Protein AF-A0A6L7WRU7-F1 (afdb_monomer)

Secondary structure (DSSP, 8-state):
-------------TT--PPPPP-------PPPPPPPPHHHHHHHHHHHHHHTTSHHHHHHHIIIIISGGGGGGEEEEEEEEPPGGGS-HHHHSSTT-EEEEEEETTSPEEEEEEEEE--SS--TTHHHHHHHHHHHHHHHHHHTTSS-TTSPPPPEEEEEEE--SSPP-S-SBGGGGSPP--TTTGGGS---B-EEEEGGG--GGGS-TT-HHHHHHHHHH--SHHHHHHHHHHHHHH--SGGGHHHHHHHHHHHHHHHHHHSPTTSPPP--SSHHHHHHHHHHHTTTHHHHHHHHHHHHHHHHHHHHHHHHHHHHHHHHHHHHH-HHHHHHHHHHHTT--SHHHHHHHHHHHHH-SSHHHHHHHHHHHHTT-PPP----

Mean predicted aligned error: 15.32 Å

Structure (mmCIF, N/CA/C/O backbone):
data_AF-A0A6L7WRU7-F1
#
_entry.id   AF-A0A6L7WRU7-F1
#
loop_
_atom_site.group_PDB
_atom_site.id
_atom_site.type_symbol
_atom_site.label_atom_id
_atom_site.label_alt_id
_atom_site.label_comp_id
_atom_site.label_asym_id
_atom_site.label_entity_id
_atom_site.label_seq_id
_atom_site.pdbx_PDB_ins_code
_atom_site.Cartn_x
_atom_site.Cartn_y
_atom_site.Cartn_z
_atom_site.occupancy
_atom_site.B_iso_or_equiv
_atom_site.auth_seq_id
_atom_site.auth_comp_id
_atom_site.auth_asym_id
_atom_site.auth_atom_id
_atom_site.pdbx_PDB_model_num
ATOM 1 N N . MET A 1 1 ? -35.654 12.050 53.518 1.00 32.41 1 MET A N 1
ATOM 2 C CA . MET A 1 1 ? -35.837 10.745 52.856 1.00 32.41 1 MET A CA 1
ATOM 3 C C . MET A 1 1 ? -36.610 10.995 51.575 1.00 32.41 1 MET A C 1
ATOM 5 O O . MET A 1 1 ? -37.819 11.165 51.622 1.00 32.41 1 MET A O 1
ATOM 9 N N . GLN A 1 2 ? -35.881 11.150 50.477 1.00 24.97 2 GLN A N 1
ATOM 10 C CA . GLN A 1 2 ? -36.385 11.175 49.107 1.00 24.97 2 GLN A CA 1
ATOM 11 C C . GLN A 1 2 ? -35.449 10.223 48.370 1.00 24.97 2 GLN A C 1
ATOM 13 O O . GLN A 1 2 ? -34.262 10.523 48.261 1.00 24.97 2 GLN A O 1
ATOM 18 N N . ASP A 1 3 ? -35.963 9.052 48.007 1.00 30.55 3 ASP A N 1
ATOM 19 C CA . ASP A 1 3 ? -35.229 8.052 47.237 1.00 30.55 3 ASP A CA 1
ATOM 20 C C . ASP A 1 3 ? -35.386 8.361 45.752 1.00 30.55 3 ASP A C 1
ATOM 22 O O . ASP A 1 3 ? -36.501 8.492 45.240 1.00 30.55 3 ASP A O 1
ATOM 26 N N . GLY A 1 4 ? -34.239 8.510 45.094 1.00 26.45 4 GLY A N 1
ATOM 27 C CA . GLY A 1 4 ? -34.111 8.579 43.651 1.00 26.45 4 GLY A CA 1
ATOM 28 C C . GLY A 1 4 ? -34.143 7.180 43.048 1.00 26.45 4 GLY A C 1
ATOM 29 O O . GLY A 1 4 ? -33.533 6.247 43.565 1.00 26.45 4 GLY A O 1
ATOM 30 N N . THR A 1 5 ? -34.844 7.056 41.930 1.00 30.88 5 THR A N 1
ATOM 31 C CA . THR A 1 5 ? -34.631 5.976 40.968 1.00 30.88 5 THR A CA 1
ATOM 32 C C . THR A 1 5 ? -34.080 6.628 39.710 1.00 30.88 5 THR A C 1
ATOM 34 O O . THR A 1 5 ? -34.714 7.487 39.104 1.00 30.88 5 THR A O 1
ATOM 37 N N . ASP A 1 6 ? -32.826 6.287 39.444 1.00 26.78 6 ASP A N 1
ATOM 38 C CA . ASP A 1 6 ? -31.983 6.747 38.350 1.00 26.78 6 ASP A CA 1
ATOM 39 C C . ASP A 1 6 ? -32.279 5.834 37.149 1.00 26.78 6 ASP A C 1
ATOM 41 O O . ASP A 1 6 ? -31.837 4.683 37.103 1.00 26.78 6 ASP A O 1
ATOM 45 N N . GLU A 1 7 ? -33.128 6.293 36.226 1.00 29.28 7 GLU A N 1
ATOM 46 C CA . GLU A 1 7 ? -33.285 5.662 34.913 1.00 29.28 7 GLU A CA 1
ATOM 47 C C . GLU A 1 7 ? -32.069 6.050 34.067 1.00 29.28 7 GLU A C 1
ATOM 49 O O . GLU A 1 7 ? -31.963 7.165 33.561 1.00 29.28 7 GLU A O 1
ATOM 54 N N . GLY A 1 8 ? -31.121 5.119 33.957 1.00 25.78 8 GLY A N 1
ATOM 55 C CA . GLY A 1 8 ? -29.953 5.254 33.098 1.00 25.78 8 GLY A CA 1
ATOM 56 C C . GLY A 1 8 ? -30.360 5.353 31.629 1.00 25.78 8 GLY A C 1
ATOM 57 O O . GLY A 1 8 ? -30.801 4.372 31.028 1.00 25.78 8 GLY A O 1
ATOM 58 N N . ASP A 1 9 ? -30.167 6.540 31.058 1.00 24.45 9 ASP A N 1
ATOM 59 C CA . ASP A 1 9 ? -30.259 6.821 29.629 1.00 24.45 9 ASP A CA 1
ATOM 60 C C . ASP A 1 9 ? -29.276 5.935 28.844 1.00 24.45 9 ASP A C 1
ATOM 62 O O . ASP A 1 9 ? -28.071 6.190 28.765 1.00 24.45 9 ASP A O 1
ATOM 66 N N . VAL A 1 10 ? -29.804 4.885 28.215 1.00 24.52 10 VAL A N 1
ATOM 67 C CA . VAL A 1 10 ? -29.116 4.148 27.153 1.00 24.52 10 VAL A CA 1
ATOM 68 C C . VAL A 1 10 ? -29.149 5.029 25.904 1.00 24.52 10 VAL A C 1
ATOM 70 O O . VAL A 1 10 ? -30.131 5.047 25.160 1.00 24.52 10 VAL A O 1
ATOM 73 N N . VAL A 1 11 ? -28.081 5.794 25.673 1.00 26.12 11 VAL A N 1
ATOM 74 C CA . VAL A 1 11 ? -27.913 6.589 24.449 1.00 26.12 11 VAL A CA 1
ATOM 75 C C . VAL A 1 11 ? -27.766 5.634 23.262 1.00 26.12 11 VAL A C 1
ATOM 77 O O . VAL A 1 11 ? -26.705 5.080 22.994 1.00 26.12 11 VAL A O 1
ATOM 80 N N . ALA A 1 12 ? -28.865 5.418 22.543 1.00 24.94 12 ALA A N 1
ATOM 81 C CA . ALA A 1 12 ? -28.895 4.619 21.328 1.00 24.94 12 ALA A CA 1
ATOM 82 C C . ALA A 1 12 ? -27.967 5.215 20.249 1.00 24.94 12 ALA A C 1
ATOM 84 O O . ALA A 1 12 ? -28.114 6.373 19.855 1.00 24.94 12 ALA A O 1
ATOM 85 N N . LEU A 1 13 ? -27.061 4.390 19.707 1.00 33.66 13 LEU A N 1
ATOM 86 C CA . LEU A 1 13 ? -26.136 4.671 18.591 1.00 33.66 13 LEU A CA 1
ATOM 87 C C . LEU A 1 13 ? -26.843 4.845 17.222 1.00 33.66 13 LEU A C 1
ATOM 89 O O . LEU A 1 13 ? -26.367 4.396 16.176 1.00 33.66 13 LEU A O 1
ATOM 93 N N . ALA A 1 14 ? -27.995 5.513 17.188 1.00 26.69 14 ALA A N 1
ATOM 94 C CA . ALA A 1 14 ? -28.732 5.808 15.967 1.00 26.69 14 ALA A CA 1
ATOM 95 C C . ALA A 1 14 ? -28.173 7.077 15.296 1.00 26.69 14 ALA A C 1
ATOM 97 O O . ALA A 1 14 ? -28.654 8.183 15.525 1.00 26.69 14 ALA A O 1
ATOM 98 N N . GLY A 1 15 ? -27.144 6.939 14.450 1.00 25.55 15 GLY A N 1
ATOM 99 C CA . GLY A 1 15 ? -26.626 8.109 13.722 1.00 25.55 15 GLY A CA 1
ATOM 100 C C . GLY A 1 15 ? -25.481 7.919 12.727 1.00 25.55 15 GLY A C 1
ATOM 101 O O . GLY A 1 15 ? -25.010 8.909 12.167 1.00 25.55 15 GLY A O 1
ATOM 102 N N . TRP A 1 16 ? -25.015 6.696 12.455 1.00 30.67 16 TRP A N 1
ATOM 103 C CA . TRP A 1 16 ? -23.957 6.476 11.464 1.00 30.67 16 TRP A CA 1
ATOM 104 C C . TRP A 1 16 ? -24.543 6.348 10.047 1.00 30.67 16 TRP A C 1
ATOM 106 O O . TRP A 1 16 ? -24.994 5.284 9.633 1.00 30.67 16 TRP A O 1
ATOM 116 N N . ARG A 1 17 ? -24.552 7.451 9.286 1.00 24.38 17 ARG A N 1
ATOM 117 C CA . ARG A 1 17 ? -24.752 7.443 7.824 1.00 24.38 17 ARG A CA 1
ATOM 118 C C . ARG A 1 17 ? -23.547 8.099 7.128 1.00 24.38 17 ARG A C 1
ATOM 120 O O . ARG A 1 17 ? -23.239 9.257 7.431 1.00 24.38 17 ARG A O 1
ATOM 127 N N . PRO A 1 18 ? -22.839 7.407 6.215 1.00 31.06 18 PRO A N 1
ATOM 128 C CA . PRO A 1 18 ? -21.810 8.024 5.377 1.00 31.06 18 PRO A CA 1
ATOM 129 C C . PRO A 1 18 ? -22.455 8.931 4.316 1.00 31.06 18 PRO A C 1
ATOM 131 O O . PRO A 1 18 ? -23.415 8.530 3.660 1.00 31.06 18 PRO A O 1
ATOM 134 N N . GLY A 1 19 ? -21.948 10.158 4.169 1.00 24.22 19 GLY A N 1
ATOM 135 C CA . GLY A 1 19 ? -22.419 11.129 3.178 1.00 24.22 19 GLY A CA 1
ATOM 136 C C . GLY A 1 19 ? -22.033 10.732 1.751 1.00 24.22 19 GLY A C 1
ATOM 137 O O . GLY A 1 19 ? -20.942 10.223 1.514 1.00 24.22 19 GLY A O 1
ATOM 138 N N . HIS A 1 20 ? -22.943 10.970 0.807 1.00 25.55 20 HIS A N 1
ATOM 139 C CA . HIS A 1 20 ? -22.731 10.776 -0.625 1.00 25.55 20 HIS A CA 1
ATOM 140 C C . HIS A 1 20 ? -21.740 11.817 -1.169 1.00 25.55 20 HIS A C 1
ATOM 142 O O . HIS A 1 20 ? -22.045 13.008 -1.164 1.00 25.55 20 HIS A O 1
ATOM 148 N N . ALA A 1 21 ? -20.599 11.375 -1.701 1.00 25.61 21 ALA A N 1
ATOM 149 C CA . ALA A 1 21 ? -19.785 12.173 -2.615 1.00 25.61 21 ALA A CA 1
ATOM 150 C C . ALA A 1 21 ? -20.126 11.761 -4.058 1.00 25.61 21 ALA A C 1
ATOM 152 O O . ALA A 1 21 ? -20.103 10.584 -4.412 1.00 25.61 21 ALA A O 1
ATOM 153 N N . SER A 1 22 ? -20.539 12.734 -4.870 1.00 23.44 22 SER A N 1
ATOM 154 C CA . SER A 1 22 ? -21.033 12.543 -6.236 1.00 23.44 22 SER A CA 1
ATOM 155 C C . SER A 1 22 ? -19.865 12.323 -7.211 1.00 23.44 22 SER A C 1
ATOM 157 O O . SER A 1 22 ? -19.047 13.223 -7.393 1.00 23.44 22 SER A O 1
ATOM 159 N N . CYS A 1 23 ? -19.811 11.166 -7.877 1.00 23.44 23 CYS A N 1
ATOM 160 C CA . CYS A 1 23 ? -18.832 10.880 -8.931 1.00 23.44 23 CYS A CA 1
ATOM 161 C C . CYS A 1 23 ? -19.333 11.354 -10.304 1.00 23.44 23 CYS A C 1
ATOM 163 O O . CYS A 1 23 ? -20.275 10.789 -10.866 1.00 23.44 23 CYS A O 1
ATOM 165 N N . PHE A 1 24 ? -18.661 12.353 -10.880 1.00 20.83 24 PHE A N 1
ATOM 166 C CA . PHE A 1 24 ? -18.817 12.728 -12.287 1.00 20.83 24 PHE A CA 1
ATOM 167 C C . PHE A 1 24 ? -18.017 11.782 -13.201 1.00 20.83 24 PHE A C 1
ATOM 169 O O . PHE A 1 24 ? -16.862 11.456 -12.937 1.00 20.83 24 PHE A O 1
ATOM 176 N N . ARG A 1 25 ? -18.647 11.344 -14.301 1.00 26.88 25 ARG A N 1
ATOM 177 C CA . ARG A 1 25 ? -18.051 10.545 -15.388 1.00 26.88 25 ARG A CA 1
ATOM 178 C C . ARG A 1 25 ? -17.380 11.449 -16.419 1.00 26.88 25 ARG A C 1
ATOM 180 O O . ARG A 1 25 ? -18.075 12.299 -16.962 1.00 26.88 25 ARG A O 1
ATOM 187 N N . ILE A 1 26 ? -16.150 11.137 -16.835 1.00 25.59 26 ILE A N 1
ATOM 188 C CA . ILE A 1 26 ? -15.639 11.411 -18.196 1.00 25.59 26 ILE A CA 1
ATOM 189 C C . ILE A 1 26 ? -14.745 10.228 -18.622 1.00 25.59 26 ILE A C 1
ATOM 191 O O . ILE A 1 26 ? -14.057 9.642 -17.791 1.00 25.59 26 ILE A O 1
ATOM 195 N N . GLY A 1 27 ? -14.843 9.797 -19.886 1.00 22.39 27 GLY A N 1
ATOM 196 C CA . GLY A 1 27 ? -14.328 8.510 -20.370 1.00 22.39 27 GLY A CA 1
ATOM 197 C C . GLY A 1 27 ? -13.097 8.522 -21.293 1.00 22.39 27 GLY A C 1
ATOM 198 O O . GLY A 1 27 ? -12.767 9.545 -21.876 1.00 22.39 27 GLY A O 1
ATOM 199 N N . ARG A 1 28 ? -12.576 7.287 -21.482 1.00 29.23 28 ARG A N 1
ATOM 200 C CA . ARG A 1 28 ? -11.689 6.699 -22.532 1.00 29.23 28 ARG A CA 1
ATOM 201 C C . ARG A 1 28 ? -10.245 7.239 -22.603 1.00 29.23 28 ARG A C 1
ATOM 203 O O . ARG A 1 28 ? -10.042 8.431 -22.480 1.00 29.23 28 ARG A O 1
ATOM 210 N N . THR A 1 29 ? -9.187 6.431 -22.775 1.00 26.55 29 THR A N 1
ATOM 211 C CA . THR A 1 29 ? -8.946 5.199 -23.583 1.00 26.55 29 THR A CA 1
ATOM 212 C C . THR A 1 29 ? -7.959 4.210 -22.908 1.00 26.55 29 THR A C 1
ATOM 214 O O . THR A 1 29 ? -7.133 4.660 -22.120 1.00 26.55 29 THR A O 1
ATOM 217 N N . PRO A 1 30 ? -7.957 2.894 -23.231 1.00 31.64 30 PRO A N 1
ATOM 218 C CA . PRO A 1 30 ? -7.013 1.929 -22.661 1.00 31.64 30 PRO A CA 1
ATOM 219 C C . PRO A 1 30 ? -5.719 1.830 -23.486 1.00 31.64 30 PRO A C 1
ATOM 221 O O . PRO A 1 30 ? -5.749 1.432 -24.650 1.00 31.64 30 PRO A O 1
ATOM 224 N N . GLY A 1 31 ? -4.584 2.161 -22.870 1.00 28.02 31 GLY A N 1
ATOM 225 C CA . GLY A 1 31 ? -3.266 1.708 -23.320 1.00 28.02 31 GLY A CA 1
ATOM 226 C C . GLY A 1 31 ? -3.024 0.259 -22.885 1.00 28.02 31 GLY A C 1
ATOM 227 O O . GLY A 1 31 ? -3.548 -0.185 -21.865 1.00 28.02 31 GLY A O 1
ATOM 228 N N . THR A 1 32 ? -2.263 -0.496 -23.675 1.00 24.30 32 THR A N 1
ATOM 229 C CA . THR A 1 32 ? -1.860 -1.878 -23.367 1.00 24.30 32 THR A CA 1
ATOM 230 C C . THR A 1 32 ? -1.164 -1.965 -22.002 1.00 24.30 32 THR A C 1
ATOM 232 O O . THR A 1 32 ? -0.190 -1.240 -21.797 1.00 24.30 32 THR A O 1
ATOM 235 N N . PRO A 1 33 ? -1.612 -2.845 -21.083 1.00 29.77 33 PRO A N 1
ATOM 236 C CA . PRO A 1 33 ? -0.984 -2.992 -19.777 1.00 29.77 33 PRO A CA 1
ATOM 237 C C . PRO A 1 33 ? 0.400 -3.631 -19.931 1.00 29.77 33 PRO A C 1
ATOM 239 O O . PRO A 1 33 ? 0.545 -4.694 -20.539 1.00 29.77 33 PRO A O 1
ATOM 242 N N . VAL A 1 34 ? 1.421 -2.976 -19.382 1.00 28.66 34 VAL A N 1
ATOM 243 C CA . VAL A 1 34 ? 2.761 -3.554 -19.239 1.00 28.66 34 VAL A CA 1
ATOM 244 C C . VAL A 1 34 ? 2.696 -4.578 -18.097 1.00 28.66 34 VAL A C 1
ATOM 246 O O . VAL A 1 34 ? 2.164 -4.254 -17.037 1.00 28.66 34 VAL A O 1
ATOM 249 N N . PRO A 1 35 ? 3.189 -5.817 -18.268 1.00 25.81 35 PRO A N 1
ATOM 250 C CA . PRO A 1 35 ? 3.129 -6.815 -17.207 1.00 25.81 35 PRO A CA 1
ATOM 251 C C . PRO A 1 35 ? 4.005 -6.390 -16.019 1.00 25.81 35 PRO A C 1
ATOM 253 O O . PRO A 1 35 ? 5.225 -6.262 -16.141 1.00 25.81 35 PRO A O 1
ATOM 256 N N . VAL A 1 36 ? 3.374 -6.191 -14.860 1.00 34.59 36 VAL A N 1
ATOM 257 C CA . VAL A 1 36 ? 4.060 -5.980 -13.580 1.00 34.59 36 VAL A CA 1
ATOM 258 C C . VAL A 1 36 ? 4.766 -7.285 -13.201 1.00 34.59 36 VAL A C 1
ATOM 260 O O . VAL A 1 36 ? 4.148 -8.351 -13.185 1.00 34.59 36 VAL A O 1
ATOM 263 N N . ARG A 1 37 ? 6.077 -7.233 -12.937 1.00 31.58 37 ARG A N 1
ATOM 264 C CA . ARG A 1 37 ? 6.850 -8.425 -12.555 1.00 31.58 37 ARG A CA 1
ATOM 265 C C . ARG A 1 37 ? 6.388 -8.938 -11.178 1.00 31.58 37 ARG A C 1
ATOM 267 O O . ARG A 1 37 ? 6.352 -8.140 -10.244 1.00 31.58 37 ARG A O 1
ATOM 274 N N . PRO A 1 38 ? 6.124 -10.246 -11.003 1.00 31.94 38 PRO A N 1
ATOM 275 C CA . PRO A 1 38 ? 5.586 -10.808 -9.755 1.00 31.94 38 PRO A CA 1
ATOM 276 C C . PRO A 1 38 ? 6.514 -10.636 -8.539 1.00 31.94 38 PRO A C 1
ATOM 278 O O . PRO A 1 38 ? 6.043 -10.484 -7.416 1.00 31.94 38 PRO A O 1
ATOM 281 N N . GLU A 1 39 ? 7.831 -10.576 -8.754 1.00 35.75 39 GLU A N 1
ATOM 282 C CA . GLU A 1 39 ? 8.826 -10.298 -7.706 1.00 35.75 39 GLU A CA 1
ATOM 283 C C . GLU A 1 39 ? 8.670 -8.890 -7.104 1.00 35.75 39 GLU A C 1
ATOM 285 O O . GLU A 1 39 ? 8.956 -8.684 -5.930 1.00 35.75 39 GLU A O 1
ATOM 290 N N . CYS A 1 40 ? 8.169 -7.915 -7.874 1.00 44.44 40 CYS A N 1
ATOM 291 C CA . CYS A 1 40 ? 7.965 -6.548 -7.392 1.00 44.44 40 CYS A CA 1
ATOM 292 C C . CYS A 1 40 ? 6.760 -6.403 -6.456 1.00 44.44 40 CYS A C 1
ATOM 294 O O . CYS A 1 40 ? 6.773 -5.481 -5.640 1.00 44.44 40 CYS A O 1
ATOM 296 N N . CYS A 1 41 ? 5.759 -7.279 -6.571 1.00 50.69 41 CYS A N 1
ATOM 297 C CA . CYS A 1 41 ? 4.584 -7.280 -5.699 1.00 50.69 41 CYS A CA 1
ATOM 298 C C . CYS A 1 41 ? 4.947 -7.847 -4.320 1.00 50.69 41 CYS A C 1
ATOM 300 O O . CYS A 1 41 ? 4.689 -7.217 -3.309 1.00 50.69 41 CYS A O 1
ATOM 302 N N . LEU A 1 42 ? 5.685 -8.961 -4.275 1.00 54.25 42 LEU A N 1
ATOM 303 C CA . LEU A 1 42 ? 6.034 -9.628 -3.015 1.00 54.25 42 LEU A CA 1
ATOM 304 C C . LEU A 1 42 ? 6.897 -8.779 -2.070 1.00 54.25 42 LEU A C 1
ATOM 306 O O . LEU A 1 42 ? 6.709 -8.827 -0.860 1.00 54.25 42 LEU A O 1
ATOM 310 N N . VAL A 1 43 ? 7.849 -8.004 -2.599 1.00 57.75 43 VAL A N 1
ATOM 311 C CA . VAL A 1 43 ? 8.678 -7.123 -1.754 1.00 57.75 43 VAL A CA 1
ATOM 312 C C . VAL A 1 43 ? 7.891 -5.889 -1.293 1.00 57.75 43 VAL A C 1
ATOM 314 O O . VAL A 1 43 ? 8.148 -5.345 -0.221 1.00 57.75 43 VAL A O 1
ATOM 317 N N . HIS A 1 44 ? 6.911 -5.460 -2.088 1.00 67.38 44 HIS A N 1
ATOM 318 C CA . HIS A 1 44 ? 6.009 -4.366 -1.739 1.00 67.38 44 HIS A CA 1
ATOM 319 C C . HIS A 1 44 ? 5.065 -4.770 -0.594 1.00 67.38 44 HIS A C 1
ATOM 321 O O . HIS A 1 44 ? 4.980 -4.046 0.400 1.00 67.38 44 HIS A O 1
ATOM 327 N N . ASP A 1 45 ? 4.518 -5.990 -0.651 1.00 70.12 45 ASP A N 1
ATOM 328 C CA . ASP A 1 45 ? 3.687 -6.581 0.405 1.00 70.12 45 ASP A CA 1
ATOM 329 C C . ASP A 1 45 ? 4.407 -6.608 1.767 1.00 70.12 45 ASP A C 1
ATOM 331 O O . ASP A 1 45 ? 3.852 -6.200 2.787 1.00 70.12 45 ASP A O 1
ATOM 335 N N . GLU A 1 46 ? 5.661 -7.076 1.812 1.00 76.56 46 GLU A N 1
ATOM 336 C CA . GLU A 1 46 ? 6.424 -7.195 3.067 1.00 76.56 46 GLU A CA 1
ATOM 337 C C . GLU A 1 46 ? 6.738 -5.836 3.703 1.00 76.56 46 GLU A C 1
ATOM 339 O O . GLU A 1 46 ? 6.703 -5.686 4.929 1.00 76.56 46 GLU A O 1
ATOM 344 N N . ILE A 1 47 ? 6.995 -4.818 2.882 1.00 80.62 47 ILE A N 1
ATOM 345 C CA . ILE A 1 47 ? 7.207 -3.456 3.373 1.00 80.62 47 ILE A CA 1
ATOM 346 C C . ILE A 1 47 ? 5.925 -2.899 3.972 1.00 80.62 47 ILE A C 1
ATOM 348 O O . ILE A 1 47 ? 5.964 -2.353 5.075 1.00 80.62 47 ILE A O 1
ATOM 352 N N . TYR A 1 48 ? 4.791 -3.050 3.290 1.00 81.38 48 TYR A N 1
ATOM 353 C CA . TYR A 1 48 ? 3.526 -2.570 3.826 1.00 81.38 48 TYR A CA 1
ATOM 354 C C . TYR A 1 48 ? 3.148 -3.300 5.112 1.00 81.38 48 TYR A C 1
ATOM 356 O O . TYR A 1 48 ? 2.772 -2.648 6.081 1.00 81.38 48 TYR A O 1
ATOM 364 N N . LYS A 1 49 ? 3.333 -4.620 5.195 1.00 80.12 49 LYS A N 1
ATOM 365 C CA . LYS A 1 49 ? 3.136 -5.363 6.451 1.00 80.12 49 LYS A CA 1
ATOM 366 C C . LYS A 1 49 ? 3.980 -4.810 7.593 1.00 80.12 49 LYS A C 1
ATOM 368 O O . LYS A 1 49 ? 3.487 -4.686 8.715 1.00 80.12 49 LYS A O 1
ATOM 373 N N . LYS A 1 50 ? 5.246 -4.485 7.313 1.00 85.81 50 LYS A N 1
ATOM 374 C CA . LYS A 1 50 ? 6.155 -3.872 8.286 1.00 85.81 50 LYS A CA 1
ATOM 375 C C . LYS A 1 50 ? 5.668 -2.480 8.682 1.00 85.81 50 LYS A C 1
ATOM 377 O O . LYS A 1 50 ? 5.650 -2.163 9.858 1.00 85.81 50 LYS A O 1
ATOM 382 N N . LEU A 1 51 ? 5.235 -1.652 7.739 1.00 89.00 51 LEU A N 1
ATOM 383 C CA . LEU A 1 51 ? 4.711 -0.314 8.024 1.00 89.00 51 LEU A CA 1
ATOM 384 C C . LEU A 1 51 ? 3.421 -0.371 8.862 1.00 89.00 51 LEU A C 1
ATOM 386 O O . LEU A 1 51 ? 3.318 0.296 9.891 1.00 89.00 51 LEU A O 1
ATOM 390 N N . PHE A 1 52 ? 2.479 -1.232 8.480 1.00 87.94 52 PHE A N 1
ATOM 391 C CA . PHE A 1 52 ? 1.207 -1.466 9.168 1.00 87.94 52 PHE A CA 1
ATOM 392 C C . PHE A 1 52 ? 1.321 -2.377 10.396 1.00 87.94 52 PHE A C 1
ATOM 394 O O . PHE A 1 52 ? 0.301 -2.769 10.961 1.00 87.94 52 PHE A O 1
ATOM 401 N N . SER A 1 53 ? 2.534 -2.708 10.854 1.00 87.50 53 SER A N 1
ATOM 402 C CA . SER A 1 53 ? 2.750 -3.237 12.204 1.00 87.50 53 SER A CA 1
ATOM 403 C C . SER A 1 53 ? 2.974 -2.134 13.238 1.00 87.50 53 SER A C 1
ATOM 405 O O . SER A 1 53 ? 2.827 -2.402 14.429 1.00 87.50 53 SER A O 1
ATOM 407 N N . PHE A 1 54 ? 3.282 -0.903 12.812 1.00 90.62 54 PHE A N 1
ATOM 408 C CA . PHE A 1 54 ? 3.526 0.212 13.721 1.00 90.62 54 PHE A CA 1
ATOM 409 C C . PHE A 1 54 ? 2.216 0.924 14.091 1.00 90.62 54 PHE A C 1
ATOM 411 O O . PHE A 1 54 ? 1.547 1.466 13.203 1.00 90.62 54 PHE A O 1
ATOM 418 N N . PRO A 1 55 ? 1.874 1.036 15.394 1.00 91.75 55 PRO A N 1
ATOM 419 C CA . PRO A 1 55 ? 0.654 1.713 15.835 1.00 91.75 55 PRO A CA 1
ATOM 420 C C . PRO A 1 55 ? 0.565 3.146 15.315 1.00 91.75 55 PRO A C 1
ATOM 422 O O . PRO A 1 55 ? -0.503 3.601 14.916 1.00 91.75 55 PRO A O 1
ATOM 425 N N . ARG A 1 56 ? 1.703 3.852 15.257 1.00 92.44 56 ARG A N 1
ATOM 426 C CA . ARG A 1 56 ? 1.760 5.243 14.801 1.00 92.44 56 ARG A CA 1
ATOM 427 C C . ARG A 1 56 ? 1.186 5.433 13.395 1.00 92.44 56 ARG A C 1
ATOM 429 O O . ARG A 1 56 ? 0.466 6.405 13.171 1.00 92.44 56 ARG A O 1
ATOM 436 N N . LEU A 1 57 ? 1.469 4.516 12.469 1.00 92.50 57 LEU A N 1
ATOM 437 C CA . LEU A 1 57 ? 0.949 4.610 11.107 1.00 92.50 57 LEU A CA 1
ATOM 438 C C . LEU A 1 57 ? -0.561 4.366 11.069 1.00 92.50 57 LEU A C 1
ATOM 440 O O . LEU A 1 57 ? -1.286 5.117 10.426 1.00 92.50 57 LEU A O 1
ATOM 444 N N . VAL A 1 58 ? -1.048 3.364 11.802 1.00 92.00 58 VAL A N 1
ATOM 445 C CA . VAL A 1 58 ? -2.478 3.021 11.859 1.00 92.00 58 VAL A CA 1
ATOM 446 C C . VAL A 1 58 ? -3.294 4.121 12.546 1.00 92.00 58 VAL A C 1
ATOM 448 O O . VAL A 1 58 ? -4.397 4.443 12.109 1.00 92.00 58 VAL A O 1
ATOM 451 N N . GLN A 1 59 ? -2.742 4.776 13.570 1.00 91.94 59 GLN A N 1
ATOM 452 C CA . GLN A 1 59 ? -3.356 5.967 14.164 1.00 91.94 59 GLN A CA 1
ATOM 453 C C . GLN A 1 59 ? -3.522 7.088 13.136 1.00 91.94 59 GLN A C 1
ATOM 455 O O . GLN A 1 59 ? -4.573 7.726 13.080 1.00 91.94 59 GLN A O 1
ATOM 460 N N . ASP A 1 60 ? -2.494 7.336 12.328 1.00 92.25 60 ASP A N 1
ATOM 461 C CA . ASP A 1 60 ? -2.517 8.387 11.316 1.00 92.25 60 ASP A CA 1
ATOM 462 C C . ASP A 1 60 ? -3.414 8.008 10.119 1.00 92.25 60 ASP A C 1
ATOM 464 O O . ASP A 1 60 ? -4.132 8.875 9.613 1.00 92.25 60 ASP A O 1
ATOM 468 N N . LEU A 1 61 ? -3.508 6.722 9.758 1.00 92.12 61 LEU A N 1
ATOM 469 C CA . LEU A 1 61 ? -4.530 6.200 8.843 1.00 92.12 61 LEU A CA 1
ATOM 470 C C . LEU A 1 61 ? -5.939 6.554 9.344 1.00 92.12 61 LEU A C 1
ATOM 472 O O . LEU A 1 61 ? -6.725 7.167 8.620 1.00 92.12 61 LEU A O 1
ATOM 476 N N . LEU A 1 62 ? -6.248 6.222 10.601 1.00 89.81 62 LEU A N 1
ATOM 477 C CA . LEU A 1 62 ? -7.560 6.497 11.181 1.00 89.81 62 LEU A CA 1
ATOM 478 C C . LEU A 1 62 ? -7.871 7.993 11.242 1.00 89.81 62 LEU A C 1
ATOM 480 O O . LEU A 1 62 ? -8.965 8.402 10.855 1.00 89.81 62 LEU A O 1
ATOM 484 N N . ARG A 1 63 ? -6.920 8.814 11.706 1.00 88.56 63 ARG A N 1
ATOM 485 C CA . ARG A 1 63 ? -7.096 10.272 11.823 1.00 88.56 63 ARG A CA 1
ATOM 486 C C . ARG A 1 63 ? -7.314 10.941 10.473 1.00 88.56 63 ARG A C 1
ATOM 488 O O . ARG A 1 63 ? -8.105 11.875 10.397 1.00 88.56 63 ARG A O 1
ATOM 495 N N . GLY A 1 64 ? -6.567 10.512 9.458 1.00 87.88 64 GLY A N 1
ATOM 496 C CA . GLY A 1 64 ? -6.503 11.202 8.175 1.00 87.88 64 GLY A CA 1
ATOM 497 C C . GLY A 1 64 ? -7.528 10.727 7.157 1.00 87.88 64 GLY A C 1
ATOM 498 O O . GLY A 1 64 ? -8.115 11.551 6.468 1.00 87.88 64 GLY A O 1
ATOM 499 N N . PHE A 1 65 ? -7.760 9.416 7.083 1.00 87.75 65 PHE A N 1
ATOM 500 C CA . PHE A 1 65 ? -8.371 8.800 5.900 1.00 87.75 65 PHE A CA 1
ATOM 501 C C . PHE A 1 65 ? -9.663 8.034 6.199 1.00 87.75 65 PHE A C 1
ATOM 503 O O . PHE A 1 65 ? -10.446 7.787 5.289 1.00 87.75 65 PHE A O 1
ATOM 510 N N . VAL A 1 66 ? -9.919 7.675 7.463 1.00 81.94 66 VAL A N 1
ATOM 511 C CA . VAL A 1 66 ? -11.080 6.841 7.832 1.00 81.94 66 VAL A CA 1
ATOM 512 C C . VAL A 1 66 ? -12.091 7.595 8.698 1.00 81.94 66 VAL A C 1
ATOM 514 O O . VAL A 1 66 ? -13.290 7.573 8.422 1.00 81.94 66 VAL A O 1
ATOM 517 N N . ALA A 1 67 ? -11.642 8.277 9.756 1.00 66.62 67 ALA A N 1
ATOM 518 C CA . ALA A 1 67 ? -12.542 8.873 10.745 1.00 66.62 67 ALA A CA 1
ATOM 519 C C . ALA A 1 67 ? -13.035 10.287 10.376 1.00 66.62 67 ALA A C 1
ATOM 521 O O . ALA A 1 67 ? -14.023 10.761 10.949 1.00 66.62 67 ALA A O 1
ATOM 522 N N . GLY A 1 68 ? -12.371 10.984 9.447 1.00 62.06 68 GLY A N 1
ATOM 523 C CA . GLY A 1 68 ? -12.650 12.395 9.156 1.00 62.06 68 GLY A CA 1
ATOM 524 C C . GLY A 1 68 ? -12.714 13.256 10.440 1.00 62.06 68 GLY A C 1
ATOM 525 O O . GLY A 1 68 ? -12.004 12.980 11.411 1.00 62.06 68 GLY A O 1
ATOM 526 N N . PRO A 1 69 ? -13.615 14.256 10.532 1.00 42.41 69 PRO A N 1
ATOM 527 C CA . PRO A 1 69 ? -13.804 15.081 11.738 1.00 42.41 69 PRO A CA 1
ATOM 528 C C . PRO A 1 69 ? -14.268 14.330 13.007 1.00 42.41 69 PRO A C 1
ATOM 530 O O . PRO A 1 69 ? -14.392 14.943 14.068 1.00 42.41 69 PRO A O 1
ATOM 533 N N . ARG A 1 70 ? -14.566 13.023 12.923 1.00 50.72 70 ARG A N 1
ATOM 534 C CA . ARG A 1 70 ? -15.194 12.206 13.984 1.00 50.72 70 ARG A CA 1
ATOM 535 C C . ARG A 1 70 ? -14.181 11.432 14.841 1.00 50.72 70 ARG A C 1
ATOM 537 O O . ARG A 1 70 ? -14.571 10.656 15.708 1.00 50.72 70 ARG A O 1
ATOM 544 N N . SER A 1 71 ? -12.885 11.689 14.656 1.00 59.66 71 SER A N 1
ATOM 545 C CA . SER A 1 71 ? -11.763 11.082 15.395 1.00 59.66 71 SER A CA 1
ATOM 546 C C . SER A 1 71 ? -11.793 11.281 16.919 1.00 59.66 71 SER A C 1
ATOM 548 O O . SER A 1 71 ? -11.092 10.573 17.634 1.00 59.66 71 SER A O 1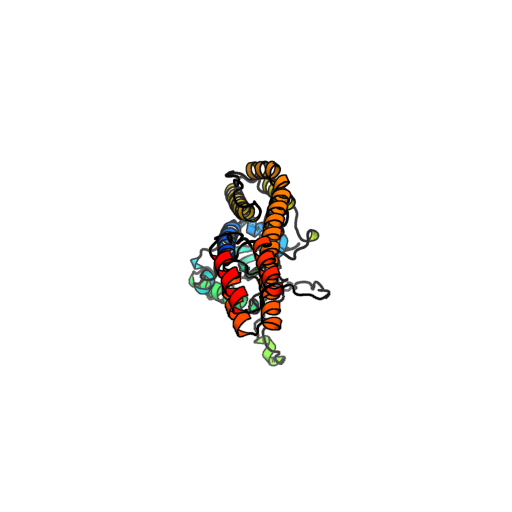
ATOM 550 N N . LYS A 1 72 ? -12.622 12.197 17.440 1.00 61.97 72 LYS A N 1
ATOM 551 C CA . LYS A 1 72 ? -12.739 12.478 18.884 1.00 61.97 72 LYS A CA 1
ATOM 552 C C . LYS A 1 72 ? -13.369 11.341 19.699 1.00 61.97 72 LYS A C 1
ATOM 554 O O . LYS A 1 72 ? -13.208 11.319 20.915 1.00 61.97 72 LYS A O 1
ATOM 559 N N . ALA A 1 73 ? -14.083 10.424 19.046 1.00 74.56 73 ALA A N 1
ATOM 560 C CA . ALA A 1 73 ? -14.714 9.280 19.703 1.00 74.56 73 ALA A CA 1
ATOM 561 C C . ALA A 1 73 ? -13.780 8.064 19.848 1.00 74.56 73 ALA A C 1
ATOM 563 O O . ALA A 1 73 ? -14.175 7.091 20.476 1.00 74.56 73 ALA A O 1
ATOM 564 N N . ILE A 1 74 ? -12.576 8.094 19.262 1.00 85.56 74 ILE A N 1
ATOM 565 C CA . ILE A 1 74 ? -11.626 6.975 19.277 1.00 85.56 74 ILE A CA 1
ATOM 566 C C . ILE A 1 74 ? -10.432 7.345 20.163 1.00 85.56 74 ILE A C 1
ATOM 568 O O . ILE A 1 74 ? -9.683 8.272 19.842 1.00 85.56 74 ILE A O 1
ATOM 572 N N . ASP A 1 75 ? -10.201 6.593 21.240 1.00 88.38 75 ASP A N 1
ATOM 573 C CA . ASP A 1 75 ? -9.002 6.748 22.063 1.00 88.38 75 ASP A CA 1
ATOM 574 C C . ASP A 1 75 ? -7.819 6.006 21.436 1.00 88.38 75 ASP A C 1
ATOM 576 O O . ASP A 1 75 ? -7.463 4.884 21.799 1.00 88.38 75 ASP A O 1
ATOM 580 N N . LEU A 1 76 ? -7.169 6.670 20.483 1.00 88.75 76 LEU A N 1
ATOM 581 C CA . LEU A 1 76 ? -6.035 6.136 19.727 1.00 88.75 76 LEU A CA 1
ATOM 582 C C . LEU A 1 76 ? -4.834 5.721 20.590 1.00 88.75 76 LEU A C 1
ATOM 584 O O . LEU A 1 76 ? -3.970 4.998 20.093 1.00 88.75 76 LEU A O 1
ATOM 588 N N . LYS A 1 77 ? -4.754 6.149 21.858 1.00 88.44 77 LYS A N 1
ATOM 589 C CA . LYS A 1 77 ? -3.697 5.704 22.780 1.00 88.44 77 LYS A CA 1
ATOM 590 C C . LYS A 1 77 ? -3.861 4.243 23.195 1.00 88.44 77 LYS A C 1
ATOM 592 O O . LYS A 1 77 ? -2.887 3.624 23.596 1.00 88.44 77 LYS A O 1
ATOM 597 N N . THR A 1 78 ? -5.072 3.708 23.077 1.00 91.50 78 THR A N 1
ATOM 598 C CA . THR A 1 78 ? -5.401 2.308 23.382 1.00 91.50 78 THR A CA 1
ATOM 599 C C . THR A 1 78 ? -5.258 1.384 22.174 1.00 91.50 78 THR A C 1
ATOM 601 O O . THR A 1 78 ? -5.606 0.212 22.265 1.00 91.50 78 THR A O 1
ATOM 604 N N . LEU A 1 79 ? -4.795 1.909 21.031 1.00 92.62 79 LEU A N 1
ATOM 605 C CA . LEU A 1 79 ? -4.668 1.138 19.802 1.00 92.62 79 LEU A CA 1
ATOM 606 C C . LEU A 1 79 ? -3.649 0.009 19.984 1.00 92.62 79 LEU A C 1
ATOM 608 O O . LEU A 1 79 ? -2.464 0.265 20.197 1.00 92.62 79 LEU A O 1
ATOM 612 N N . GLU A 1 80 ? -4.107 -1.223 19.807 1.00 91.81 80 GLU A N 1
ATOM 613 C CA . GLU A 1 80 ? -3.275 -2.413 19.927 1.00 91.81 80 GLU A CA 1
ATOM 614 C C . GLU A 1 80 ? -3.505 -3.392 18.782 1.00 91.81 80 GLU A C 1
ATOM 616 O O . GLU A 1 80 ? -4.609 -3.518 18.245 1.00 91.81 80 GLU A O 1
ATOM 621 N N . LYS A 1 81 ? -2.423 -4.055 18.370 1.00 89.81 81 LYS A N 1
ATOM 622 C CA . LYS A 1 81 ? -2.447 -5.051 17.303 1.00 89.81 81 LYS A CA 1
ATOM 623 C C . LYS A 1 81 ? -2.828 -6.395 17.902 1.00 89.81 81 LYS A C 1
ATOM 625 O O . LYS A 1 81 ? -2.214 -6.813 18.882 1.00 89.81 81 LYS A O 1
ATOM 630 N N . LEU A 1 82 ? -3.791 -7.082 17.299 1.00 84.50 82 LEU A N 1
ATOM 631 C CA . LEU A 1 82 ? -4.111 -8.438 17.717 1.00 84.50 82 LEU A CA 1
ATOM 632 C C . LEU A 1 82 ? -3.045 -9.425 17.204 1.00 84.50 82 LEU A C 1
ATOM 634 O O . LEU A 1 82 ? -2.524 -9.245 16.095 1.00 84.50 82 LEU A O 1
ATOM 638 N N . PRO A 1 83 ? -2.703 -10.463 17.991 1.00 73.31 83 PRO A N 1
ATOM 639 C CA . PRO A 1 83 ? -1.827 -11.546 17.552 1.00 73.31 83 PRO A CA 1
ATOM 640 C C . PRO A 1 83 ? -2.321 -12.232 16.273 1.00 73.31 83 PRO A C 1
ATOM 642 O O . PRO A 1 83 ? -3.514 -12.237 15.979 1.00 73.31 83 PRO A O 1
ATOM 645 N N . ALA A 1 84 ? -1.406 -12.878 15.545 1.00 64.69 84 ALA A N 1
ATOM 646 C CA . ALA A 1 84 ? -1.736 -13.625 14.327 1.00 64.69 84 ALA A CA 1
ATOM 647 C C . ALA A 1 84 ? -2.732 -14.774 14.571 1.00 64.69 84 ALA A C 1
ATOM 649 O O . ALA A 1 84 ? -3.440 -15.161 13.657 1.00 64.69 84 ALA A O 1
ATOM 650 N N . GLU A 1 85 ? -2.831 -15.274 15.803 1.00 58.25 85 GLU A N 1
ATOM 651 C CA . GLU A 1 85 ? -3.816 -16.283 16.223 1.00 58.25 85 GLU A CA 1
ATOM 652 C C . GLU A 1 85 ? -5.263 -15.787 16.071 1.00 58.25 85 GLU A C 1
ATOM 654 O O . GLU A 1 85 ? -6.168 -16.579 15.846 1.00 58.25 85 GLU A O 1
ATOM 659 N N . TYR A 1 86 ? -5.472 -14.465 16.098 1.00 54.19 86 TYR A N 1
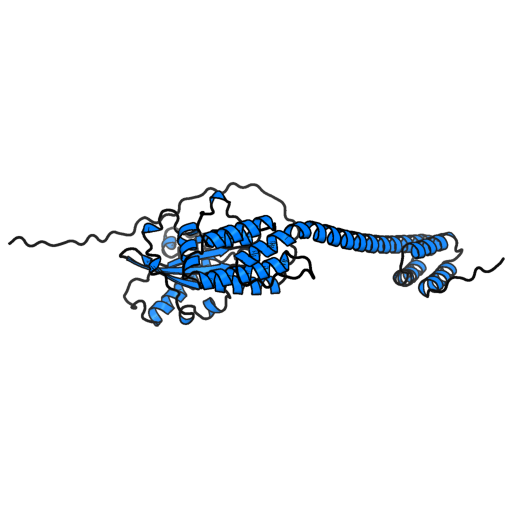ATOM 660 C CA . TYR A 1 86 ? -6.774 -13.846 15.843 1.00 54.19 86 TYR A CA 1
ATOM 661 C C . TYR A 1 86 ? -7.099 -13.686 14.350 1.00 54.19 86 TYR A C 1
ATOM 663 O O . TYR A 1 86 ? -8.129 -13.131 13.962 1.00 54.19 86 TYR A O 1
ATOM 671 N N . VAL A 1 87 ? -6.181 -14.138 13.502 1.00 58.19 87 VAL A N 1
ATOM 672 C CA . VAL A 1 87 ? -6.226 -14.053 12.053 1.00 58.19 87 VAL A CA 1
ATOM 673 C C . VAL A 1 87 ? -6.269 -15.498 11.567 1.00 58.19 87 VAL A C 1
ATOM 675 O O . VAL A 1 87 ? -5.229 -16.126 11.408 1.00 58.19 87 VAL A O 1
ATOM 678 N N . SER A 1 88 ? -7.480 -16.046 11.385 1.00 56.03 88 SER A N 1
ATOM 679 C CA . SER A 1 88 ? -7.689 -17.434 10.922 1.00 56.03 88 SER A CA 1
ATOM 680 C C . SER A 1 88 ? -6.769 -17.806 9.751 1.00 56.03 88 SER A C 1
ATOM 682 O O . SER A 1 88 ? -6.396 -16.925 8.979 1.00 56.03 88 SER A O 1
ATOM 684 N N . ASP A 1 89 ? -6.457 -19.085 9.542 1.00 51.31 89 ASP A N 1
ATOM 685 C CA . ASP A 1 89 ? -5.567 -19.510 8.448 1.00 51.31 89 ASP A CA 1
ATOM 686 C C . ASP A 1 89 ? -5.987 -18.970 7.065 1.00 51.31 89 ASP A C 1
ATOM 688 O O . ASP A 1 89 ? -5.131 -18.615 6.258 1.00 51.31 89 ASP A O 1
ATOM 692 N N . ASP A 1 90 ? -7.288 -18.794 6.805 1.00 52.06 90 ASP A N 1
ATOM 693 C CA . ASP A 1 90 ? -7.815 -18.180 5.573 1.00 52.06 90 ASP A CA 1
ATOM 694 C C . ASP A 1 90 ? -7.619 -16.649 5.508 1.00 52.06 90 ASP A C 1
ATOM 696 O O . ASP A 1 90 ? -7.478 -16.076 4.424 1.00 52.06 90 ASP A O 1
ATOM 700 N N . LEU A 1 91 ? -7.592 -15.981 6.667 1.00 52.16 91 LEU A N 1
ATOM 701 C CA . LEU A 1 91 ? -7.241 -14.565 6.822 1.00 52.16 91 LEU A CA 1
ATOM 702 C C . LEU A 1 91 ? -5.717 -14.350 6.740 1.00 52.16 91 LEU A C 1
ATOM 704 O O . LEU A 1 91 ? -5.269 -13.351 6.186 1.00 52.16 91 LEU A O 1
ATOM 708 N N . SER A 1 92 ? -4.918 -15.278 7.277 1.00 48.09 92 SER A N 1
ATOM 709 C CA . SER A 1 92 ? -3.458 -15.161 7.400 1.00 48.09 92 SER A CA 1
ATOM 710 C C . SER A 1 92 ? -2.712 -15.623 6.143 1.00 48.09 92 SER A C 1
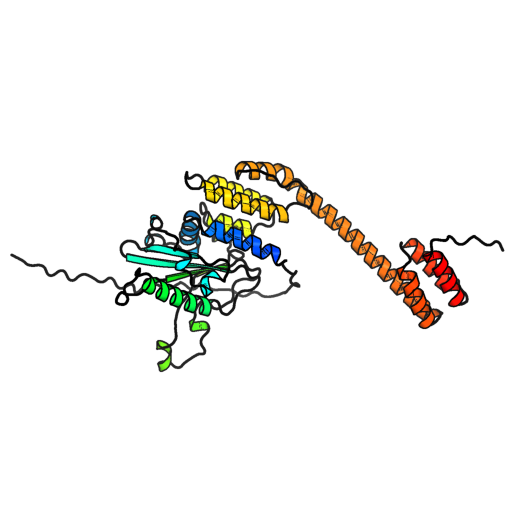ATOM 712 O O . SER A 1 92 ? -1.635 -15.109 5.828 1.00 48.09 92 SER A O 1
ATOM 714 N N . THR A 1 93 ? -3.296 -16.549 5.368 1.00 43.94 93 THR A N 1
ATOM 715 C CA . THR A 1 93 ? -2.747 -16.998 4.074 1.00 43.94 93 THR A CA 1
ATOM 716 C C . THR A 1 93 ? -2.774 -15.906 3.010 1.00 43.94 93 THR A C 1
ATOM 718 O O . THR A 1 93 ? -1.959 -15.942 2.078 1.00 43.94 93 THR A O 1
ATOM 721 N N . ARG A 1 94 ? -3.644 -14.896 3.145 1.00 52.97 94 ARG A N 1
ATOM 722 C CA . ARG A 1 94 ? -3.582 -13.688 2.317 1.00 52.97 94 ARG A CA 1
ATOM 723 C C . ARG A 1 94 ? -2.607 -12.696 2.946 1.00 52.97 94 ARG A C 1
ATOM 725 O O . ARG A 1 94 ? -2.819 -12.112 4.000 1.00 52.97 94 ARG A O 1
ATOM 732 N N . ARG A 1 95 ? -1.467 -12.580 2.270 1.00 48.41 95 ARG A N 1
ATOM 733 C CA . ARG A 1 95 ? -0.236 -11.910 2.691 1.00 48.41 95 ARG A CA 1
ATOM 734 C C . ARG A 1 95 ? -0.431 -10.397 2.886 1.00 48.41 95 ARG A C 1
ATOM 736 O O . ARG A 1 95 ? 0.072 -9.629 2.084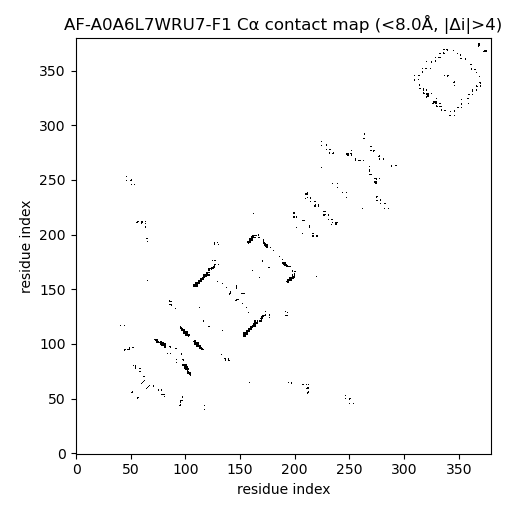 1.00 48.41 95 ARG A O 1
ATOM 743 N N . GLY A 1 96 ? -1.051 -9.945 3.974 1.00 54.91 96 GLY A N 1
ATOM 744 C CA . GLY A 1 96 ? -1.077 -8.507 4.282 1.00 54.91 96 GLY A CA 1
ATOM 745 C C . GLY A 1 96 ? -2.048 -8.048 5.362 1.00 54.91 96 GLY A C 1
ATOM 746 O O . GLY A 1 96 ? -1.827 -6.995 5.952 1.00 54.91 96 GLY A O 1
ATOM 747 N N . ASP A 1 97 ? -3.087 -8.823 5.649 1.00 72.19 97 ASP A N 1
ATOM 748 C CA . ASP A 1 97 ? -4.193 -8.347 6.477 1.00 72.19 97 ASP A CA 1
ATOM 749 C C . ASP A 1 97 ? -3.772 -8.214 7.961 1.00 72.19 97 ASP A C 1
ATOM 751 O O . ASP A 1 97 ? -3.074 -9.067 8.517 1.00 72.19 97 ASP A O 1
ATOM 755 N N . ALA A 1 98 ? -4.162 -7.111 8.608 1.00 80.75 98 ALA A N 1
ATOM 756 C CA . ALA A 1 98 ? -3.831 -6.806 9.998 1.00 80.75 98 ALA A CA 1
ATOM 757 C C . ALA A 1 98 ? -5.088 -6.460 10.800 1.00 80.75 98 ALA A C 1
ATOM 759 O O . ALA A 1 98 ? -5.894 -5.620 10.397 1.00 80.75 98 ALA A O 1
ATOM 760 N N . VAL A 1 99 ? -5.215 -7.070 11.978 1.00 87.88 99 VAL A N 1
ATOM 761 C CA . VAL A 1 99 ? -6.316 -6.802 12.904 1.00 87.88 99 VAL A CA 1
ATOM 762 C C . VAL A 1 99 ? -5.802 -5.969 14.066 1.00 87.88 99 VAL A C 1
ATOM 764 O O . VAL A 1 99 ? -4.792 -6.290 14.693 1.00 87.88 99 VAL A O 1
ATOM 767 N N . TRP A 1 100 ? -6.505 -4.882 14.340 1.00 92.25 100 TRP A N 1
ATOM 768 C CA . TRP A 1 100 ? -6.226 -3.983 15.451 1.00 92.25 100 TRP A CA 1
ATOM 769 C C . TRP A 1 100 ? -7.487 -3.806 16.285 1.00 92.25 100 TRP A C 1
ATOM 771 O O . TRP A 1 100 ? -8.592 -4.011 15.787 1.00 92.25 100 TRP A O 1
ATOM 781 N N . ARG A 1 101 ? -7.350 -3.376 17.534 1.00 92.50 101 ARG A N 1
ATOM 782 C CA . ARG A 1 101 ? -8.480 -2.872 18.313 1.00 92.50 101 ARG A CA 1
ATOM 783 C C . ARG A 1 101 ? -8.130 -1.576 19.009 1.00 92.50 101 ARG A C 1
ATOM 785 O O . ARG A 1 101 ? -6.968 -1.288 19.282 1.00 92.50 101 ARG A O 1
ATOM 792 N N . VAL A 1 102 ? -9.152 -0.774 19.253 1.00 91.88 102 VAL A N 1
ATOM 793 C CA . VAL A 1 102 ? -9.041 0.535 19.885 1.00 91.88 102 VAL A CA 1
ATOM 794 C C . VAL A 1 102 ? -10.298 0.800 20.695 1.00 91.88 102 VAL A C 1
ATOM 796 O O . VAL A 1 102 ? -11.393 0.402 20.301 1.00 91.88 102 VAL A O 1
ATOM 799 N N . ARG A 1 103 ? -10.166 1.459 21.841 1.00 89.50 103 ARG A N 1
ATOM 800 C CA . ARG A 1 103 ? -11.326 1.848 22.636 1.00 89.50 103 ARG A CA 1
ATOM 801 C C . ARG A 1 103 ? -12.023 3.044 22.016 1.00 89.50 103 ARG A C 1
ATOM 803 O O . ARG A 1 103 ? -11.392 4.023 21.612 1.00 89.50 103 ARG A O 1
ATOM 810 N N . LEU A 1 104 ? -13.343 2.968 21.991 1.00 84.75 104 LEU A N 1
ATOM 811 C CA . LEU A 1 104 ? -14.183 4.139 21.826 1.00 84.75 104 LEU A CA 1
ATOM 812 C C . LEU A 1 104 ? -14.269 4.873 23.178 1.00 84.75 104 LEU A C 1
ATOM 814 O O . LEU A 1 104 ? -14.171 4.250 24.236 1.00 84.75 104 LEU A O 1
ATOM 818 N N . SER A 1 105 ? -14.383 6.200 23.164 1.00 76.19 105 SER A N 1
ATOM 819 C CA . SER A 1 105 ? -14.369 7.043 24.368 1.00 76.19 105 SER A CA 1
ATOM 820 C C . SER A 1 105 ? -15.519 6.685 25.326 1.00 76.19 105 SER A C 1
ATOM 822 O O . SER A 1 105 ? -16.617 7.208 25.182 1.00 76.19 105 SER A O 1
ATOM 824 N N . GLY A 1 106 ? -15.254 5.818 26.312 1.00 69.25 106 GLY A N 1
ATOM 825 C CA . GLY A 1 106 ? -16.247 5.341 27.289 1.00 69.25 106 GLY A CA 1
ATOM 826 C C . GLY A 1 106 ? -17.159 4.203 26.802 1.00 69.25 106 GLY A C 1
ATOM 827 O O . GLY A 1 106 ? -18.155 3.917 27.451 1.00 69.25 106 GLY A O 1
ATOM 828 N N . GLU A 1 107 ? -16.818 3.562 25.686 1.00 71.44 107 GLU A N 1
ATOM 829 C CA . GLU A 1 107 ? -17.660 2.648 24.890 1.00 71.44 107 GLU A CA 1
ATOM 830 C C . GLU A 1 107 ? -16.914 1.307 24.645 1.00 71.44 107 GLU A C 1
ATOM 832 O O . GLU A 1 107 ? -15.734 1.202 25.017 1.00 71.44 107 GLU A O 1
ATOM 837 N N . PRO A 1 108 ? -17.530 0.254 24.052 1.00 83.75 108 PRO A N 1
ATOM 838 C CA . PRO A 1 108 ? -16.847 -1.025 23.842 1.00 83.75 108 PRO A CA 1
ATOM 839 C C . PRO A 1 108 ? -15.654 -0.907 22.879 1.00 83.75 108 PRO A C 1
ATOM 841 O O . PRO A 1 108 ? -15.467 0.086 22.168 1.00 83.75 108 PRO A O 1
ATOM 844 N N . TRP A 1 109 ? -14.826 -1.953 22.843 1.00 89.50 109 TRP A N 1
ATOM 845 C CA . TRP A 1 109 ? -13.730 -2.067 21.882 1.00 89.50 109 TRP A CA 1
ATOM 846 C C . TRP A 1 109 ? -14.246 -2.018 20.440 1.00 89.50 109 TRP A C 1
ATOM 848 O O . TRP A 1 109 ? -15.142 -2.770 20.067 1.00 89.50 109 TRP A O 1
ATOM 858 N N . LEU A 1 110 ? -13.628 -1.175 19.616 1.00 90.12 110 LEU A N 1
ATOM 859 C CA . LEU A 1 110 ? -13.759 -1.191 18.166 1.00 90.12 110 LEU A CA 1
ATOM 860 C C . LEU A 1 110 ? -12.626 -2.020 17.574 1.00 90.12 110 LEU A C 1
ATOM 862 O O . LEU A 1 110 ? -11.453 -1.715 17.793 1.00 90.12 110 LEU A O 1
ATOM 866 N N . TYR A 1 111 ? -12.977 -3.015 16.770 1.00 91.75 111 TYR A N 1
ATOM 867 C CA . TYR A 1 111 ? -12.014 -3.800 16.010 1.00 91.75 111 TYR A CA 1
ATOM 868 C C . TYR A 1 111 ? -11.850 -3.216 14.610 1.00 91.75 111 TYR A C 1
ATOM 870 O O . TYR A 1 111 ? -12.817 -2.834 13.956 1.00 91.75 111 TYR A O 1
ATOM 878 N N . LEU A 1 112 ? -10.614 -3.141 14.141 1.00 90.75 112 LEU A N 1
ATOM 879 C CA . LEU A 1 112 ? -10.241 -2.637 12.829 1.00 90.75 112 LEU A CA 1
ATOM 880 C C . LEU A 1 112 ? -9.704 -3.805 12.013 1.00 90.75 112 LEU A C 1
ATOM 882 O O . LEU A 1 112 ? -8.716 -4.431 12.400 1.00 90.75 112 LEU A O 1
ATOM 886 N N . LEU A 1 113 ? -10.336 -4.067 10.875 1.00 88.44 113 LEU A N 1
ATOM 887 C CA . LEU A 1 113 ? -9.828 -5.008 9.883 1.00 88.44 113 LEU A CA 1
ATOM 888 C C . LEU A 1 113 ? -9.129 -4.199 8.796 1.00 88.44 113 LEU A C 1
ATOM 890 O O . LEU A 1 113 ? -9.802 -3.616 7.951 1.00 88.44 113 LEU A O 1
ATOM 894 N N . VAL A 1 114 ? -7.798 -4.130 8.833 1.00 87.56 114 VAL A N 1
ATOM 895 C CA . VAL A 1 114 ? -7.002 -3.455 7.801 1.00 87.56 114 VAL A CA 1
ATOM 896 C C . VAL A 1 114 ? -6.594 -4.489 6.764 1.00 87.56 114 VAL A C 1
ATOM 898 O O . VAL A 1 114 ? -5.738 -5.331 7.027 1.00 87.56 114 VAL A O 1
ATOM 901 N N . LEU A 1 115 ? -7.225 -4.436 5.597 1.00 84.94 115 LEU A N 1
ATOM 902 C CA . LEU A 1 115 ? -6.917 -5.304 4.472 1.00 84.94 115 LEU A CA 1
ATOM 903 C C . LEU A 1 115 ? -6.012 -4.567 3.497 1.00 84.94 115 LEU A C 1
ATOM 905 O O . LEU A 1 115 ? -6.292 -3.426 3.120 1.00 84.94 115 LEU A O 1
ATOM 909 N N . LEU A 1 116 ? -4.954 -5.242 3.067 1.00 78.12 116 LEU A N 1
ATOM 910 C CA . LEU A 1 116 ? -4.007 -4.702 2.102 1.00 78.12 116 LEU A CA 1
ATOM 911 C C . LEU A 1 116 ? -4.260 -5.332 0.729 1.00 78.12 116 LEU A C 1
ATOM 913 O O . LEU A 1 116 ? -4.091 -6.539 0.562 1.00 78.12 116 LEU A O 1
ATOM 917 N N . GLU A 1 117 ? -4.668 -4.530 -0.256 1.00 77.12 117 GLU A N 1
ATOM 918 C CA . GLU A 1 117 ? -4.990 -5.001 -1.605 1.00 77.12 117 GLU A CA 1
ATOM 919 C C . GLU A 1 117 ? -4.037 -4.398 -2.649 1.00 77.12 117 GLU A C 1
ATOM 921 O O . GLU A 1 117 ? -4.285 -3.327 -3.208 1.00 77.12 117 GLU A O 1
ATOM 926 N N . PHE A 1 118 ? -2.948 -5.126 -2.921 1.00 65.50 118 PHE A N 1
ATOM 927 C CA . PHE A 1 118 ? -1.877 -4.729 -3.850 1.00 65.50 118 PHE A CA 1
ATOM 928 C C . PHE A 1 118 ? -2.083 -5.187 -5.301 1.00 65.50 118 PHE A C 1
ATOM 930 O O . PHE A 1 118 ? -1.181 -5.081 -6.140 1.00 65.50 118 PHE A O 1
ATOM 937 N N . GLN A 1 119 ? -3.245 -5.758 -5.629 1.00 58.56 119 GLN A N 1
ATOM 938 C CA . GLN A 1 119 ? -3.510 -6.263 -6.973 1.00 58.56 119 GLN A CA 1
ATOM 939 C C . GLN A 1 119 ? -3.716 -5.124 -7.980 1.00 58.56 119 GLN A C 1
ATOM 941 O O . GLN A 1 119 ? -4.320 -4.093 -7.701 1.00 58.56 119 GLN A O 1
ATOM 946 N N . ALA A 1 120 ? -3.255 -5.344 -9.217 1.00 49.88 120 ALA A N 1
ATOM 947 C CA . ALA A 1 120 ? -3.368 -4.369 -10.308 1.00 49.88 120 ALA A CA 1
ATOM 948 C C . ALA A 1 120 ? -4.823 -4.041 -10.712 1.00 49.88 120 ALA A C 1
ATOM 950 O O . ALA A 1 120 ? -5.055 -3.087 -11.457 1.00 49.88 120 ALA A O 1
ATOM 951 N N . ARG A 1 121 ? -5.793 -4.846 -10.263 1.00 50.91 121 ARG A N 1
ATOM 952 C CA . ARG A 1 121 ? -7.231 -4.652 -10.465 1.00 50.91 121 ARG A CA 1
ATOM 953 C C . ARG A 1 121 ? -7.954 -4.871 -9.145 1.00 50.91 121 ARG A C 1
ATOM 955 O O . ARG A 1 121 ? -7.529 -5.700 -8.347 1.00 50.91 121 ARG A O 1
ATOM 962 N N . ASP A 1 122 ? -9.052 -4.157 -8.964 1.00 58.47 122 ASP A N 1
ATOM 963 C CA . ASP A 1 122 ? -9.946 -4.319 -7.829 1.00 58.47 122 ASP A CA 1
ATOM 964 C C . ASP A 1 122 ? -10.525 -5.745 -7.775 1.00 58.47 122 ASP A C 1
ATOM 966 O O . ASP A 1 122 ? -10.876 -6.322 -8.805 1.00 58.47 122 ASP A O 1
ATOM 970 N N . GLU A 1 123 ? -10.630 -6.336 -6.575 1.00 67.56 123 GLU A N 1
ATOM 971 C CA . GLU A 1 123 ? -11.286 -7.636 -6.393 1.00 67.56 123 GLU A CA 1
ATOM 972 C C . GLU A 1 123 ? -12.810 -7.423 -6.337 1.00 67.56 123 GLU A C 1
ATOM 974 O O . GLU A 1 123 ? -13.321 -6.941 -5.321 1.00 67.56 123 GLU A O 1
ATOM 979 N N . PRO A 1 124 ? -13.597 -7.840 -7.355 1.00 73.75 124 PRO A N 1
ATOM 980 C CA . PRO A 1 124 ? -15.031 -7.523 -7.424 1.00 73.75 124 PRO A CA 1
ATOM 981 C C . PRO A 1 124 ? -15.860 -8.128 -6.283 1.00 73.75 124 PRO A C 1
ATOM 983 O O . PRO A 1 124 ? -17.040 -7.829 -6.127 1.00 73.75 124 PRO A O 1
ATOM 986 N N . ARG A 1 125 ? -15.252 -9.025 -5.501 1.00 80.19 125 ARG A N 1
ATOM 987 C CA . ARG A 1 125 ? -15.856 -9.737 -4.374 1.00 80.19 125 ARG A CA 1
ATOM 988 C C . ARG A 1 125 ? -15.329 -9.250 -3.022 1.00 80.19 125 ARG A C 1
ATOM 990 O O . ARG A 1 125 ? -15.526 -9.951 -2.031 1.00 80.19 125 ARG A O 1
ATOM 997 N N . MET A 1 126 ? -14.686 -8.080 -2.961 1.00 87.56 126 MET A N 1
ATOM 998 C CA . MET A 1 126 ? -14.134 -7.546 -1.714 1.00 87.56 126 MET A CA 1
ATOM 999 C C . MET A 1 126 ? -15.197 -7.430 -0.613 1.00 87.56 126 MET A C 1
ATOM 1001 O O . MET A 1 126 ? -14.965 -7.907 0.490 1.00 87.56 126 MET A O 1
ATOM 1005 N N . ALA A 1 127 ? -16.411 -6.950 -0.912 1.00 90.69 127 ALA A N 1
ATOM 1006 C CA . ALA A 1 127 ? -17.477 -6.890 0.097 1.00 90.69 127 ALA A CA 1
ATOM 1007 C C . ALA A 1 127 ? -17.814 -8.272 0.701 1.00 90.69 127 ALA A C 1
ATOM 1009 O O . ALA A 1 127 ? -17.988 -8.401 1.909 1.00 90.69 127 ALA A O 1
ATOM 1010 N N . ARG A 1 128 ? -17.819 -9.341 -0.111 1.00 89.31 128 ARG A N 1
ATOM 1011 C CA . ARG A 1 128 ? -17.995 -10.721 0.381 1.00 89.31 128 ARG A CA 1
ATOM 1012 C C . ARG A 1 128 ? -16.833 -11.157 1.279 1.00 89.31 128 ARG A C 1
ATOM 1014 O O . ARG A 1 128 ? -17.066 -11.842 2.274 1.00 89.31 128 ARG A O 1
ATOM 1021 N N . ARG A 1 129 ? -15.590 -10.793 0.927 1.00 85.81 129 ARG A N 1
ATOM 1022 C CA . ARG A 1 129 ? -14.411 -11.061 1.772 1.00 85.81 129 ARG A CA 1
ATOM 1023 C C . ARG A 1 129 ? -14.565 -10.380 3.125 1.00 85.81 129 ARG A C 1
ATOM 1025 O O . ARG A 1 129 ? -14.446 -11.059 4.131 1.00 85.81 129 ARG A O 1
ATOM 1032 N N . ILE A 1 130 ? -14.927 -9.098 3.140 1.00 88.81 130 ILE A N 1
ATOM 1033 C CA . ILE A 1 130 ? -15.181 -8.341 4.372 1.00 88.81 130 ILE A CA 1
ATOM 1034 C C . ILE A 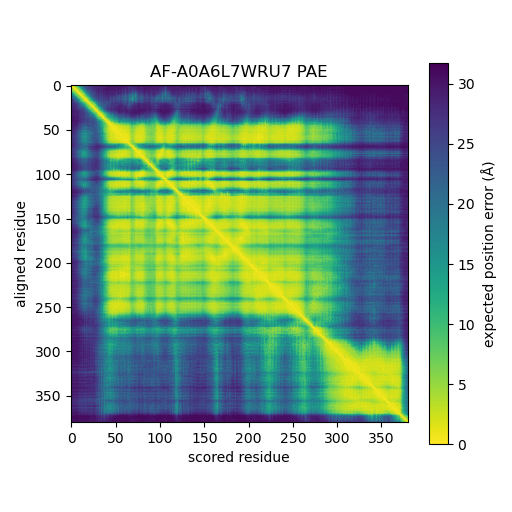1 130 ? -16.216 -9.030 5.264 1.00 88.81 130 ILE A C 1
ATOM 1036 O O . ILE A 1 130 ? -15.963 -9.190 6.458 1.00 88.81 130 ILE A O 1
ATOM 1040 N N . LEU A 1 131 ? -17.335 -9.488 4.692 1.00 91.25 131 LEU A N 1
ATOM 1041 C CA . LEU A 1 131 ? -18.346 -10.228 5.449 1.00 91.25 131 LEU A CA 1
ATOM 1042 C C . LEU A 1 131 ? -17.757 -11.490 6.086 1.00 91.25 131 LEU A C 1
ATOM 1044 O O . LEU A 1 131 ? -17.894 -11.706 7.285 1.00 91.25 131 LEU A O 1
ATOM 1048 N N . THR A 1 132 ? -17.049 -12.287 5.283 1.00 87.50 132 THR A N 1
ATOM 1049 C CA . THR A 1 132 ? -16.420 -13.539 5.732 1.00 87.50 132 THR A CA 1
ATOM 1050 C C . THR A 1 132 ? -15.419 -13.272 6.855 1.00 87.50 132 THR A C 1
ATOM 1052 O O . THR A 1 132 ? -15.434 -13.932 7.886 1.00 87.50 132 THR A O 1
ATOM 1055 N N . TYR A 1 133 ? -14.573 -12.263 6.674 1.00 86.69 133 TYR A N 1
ATOM 1056 C CA . TYR A 1 133 ? -13.522 -11.891 7.611 1.00 86.69 133 TYR A CA 1
ATOM 1057 C C . TYR A 1 133 ? -14.078 -11.383 8.937 1.00 86.69 133 TYR A C 1
ATOM 1059 O O . TYR A 1 133 ? -13.537 -11.685 9.994 1.00 86.69 133 TYR A O 1
ATOM 1067 N N . THR A 1 134 ? -15.183 -10.645 8.880 1.00 90.75 134 THR A N 1
ATOM 1068 C CA . THR A 1 134 ? -15.881 -10.167 10.073 1.00 90.75 134 THR A CA 1
ATOM 1069 C C . THR A 1 134 ? -16.454 -11.338 10.869 1.00 90.75 134 THR A C 1
ATOM 1071 O O . THR A 1 134 ? -16.268 -11.394 12.081 1.00 90.75 134 THR A O 1
ATOM 1074 N N . SER A 1 135 ? -17.091 -12.305 10.198 1.00 89.56 135 SER A N 1
ATOM 1075 C CA . SER A 1 135 ? -17.591 -13.521 10.851 1.00 89.56 135 SER A CA 1
ATOM 1076 C C . SER A 1 135 ? -16.467 -14.337 11.490 1.00 89.56 135 SER A C 1
ATOM 1078 O O . SER A 1 135 ? -16.580 -14.701 12.656 1.00 89.56 135 SER A O 1
ATOM 1080 N N . LEU A 1 136 ? -15.362 -14.555 10.768 1.00 86.69 136 LEU A N 1
ATOM 1081 C CA . LEU A 1 136 ? -14.198 -15.284 11.284 1.00 86.69 136 LEU A CA 1
ATOM 1082 C C . LEU A 1 136 ? -13.572 -14.585 12.496 1.00 86.69 136 LEU A C 1
ATOM 1084 O O . LEU A 1 136 ? -13.237 -15.246 13.473 1.00 86.69 136 LEU A O 1
ATOM 1088 N N . LEU A 1 137 ? -13.467 -13.2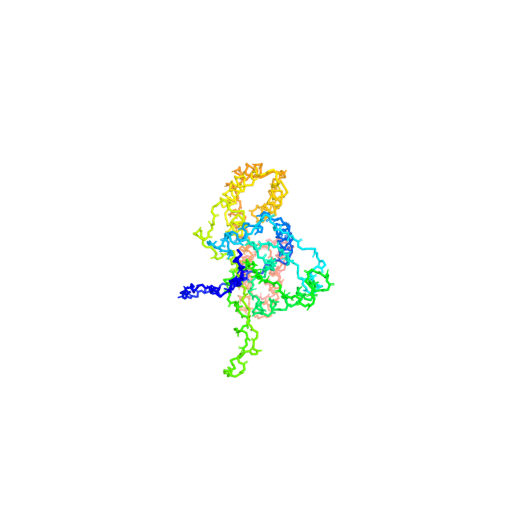51 12.469 1.00 87.56 137 LEU A N 1
ATOM 1089 C CA . LEU A 1 137 ? -12.996 -12.488 13.624 1.00 87.56 137 LEU A CA 1
ATOM 1090 C C . LEU A 1 137 ? -13.908 -12.706 14.838 1.00 87.56 137 LEU A C 1
ATOM 1092 O O . LEU A 1 137 ? -13.412 -12.943 15.933 1.00 87.56 137 LEU A O 1
ATOM 1096 N N . TYR A 1 138 ? -15.230 -12.648 14.668 1.00 90.62 138 TYR A N 1
ATOM 1097 C CA . TYR A 1 138 ? -16.156 -12.878 15.779 1.00 90.62 138 TYR A CA 1
ATOM 1098 C C . TYR A 1 138 ? -16.042 -14.279 16.372 1.00 90.62 138 TYR A C 1
ATOM 1100 O O . TYR A 1 138 ? -16.018 -14.413 17.595 1.00 90.62 138 TYR A O 1
ATOM 1108 N N . GLU A 1 139 ? -15.931 -15.309 15.533 1.00 87.44 139 GLU A N 1
ATOM 1109 C CA . GLU A 1 139 ? -15.708 -16.679 16.001 1.00 87.44 139 GLU A CA 1
ATOM 1110 C C . GLU A 1 139 ? -14.431 -16.788 16.839 1.00 87.44 139 GLU A C 1
ATOM 1112 O O . GLU A 1 139 ? -14.429 -17.434 17.886 1.00 87.44 139 GLU A O 1
ATOM 1117 N N . GLU A 1 140 ? -13.363 -16.125 16.405 1.00 85.69 140 GLU A N 1
ATOM 1118 C CA . GLU A 1 140 ? -12.070 -16.129 17.079 1.00 85.69 140 GLU A CA 1
ATOM 1119 C C . GLU A 1 140 ? -12.101 -15.377 18.416 1.00 85.69 140 GLU A C 1
ATOM 1121 O O . GLU A 1 140 ? -11.587 -15.867 19.420 1.00 85.69 140 GLU A O 1
ATOM 1126 N N . LEU A 1 141 ? -12.770 -14.221 18.471 1.00 87.69 141 LEU A N 1
ATOM 1127 C CA . LEU A 1 141 ? -12.943 -13.459 19.713 1.00 87.69 141 LEU A CA 1
ATOM 1128 C C . LEU A 1 141 ? -13.723 -14.249 20.768 1.00 87.69 141 LEU A C 1
ATOM 1130 O O . LEU A 1 141 ? -13.350 -14.240 21.941 1.00 87.69 141 LEU A O 1
ATOM 1134 N N . VAL A 1 142 ? -14.775 -14.961 20.354 1.00 88.56 142 VAL A N 1
ATOM 1135 C CA . VAL A 1 142 ? -15.542 -15.830 21.256 1.00 88.56 142 VAL A CA 1
ATOM 1136 C C . VAL A 1 142 ? -14.705 -17.031 21.692 1.00 88.56 142 VAL A C 1
ATOM 1138 O O . VAL A 1 142 ? -14.683 -17.366 22.876 1.00 88.56 142 VAL A O 1
ATOM 1141 N N . ARG A 1 143 ? -13.984 -17.667 20.761 1.00 86.38 143 ARG A N 1
ATOM 1142 C CA . ARG A 1 143 ? -13.126 -18.825 21.050 1.00 86.38 143 ARG A CA 1
ATOM 1143 C C . ARG A 1 143 ? -12.036 -18.495 22.069 1.00 86.38 143 ARG A C 1
ATOM 1145 O O . ARG A 1 143 ? -11.785 -19.303 22.960 1.00 86.38 143 ARG A O 1
ATOM 1152 N N . ASN A 1 144 ? -11.441 -17.311 21.960 1.00 85.25 144 ASN A N 1
ATOM 1153 C CA . ASN A 1 144 ? -10.354 -16.864 22.830 1.00 85.25 144 ASN A CA 1
ATOM 1154 C C . ASN A 1 144 ? -10.848 -16.177 24.116 1.00 85.25 144 ASN A C 1
ATOM 1156 O O . ASN A 1 144 ? -10.037 -15.768 24.943 1.00 85.25 144 ASN A O 1
ATOM 1160 N N . GLY A 1 145 ? -12.168 -16.085 24.321 1.00 85.50 145 GLY A N 1
ATOM 1161 C CA . GLY A 1 145 ? -12.768 -15.536 25.540 1.00 85.50 145 GLY A CA 1
ATOM 1162 C C . GLY A 1 145 ? -12.686 -14.010 25.663 1.00 85.50 145 GLY A C 1
ATOM 1163 O O . GLY A 1 145 ? -12.932 -13.482 26.742 1.00 85.50 145 GLY A O 1
ATOM 1164 N N . GLU A 1 146 ? -12.365 -13.304 24.576 1.00 84.75 146 GLU A N 1
ATOM 1165 C CA . GLU A 1 146 ? -12.344 -11.833 24.514 1.00 84.75 146 GLU A CA 1
ATOM 1166 C C . GLU A 1 146 ? -13.759 -11.236 24.497 1.00 84.75 146 GLU A C 1
ATOM 1168 O O . GLU A 1 146 ? -13.958 -10.071 24.840 1.00 84.75 146 GLU A O 1
ATOM 1173 N N . VAL A 1 147 ? -14.739 -12.036 24.069 1.00 84.69 147 VAL A N 1
ATOM 1174 C CA . VAL A 1 147 ? -16.169 -11.722 24.090 1.00 84.69 147 VAL A CA 1
ATOM 1175 C C . VAL A 1 147 ? -16.887 -12.953 24.616 1.00 84.69 147 VAL A C 1
ATOM 1177 O O . VAL A 1 147 ? -16.753 -14.041 24.048 1.00 84.69 147 VAL A O 1
ATOM 1180 N N . ALA A 1 148 ? -17.648 -12.819 25.700 1.00 79.19 148 ALA A N 1
ATOM 1181 C CA . ALA A 1 148 ? -18.410 -13.956 26.193 1.00 79.19 148 ALA A CA 1
ATOM 1182 C C . ALA A 1 148 ? -19.522 -14.320 25.195 1.00 79.19 148 ALA A C 1
ATOM 1184 O O . ALA A 1 148 ? -20.121 -13.455 24.566 1.00 79.19 148 ALA A O 1
ATOM 1185 N N . ALA A 1 149 ? -19.871 -15.606 25.085 1.00 74.31 149 ALA A N 1
ATOM 1186 C CA . ALA A 1 149 ? -20.870 -16.076 24.114 1.00 74.31 149 ALA A CA 1
ATOM 1187 C C . ALA A 1 149 ? -22.272 -15.436 24.260 1.00 74.31 149 ALA A C 1
ATOM 1189 O O . ALA A 1 149 ? -23.099 -15.558 23.361 1.00 74.31 149 ALA A O 1
ATOM 1190 N N . HIS A 1 150 ? -22.552 -14.794 25.397 1.00 74.81 150 HIS A N 1
ATOM 1191 C CA . HIS A 1 150 ? -23.810 -14.106 25.697 1.00 74.81 150 HIS A CA 1
ATOM 1192 C C . HIS A 1 150 ? -23.700 -12.572 25.636 1.00 74.81 150 HIS A C 1
ATOM 1194 O O . HIS A 1 150 ? -24.701 -11.885 25.833 1.00 74.81 150 HIS A O 1
ATOM 1200 N N . GLU A 1 151 ? -22.506 -12.032 25.392 1.00 84.62 151 GLU A N 1
ATOM 1201 C CA . GLU A 1 151 ? -22.277 -10.599 25.226 1.00 84.62 151 GLU A CA 1
ATOM 1202 C C . GLU A 1 151 ? -22.544 -10.164 23.783 1.00 84.62 151 GLU A C 1
ATOM 1204 O O . GLU A 1 151 ? -22.510 -10.956 22.838 1.00 84.62 151 GLU A O 1
ATOM 1209 N N . ALA A 1 152 ? -22.823 -8.873 23.604 1.00 88.38 152 ALA A N 1
ATOM 1210 C CA . ALA A 1 152 ? -22.943 -8.299 22.275 1.00 88.38 152 ALA A CA 1
ATOM 1211 C C . ALA A 1 152 ? -21.594 -8.369 21.544 1.00 88.38 152 ALA A C 1
ATOM 1213 O O . ALA A 1 152 ? -20.550 -8.031 22.105 1.00 88.38 152 ALA A O 1
ATOM 1214 N N . LEU A 1 153 ? -21.627 -8.759 20.268 1.00 90.81 153 LEU A N 1
ATOM 1215 C CA . LEU A 1 153 ? -20.436 -8.738 19.425 1.00 90.81 153 LEU A CA 1
ATOM 1216 C C . LEU A 1 153 ? -19.926 -7.298 19.264 1.00 90.81 153 LEU A C 1
ATOM 1218 O O . LEU A 1 153 ? -20.729 -6.374 19.085 1.00 90.81 153 LEU A O 1
ATOM 1222 N N . PRO A 1 154 ? -18.602 -7.086 19.297 1.00 90.88 154 PRO A N 1
ATOM 1223 C CA . PRO A 1 154 ? -18.045 -5.751 19.234 1.00 90.88 154 PRO A CA 1
ATOM 1224 C C . PRO A 1 154 ? -18.184 -5.156 17.825 1.00 90.88 154 PRO A C 1
ATOM 1226 O O . PRO A 1 154 ? -18.229 -5.885 16.825 1.00 90.88 154 PRO A O 1
ATOM 1229 N N . PRO A 1 155 ? -18.227 -3.822 17.701 1.00 91.69 155 PRO A N 1
ATOM 1230 C CA . PRO A 1 155 ? -18.215 -3.176 16.400 1.00 91.69 155 PRO A CA 1
ATOM 1231 C C . PRO A 1 155 ? -16.915 -3.485 15.645 1.00 91.69 155 PRO A C 1
ATOM 1233 O O . PRO A 1 155 ? -15.825 -3.518 16.222 1.00 91.69 155 PRO A O 1
ATOM 1236 N N . VAL A 1 156 ? -17.039 -3.670 14.330 1.00 91.25 156 VAL A N 1
ATOM 1237 C CA . VAL A 1 156 ? -15.919 -3.897 13.410 1.00 91.25 156 VAL A CA 1
ATOM 1238 C C . VAL A 1 156 ? -15.940 -2.823 12.327 1.00 91.25 156 VAL A C 1
ATOM 1240 O O . VAL A 1 156 ? -16.969 -2.592 11.692 1.00 91.25 156 VAL A O 1
ATOM 1243 N N . LEU A 1 157 ? -14.794 -2.184 12.097 1.00 91.69 157 LEU A N 1
ATOM 1244 C CA . LEU A 1 157 ? -14.560 -1.234 11.016 1.00 91.69 157 LEU A CA 1
ATOM 1245 C C . LEU A 1 157 ? -13.574 -1.839 10.011 1.00 91.69 157 LEU A C 1
ATOM 1247 O O . LEU A 1 157 ? -12.366 -1.853 10.263 1.00 91.69 157 LEU A O 1
ATOM 1251 N N . PRO A 1 158 ? -14.063 -2.324 8.861 1.00 91.75 158 PRO A N 1
ATOM 1252 C CA . PRO A 1 158 ? -13.195 -2.804 7.807 1.00 91.75 158 PRO A CA 1
ATOM 1253 C C . PRO A 1 158 ? -12.669 -1.643 6.961 1.00 91.75 158 PRO A C 1
ATOM 1255 O O . PRO A 1 158 ? -13.427 -0.770 6.527 1.00 91.75 158 PRO A O 1
ATOM 1258 N N . VAL A 1 159 ? -11.361 -1.653 6.722 1.00 91.44 159 VAL A N 1
ATOM 1259 C CA . VAL A 1 159 ? -10.620 -0.669 5.936 1.00 91.44 159 VAL A CA 1
ATOM 1260 C C . VAL A 1 159 ? -9.806 -1.417 4.891 1.00 91.44 159 VAL A C 1
ATOM 1262 O O . VAL A 1 159 ? -8.999 -2.276 5.228 1.00 91.44 159 VAL A O 1
ATOM 1265 N N . VAL A 1 160 ? -10.012 -1.086 3.623 1.00 89.75 160 VAL A N 1
ATOM 1266 C CA . VAL A 1 160 ? -9.258 -1.628 2.494 1.00 89.75 160 VAL A CA 1
ATOM 1267 C C . VAL A 1 160 ? -8.301 -0.552 2.009 1.00 89.75 160 VAL A C 1
ATOM 1269 O O . VAL A 1 160 ? -8.733 0.516 1.573 1.00 89.75 160 VAL A O 1
ATOM 1272 N N . LEU A 1 161 ? -7.008 -0.842 2.092 1.00 88.19 161 LEU A N 1
ATOM 1273 C CA . LEU A 1 161 ? -5.958 -0.046 1.473 1.00 88.19 161 LEU A CA 1
ATOM 1274 C C . LEU A 1 161 ? -5.722 -0.580 0.070 1.00 88.19 161 LEU A C 1
ATOM 1276 O O . LEU A 1 161 ? -5.406 -1.757 -0.103 1.00 88.19 161 LEU A O 1
ATOM 1280 N N . TYR A 1 162 ? -5.918 0.278 -0.921 1.00 86.88 162 TYR A N 1
ATOM 1281 C CA . TYR A 1 162 ? -5.843 -0.094 -2.322 1.00 86.88 162 TYR A CA 1
ATOM 1282 C C . TYR A 1 162 ? -4.886 0.834 -3.060 1.00 86.88 162 TYR A C 1
ATOM 1284 O O . TYR A 1 162 ? -5.040 2.052 -3.027 1.00 86.88 162 TYR A O 1
ATOM 1292 N N . ASN A 1 163 ? -3.914 0.254 -3.760 1.00 81.12 163 ASN A N 1
ATOM 1293 C CA . ASN A 1 163 ? -2.928 0.996 -4.548 1.00 81.12 163 ASN A CA 1
ATOM 1294 C C . ASN A 1 163 ? -2.859 0.519 -6.012 1.00 81.12 163 ASN A C 1
ATOM 1296 O O . ASN A 1 163 ? -1.836 0.682 -6.685 1.00 81.12 163 ASN A O 1
ATOM 1300 N N . GLY A 1 164 ? -3.936 -0.085 -6.522 1.00 79.38 164 GLY A N 1
ATOM 1301 C CA . GLY A 1 164 ? -3.993 -0.556 -7.904 1.00 79.38 164 GLY A CA 1
ATOM 1302 C C . GLY A 1 164 ? -3.933 0.583 -8.930 1.00 79.38 164 GLY A C 1
ATOM 1303 O O . GLY A 1 164 ? -4.131 1.759 -8.629 1.00 79.38 164 GLY A O 1
ATOM 1304 N N . GLU A 1 165 ? -3.621 0.245 -10.184 1.00 77.94 165 GLU A N 1
ATOM 1305 C CA . GLU A 1 165 ? -3.453 1.248 -11.250 1.00 77.94 165 GLU A CA 1
ATOM 1306 C C . GLU A 1 165 ? -4.759 1.943 -11.644 1.00 77.94 165 GLU A C 1
ATOM 1308 O O . GLU A 1 165 ? -4.743 3.100 -12.053 1.00 77.94 165 GLU A O 1
ATOM 1313 N N . SER A 1 166 ? -5.882 1.231 -11.563 1.00 83.25 166 SER A N 1
ATOM 1314 C CA . SER A 1 166 ? -7.207 1.765 -11.889 1.00 83.25 166 SER A CA 1
ATOM 1315 C C . SER A 1 166 ? -7.943 2.164 -10.622 1.00 83.25 166 SER A C 1
ATOM 1317 O O . SER A 1 166 ? -7.845 1.440 -9.641 1.00 83.25 166 SER A O 1
ATOM 1319 N N . ALA A 1 167 ? -8.732 3.238 -10.658 1.00 87.50 167 ALA A N 1
ATOM 1320 C CA . ALA A 1 167 ? -9.575 3.629 -9.527 1.00 87.50 167 ALA A CA 1
ATOM 1321 C C . ALA A 1 167 ? -10.479 2.478 -9.061 1.00 87.50 167 ALA A C 1
ATOM 1323 O O . ALA A 1 167 ? -10.989 1.720 -9.896 1.00 87.50 167 ALA A O 1
ATOM 1324 N N . TRP A 1 168 ? -10.711 2.386 -7.752 1.00 89.25 168 TRP A N 1
ATOM 1325 C CA . TRP A 1 168 ? -11.573 1.372 -7.149 1.00 89.25 168 TRP A CA 1
ATOM 1326 C C . TRP A 1 168 ? -13.010 1.450 -7.685 1.00 89.25 168 TRP A C 1
ATOM 1328 O O . TRP A 1 168 ? -13.640 2.512 -7.662 1.00 89.25 168 TRP A O 1
ATOM 1338 N N . ARG A 1 169 ? -13.550 0.327 -8.180 1.00 89.62 169 ARG A N 1
ATOM 1339 C CA . ARG A 1 169 ? -14.912 0.252 -8.750 1.00 89.62 169 ARG A CA 1
ATOM 1340 C C . ARG A 1 169 ? -15.763 -0.875 -8.177 1.00 89.62 169 ARG A C 1
ATOM 1342 O O . ARG A 1 169 ? -16.969 -0.893 -8.424 1.00 89.62 169 ARG A O 1
ATOM 1349 N N . ALA A 1 170 ? -15.164 -1.798 -7.433 1.00 89.31 170 ALA A N 1
ATOM 1350 C CA . ALA A 1 170 ? -15.873 -2.872 -6.764 1.00 89.31 170 ALA A CA 1
ATOM 1351 C C . ALA A 1 170 ? -16.879 -2.333 -5.732 1.00 89.31 170 ALA A C 1
ATOM 1353 O O . ALA A 1 170 ? -16.699 -1.266 -5.139 1.00 89.31 170 ALA A O 1
ATOM 1354 N N . ALA A 1 171 ? -17.943 -3.104 -5.509 1.00 91.56 171 ALA A N 1
ATOM 1355 C CA . ALA A 1 171 ? -19.008 -2.757 -4.577 1.00 91.56 171 ALA A CA 1
ATOM 1356 C C . ALA A 1 171 ? -18.470 -2.547 -3.154 1.00 91.56 171 ALA A C 1
ATOM 1358 O O . ALA A 1 171 ? -17.776 -3.419 -2.626 1.00 91.56 171 ALA A O 1
ATOM 1359 N N . SER A 1 172 ? -18.806 -1.414 -2.531 1.00 90.81 172 SER A N 1
ATOM 1360 C CA . SER A 1 172 ? -18.376 -1.042 -1.173 1.00 90.81 172 SER A CA 1
ATOM 1361 C C . SER A 1 172 ? -19.321 -1.530 -0.068 1.00 90.81 172 SER A C 1
ATOM 1363 O O . SER A 1 172 ? -19.044 -1.351 1.121 1.00 90.81 172 SER A O 1
ATOM 1365 N N . GLU A 1 173 ? -20.420 -2.183 -0.451 1.00 94.00 173 GLU A N 1
ATOM 1366 C CA . GLU A 1 173 ? -21.404 -2.777 0.445 1.00 94.00 173 GLU A CA 1
ATOM 1367 C C . GLU A 1 173 ? -21.738 -4.211 0.018 1.00 94.00 173 GLU A C 1
ATOM 1369 O O . GLU A 1 173 ? -21.826 -4.523 -1.168 1.00 94.00 173 GLU A O 1
ATOM 1374 N N . VAL A 1 174 ? -21.947 -5.102 0.991 1.00 93.81 174 VAL A N 1
ATOM 1375 C CA . VAL A 1 174 ? -22.354 -6.496 0.734 1.00 93.81 174 VAL A CA 1
ATOM 1376 C C . VAL A 1 174 ? -23.690 -6.565 -0.002 1.00 93.81 174 VAL A C 1
ATOM 1378 O O . VAL A 1 174 ? -23.836 -7.382 -0.908 1.00 93.81 174 VAL A O 1
ATOM 1381 N N . GLY A 1 175 ? -24.642 -5.700 0.359 1.00 93.25 175 GLY A N 1
ATOM 1382 C CA . GLY A 1 175 ? -25.975 -5.663 -0.242 1.00 93.25 175 GLY A CA 1
ATOM 1383 C C . GLY A 1 175 ? -25.948 -5.442 -1.756 1.00 93.25 175 GLY A C 1
ATOM 1384 O O . GLY A 1 175 ? -26.755 -6.030 -2.468 1.00 93.25 175 GLY A O 1
ATOM 1385 N N . ASP A 1 176 ? -24.962 -4.697 -2.262 1.00 92.88 176 ASP A N 1
ATOM 1386 C CA . ASP A 1 176 ? -24.778 -4.446 -3.697 1.00 92.88 176 ASP A CA 1
ATOM 1387 C C . ASP A 1 176 ? -24.338 -5.702 -4.477 1.00 92.88 176 ASP A C 1
ATOM 1389 O O . ASP A 1 176 ? -24.427 -5.739 -5.705 1.00 92.88 176 ASP A O 1
ATOM 1393 N N . LEU A 1 177 ? -23.860 -6.746 -3.785 1.00 92.25 177 LEU A N 1
ATOM 1394 C CA . LEU A 1 177 ? -23.538 -8.044 -4.388 1.00 92.25 177 LEU A CA 1
ATOM 1395 C C . LEU A 1 177 ? -24.747 -8.986 -4.466 1.00 92.25 177 LEU A C 1
ATOM 1397 O O . LEU A 1 177 ? -24.651 -10.048 -5.087 1.00 92.25 177 LEU A O 1
ATOM 1401 N N . ILE A 1 178 ? -25.859 -8.641 -3.818 1.00 91.94 178 ILE A N 1
ATOM 1402 C CA . ILE A 1 178 ? -27.030 -9.504 -3.683 1.00 91.94 178 ILE A CA 1
ATOM 1403 C C . ILE A 1 178 ? -28.050 -9.135 -4.758 1.00 91.94 178 ILE A C 1
ATOM 1405 O O . ILE A 1 178 ? -28.344 -7.965 -4.995 1.00 91.94 178 ILE A O 1
ATOM 1409 N N . ALA A 1 179 ? -28.610 -10.147 -5.425 1.00 93.38 179 ALA A N 1
ATOM 1410 C CA . ALA A 1 179 ? -29.679 -9.922 -6.390 1.00 93.38 179 ALA A CA 1
ATOM 1411 C C . ALA A 1 179 ? -30.891 -9.251 -5.706 1.00 93.38 179 ALA A C 1
ATOM 1413 O O . ALA A 1 179 ? -31.217 -9.615 -4.576 1.00 93.38 179 ALA A O 1
ATOM 1414 N N . PRO A 1 180 ? -31.594 -8.314 -6.369 1.00 92.31 180 PRO A N 1
ATOM 1415 C CA . PRO A 1 180 ? -32.749 -7.651 -5.774 1.00 92.31 180 PRO A CA 1
ATOM 1416 C C . PRO A 1 180 ? -33.806 -8.651 -5.293 1.00 92.31 180 PRO A C 1
ATOM 1418 O O . PRO A 1 180 ? -34.222 -9.539 -6.039 1.00 92.31 180 PRO A O 1
ATOM 1421 N N . VAL A 1 181 ? -34.269 -8.473 -4.057 1.00 92.38 181 VAL A N 1
ATOM 1422 C CA . VAL A 1 181 ? -35.335 -9.278 -3.448 1.00 92.38 181 VAL A CA 1
ATOM 1423 C C . VAL A 1 181 ? -36.522 -8.399 -3.060 1.00 92.38 181 VAL A C 1
ATOM 1425 O O . VAL A 1 181 ? -36.386 -7.192 -2.861 1.00 92.38 181 VAL A O 1
ATOM 1428 N N . GLY A 1 182 ? -37.710 -9.001 -2.958 1.00 94.44 182 GLY A N 1
ATOM 1429 C CA . GLY A 1 182 ? -38.904 -8.291 -2.499 1.00 94.44 182 GLY A CA 1
ATOM 1430 C C . GLY A 1 182 ? -38.771 -7.792 -1.047 1.00 94.44 182 GLY A C 1
ATOM 1431 O O . GLY A 1 182 ? -37.983 -8.353 -0.282 1.00 94.44 182 GLY A O 1
ATOM 1432 N N . PRO A 1 183 ? -39.570 -6.791 -0.621 1.00 94.00 183 PRO A N 1
ATOM 1433 C CA . PRO A 1 183 ? -39.459 -6.181 0.711 1.00 94.00 183 PRO A CA 1
ATOM 1434 C C . PRO A 1 183 ? -39.567 -7.167 1.880 1.00 94.00 183 PRO A C 1
ATOM 1436 O O . PRO A 1 183 ? -38.956 -6.949 2.920 1.00 94.00 183 PRO A O 1
ATOM 1439 N N . SER A 1 184 ? -40.305 -8.267 1.709 1.00 96.06 184 SER A N 1
ATOM 1440 C CA . SER A 1 184 ? -40.436 -9.320 2.722 1.00 96.06 184 SER A CA 1
ATOM 1441 C C . SER A 1 184 ? -39.140 -10.092 2.975 1.00 96.06 184 SER A C 1
ATOM 1443 O O . SER A 1 184 ? -38.958 -10.616 4.067 1.00 96.06 184 SER A O 1
ATOM 1445 N N . LEU A 1 185 ? -38.242 -10.167 1.988 1.00 95.00 185 LEU A N 1
ATOM 1446 C CA . LEU A 1 185 ? -36.970 -10.889 2.083 1.00 95.00 185 LEU A CA 1
ATOM 1447 C C . LEU A 1 185 ? -35.773 -9.968 2.364 1.00 95.00 185 LEU A C 1
ATOM 1449 O O . LEU A 1 185 ? -34.694 -10.465 2.689 1.00 95.00 185 LEU A O 1
ATOM 1453 N N . ALA A 1 186 ? -35.954 -8.647 2.262 1.00 92.69 186 ALA A N 1
ATOM 1454 C CA . ALA A 1 186 ? -34.898 -7.659 2.480 1.00 92.69 186 ALA A CA 1
ATOM 1455 C C . ALA A 1 186 ? -34.266 -7.724 3.890 1.00 92.69 186 ALA A C 1
ATOM 1457 O O . ALA A 1 186 ? -33.039 -7.687 3.961 1.00 92.69 186 ALA A O 1
ATOM 1458 N N . PRO A 1 187 ? -35.023 -7.913 4.996 1.00 95.25 187 PRO A N 1
ATOM 1459 C CA . PRO A 1 187 ? -34.437 -8.015 6.339 1.00 95.25 187 PRO A CA 1
ATOM 1460 C C . PRO A 1 187 ? -33.533 -9.237 6.557 1.00 95.25 187 PRO A C 1
ATOM 1462 O O . PRO A 1 187 ? -32.804 -9.283 7.541 1.00 95.25 187 PRO A O 1
ATOM 1465 N N . TYR A 1 188 ? -33.590 -10.231 5.666 1.00 94.50 188 TYR A N 1
ATOM 1466 C CA . TYR A 1 188 ? -32.788 -11.455 5.745 1.00 94.50 188 TYR A CA 1
ATOM 1467 C C . TYR A 1 188 ? -31.495 -11.376 4.921 1.00 94.50 188 TYR A C 1
ATOM 1469 O O . TYR A 1 188 ? -30.743 -12.348 4.876 1.00 94.50 188 TYR A O 1
ATOM 1477 N N . GLN A 1 189 ? -31.241 -10.253 4.240 1.00 95.12 189 GLN A N 1
ATOM 1478 C CA . GLN A 1 189 ? -30.015 -10.042 3.473 1.00 95.12 189 GLN A CA 1
ATOM 1479 C C . GLN A 1 189 ? -28.945 -9.369 4.346 1.00 95.12 189 GLN A C 1
ATOM 1481 O O . GLN A 1 189 ? -29.267 -8.431 5.076 1.00 95.12 189 GLN A O 1
ATOM 1486 N N . PRO A 1 190 ? -27.670 -9.794 4.278 1.00 93.81 190 PRO A N 1
ATOM 1487 C CA . PRO A 1 190 ? -26.606 -9.138 5.022 1.00 93.81 190 PRO A CA 1
ATOM 1488 C C . PRO A 1 190 ? -26.310 -7.743 4.464 1.00 93.81 190 PRO A C 1
ATOM 1490 O O . PRO A 1 190 ? -26.183 -7.543 3.255 1.00 93.81 190 PRO A O 1
ATOM 1493 N N . THR A 1 191 ? -26.115 -6.790 5.372 1.00 92.75 191 THR A N 1
ATOM 1494 C CA . THR A 1 191 ? -25.669 -5.429 5.059 1.00 92.75 191 THR A CA 1
ATOM 1495 C C . THR A 1 191 ? -24.395 -5.131 5.832 1.00 92.75 191 THR A C 1
ATOM 1497 O O . THR A 1 191 ? -24.391 -5.156 7.061 1.00 92.75 191 THR A O 1
ATOM 1500 N N . GLN A 1 192 ? -23.311 -4.829 5.124 1.00 93.94 192 GLN A N 1
ATOM 1501 C CA . GLN A 1 192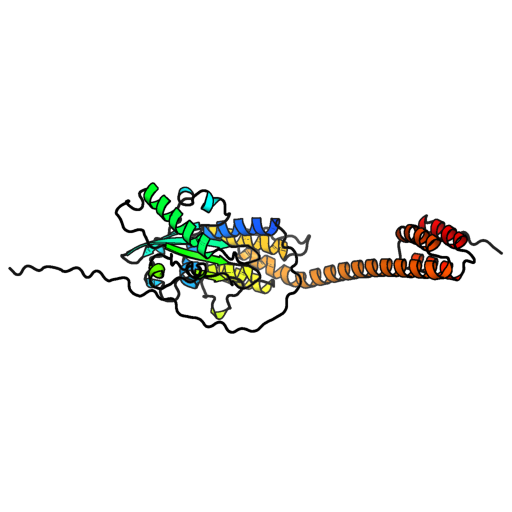 ? -22.067 -4.374 5.733 1.00 93.94 192 GLN A CA 1
ATOM 1502 C C . GLN A 1 192 ? -21.290 -3.533 4.728 1.00 93.94 192 GLN A C 1
ATOM 1504 O O . GLN A 1 192 ? -21.134 -3.932 3.572 1.00 93.94 192 GLN A O 1
ATOM 1509 N N . ARG A 1 193 ? -20.798 -2.380 5.183 1.00 93.25 193 ARG A N 1
ATOM 1510 C CA . ARG A 1 193 ? -19.925 -1.488 4.416 1.00 93.25 193 ARG A CA 1
ATOM 1511 C C . ARG A 1 193 ? -18.486 -1.608 4.884 1.00 93.25 193 ARG A C 1
ATOM 1513 O O . ARG A 1 193 ? -18.228 -1.986 6.025 1.00 93.25 193 ARG A O 1
ATOM 1520 N N . TYR A 1 194 ? -17.568 -1.202 4.021 1.00 91.75 194 TYR A N 1
ATOM 1521 C CA . TYR A 1 194 ? -16.168 -0.997 4.368 1.00 91.75 194 TYR A CA 1
ATOM 1522 C C . TYR A 1 194 ? -15.665 0.341 3.828 1.00 91.75 194 TYR A C 1
ATOM 1524 O O . TYR A 1 194 ? -16.228 0.910 2.891 1.00 91.75 194 TYR A O 1
ATOM 1532 N N . CYS A 1 195 ? -14.617 0.862 4.459 1.00 91.44 195 CYS A N 1
ATOM 1533 C CA . CYS A 1 195 ? -13.909 2.046 3.997 1.00 91.44 195 CYS A CA 1
ATOM 1534 C C . CYS A 1 195 ? -12.855 1.631 2.967 1.00 91.44 195 CYS A C 1
ATOM 1536 O O . CYS A 1 195 ? -12.144 0.654 3.184 1.00 91.44 195 CYS A O 1
ATOM 1538 N N . VAL A 1 196 ? -12.748 2.372 1.866 1.00 91.25 196 VAL A N 1
ATOM 1539 C CA . VAL A 1 196 ? -11.681 2.195 0.876 1.00 91.25 196 VAL A CA 1
ATOM 1540 C C . VAL A 1 196 ? -10.803 3.431 0.897 1.00 91.25 196 VAL A C 1
ATOM 1542 O O . VAL A 1 196 ? -11.306 4.545 0.761 1.00 91.25 196 VAL A O 1
ATOM 1545 N N . VAL A 1 197 ? -9.501 3.218 1.033 1.00 91.44 197 VAL A N 1
ATOM 1546 C CA . VAL A 1 197 ? -8.477 4.242 0.841 1.00 91.44 197 VAL A CA 1
ATOM 1547 C C . VAL A 1 197 ? -7.762 3.905 -0.462 1.00 91.44 197 VAL A C 1
ATOM 1549 O O . VAL A 1 197 ? -6.902 3.028 -0.502 1.00 91.44 197 VAL A O 1
ATOM 1552 N N . ASP A 1 198 ? -8.182 4.563 -1.543 1.00 90.75 198 ASP A N 1
ATOM 1553 C CA . ASP A 1 198 ? -7.591 4.411 -2.876 1.00 90.75 198 ASP A CA 1
ATOM 1554 C C . ASP A 1 198 ? -6.367 5.327 -3.001 1.00 90.75 198 ASP A C 1
ATOM 1556 O O . ASP A 1 198 ? -6.455 6.470 -3.452 1.00 90.75 198 ASP A O 1
ATOM 1560 N N . GLU A 1 199 ? -5.220 4.827 -2.546 1.00 90.06 199 GLU A N 1
ATOM 1561 C CA . GLU A 1 199 ? -3.992 5.596 -2.346 1.00 90.06 199 GLU A CA 1
ATOM 1562 C C . GLU A 1 199 ? -3.566 6.345 -3.610 1.00 90.06 199 GLU A C 1
ATOM 1564 O O . GLU A 1 199 ? -3.158 7.498 -3.538 1.00 90.06 199 GLU A O 1
ATOM 1569 N N . ARG A 1 200 ? -3.696 5.740 -4.795 1.00 86.00 200 ARG A N 1
ATOM 1570 C CA . ARG A 1 200 ? -3.237 6.355 -6.054 1.00 86.00 200 ARG A CA 1
ATOM 1571 C C . ARG A 1 200 ? -4.180 7.407 -6.622 1.00 86.00 200 ARG A C 1
ATOM 1573 O O . ARG A 1 200 ? -3.770 8.144 -7.517 1.00 86.00 200 ARG A O 1
ATOM 1580 N N . HIS A 1 201 ? -5.407 7.479 -6.117 1.00 87.75 201 HIS A N 1
ATOM 1581 C CA . HIS A 1 201 ? -6.440 8.379 -6.626 1.00 87.75 201 HIS A CA 1
ATOM 1582 C C . HIS A 1 201 ? -6.856 9.455 -5.614 1.00 87.75 201 HIS A C 1
ATOM 1584 O O . HIS A 1 201 ? -7.733 10.261 -5.920 1.00 87.75 201 HIS A O 1
ATOM 1590 N N . LEU A 1 202 ? -6.211 9.510 -4.444 1.00 89.38 202 LEU A N 1
ATOM 1591 C CA . LEU A 1 202 ? -6.329 10.624 -3.501 1.00 89.38 202 LEU A CA 1
ATOM 1592 C C . LEU A 1 202 ? -5.652 11.883 -4.059 1.00 89.38 202 LEU A C 1
ATOM 1594 O O . LEU A 1 202 ? -4.488 11.833 -4.471 1.00 89.38 202 LEU A O 1
ATOM 1598 N N . GLY A 1 203 ? -6.372 13.009 -4.055 1.00 88.50 203 GLY A N 1
ATOM 1599 C CA . GLY A 1 203 ? -5.831 14.311 -4.447 1.00 88.50 203 GLY A CA 1
ATOM 1600 C C . GLY A 1 203 ? -5.028 14.959 -3.318 1.00 88.50 203 GLY A C 1
ATOM 1601 O O . GLY A 1 203 ? -5.203 14.615 -2.156 1.00 88.50 203 GLY A O 1
ATOM 1602 N N . GLU A 1 204 ? -4.166 15.935 -3.629 1.00 86.75 204 GLU A N 1
ATOM 1603 C CA . GLU A 1 204 ? -3.358 16.626 -2.601 1.00 86.75 204 GLU A CA 1
ATOM 1604 C C . GLU A 1 204 ? -4.214 17.337 -1.535 1.00 86.75 204 GLU A C 1
ATOM 1606 O O . GLU A 1 204 ? -3.775 17.445 -0.392 1.00 86.75 204 GLU A O 1
ATOM 1611 N N . ASP A 1 205 ? -5.439 17.755 -1.868 1.00 87.50 205 ASP A N 1
ATOM 1612 C CA . ASP A 1 205 ? -6.382 18.355 -0.912 1.00 87.50 205 ASP A CA 1
ATOM 1613 C C . ASP A 1 205 ? -6.925 17.337 0.111 1.00 87.50 205 ASP A C 1
ATOM 1615 O O . ASP A 1 205 ? -7.318 17.717 1.215 1.00 87.50 205 ASP A O 1
ATOM 1619 N N . ASP A 1 206 ? -6.899 16.042 -0.225 1.00 88.06 206 ASP A N 1
ATOM 1620 C CA . ASP A 1 206 ? -7.322 14.945 0.651 1.00 88.06 206 ASP A CA 1
ATOM 1621 C C . ASP A 1 206 ? -6.189 14.458 1.569 1.00 88.06 206 ASP A C 1
ATOM 1623 O O . ASP A 1 206 ? -6.403 13.566 2.390 1.00 88.06 206 ASP A O 1
ATOM 1627 N N . LEU A 1 207 ? -4.974 15.008 1.435 1.00 90.75 207 LEU A N 1
ATOM 1628 C CA . LEU A 1 207 ? -3.778 14.562 2.150 1.00 90.75 207 LEU A CA 1
ATOM 1629 C C . LEU A 1 207 ? -3.478 15.454 3.364 1.00 90.75 207 LEU A C 1
ATOM 1631 O O . LEU A 1 207 ? -2.946 16.560 3.213 1.00 90.75 207 LEU A O 1
ATOM 1635 N N . PRO A 1 208 ? -3.719 14.985 4.603 1.00 90.00 208 PRO A N 1
ATOM 1636 C CA . PRO A 1 208 ? -3.462 15.796 5.782 1.00 90.00 208 PRO A CA 1
ATOM 1637 C C . PRO A 1 208 ? -1.965 16.071 5.960 1.00 90.00 208 PRO A C 1
ATOM 1639 O O . PRO A 1 208 ? -1.124 15.172 5.850 1.00 90.00 208 PRO A O 1
ATOM 1642 N N . SER A 1 209 ? -1.623 17.313 6.302 1.00 88.94 209 SER A N 1
ATOM 1643 C CA . SER A 1 209 ? -0.261 17.670 6.712 1.00 88.94 209 SER A CA 1
ATOM 1644 C C . SER A 1 209 ? 0.050 17.123 8.109 1.00 88.94 209 SER A C 1
ATOM 1646 O O . SER A 1 209 ? -0.832 17.050 8.964 1.00 88.94 209 SER A O 1
ATOM 1648 N N . GLY A 1 210 ? 1.305 16.742 8.362 1.00 89.81 210 GLY A N 1
ATOM 1649 C CA . GLY A 1 210 ? 1.719 16.190 9.659 1.00 89.81 210 GLY A CA 1
ATOM 1650 C C . GLY A 1 210 ? 1.266 14.750 9.913 1.00 89.81 210 GLY A C 1
ATOM 1651 O O . GLY A 1 210 ? 1.342 14.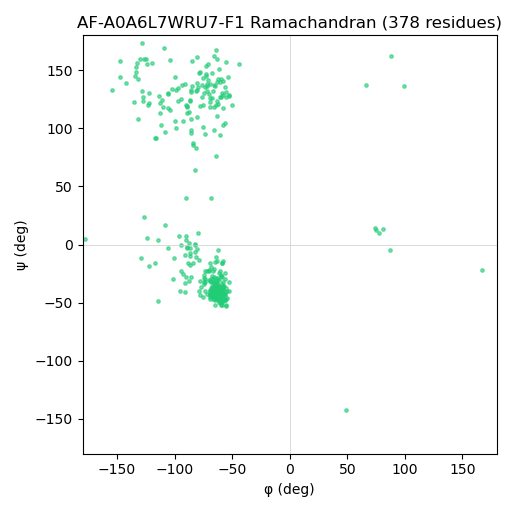283 11.048 1.00 89.81 210 GLY A O 1
ATOM 1652 N N . ASN A 1 211 ? 0.783 14.055 8.881 1.00 91.94 211 ASN A N 1
ATOM 1653 C CA . ASN A 1 211 ? 0.241 12.705 8.966 1.00 91.94 211 ASN A CA 1
ATOM 1654 C C . ASN A 1 211 ? 1.177 11.712 8.266 1.00 91.94 211 ASN A C 1
ATOM 1656 O O . ASN A 1 211 ? 1.490 11.870 7.090 1.00 91.94 211 ASN A O 1
ATOM 1660 N N . VAL A 1 212 ? 1.630 10.673 8.969 1.00 93.50 212 VAL A N 1
ATOM 1661 C CA . VAL A 1 212 ? 2.613 9.731 8.410 1.00 93.50 212 VAL A CA 1
ATOM 1662 C C . VAL A 1 212 ? 2.026 8.882 7.274 1.00 93.50 212 VAL A C 1
ATOM 1664 O O . VAL A 1 212 ? 2.743 8.555 6.330 1.00 93.50 212 VAL A O 1
ATOM 1667 N N . MET A 1 213 ? 0.723 8.588 7.288 1.00 93.12 213 MET A N 1
ATOM 1668 C CA . MET A 1 213 ? 0.059 7.870 6.194 1.00 93.12 213 MET A CA 1
ATOM 1669 C C . MET A 1 213 ? 0.033 8.699 4.896 1.00 93.12 213 MET A C 1
ATOM 1671 O O . MET A 1 213 ? 0.175 8.145 3.810 1.00 93.12 213 MET A O 1
ATOM 1675 N N . THR A 1 214 ? 0.011 10.034 4.981 1.00 94.06 214 THR A N 1
ATOM 1676 C CA . THR A 1 214 ? 0.229 10.906 3.810 1.00 94.06 214 THR A CA 1
ATOM 1677 C C . THR A 1 214 ? 1.576 10.644 3.133 1.00 94.06 214 THR A C 1
ATOM 1679 O O . THR A 1 214 ? 1.679 10.728 1.910 1.00 94.06 214 THR A O 1
ATOM 1682 N N . ALA A 1 215 ? 2.625 10.319 3.894 1.00 92.69 215 ALA A N 1
ATOM 1683 C CA . ALA A 1 215 ? 3.919 9.986 3.306 1.00 92.69 215 ALA A CA 1
ATOM 1684 C C . ALA A 1 215 ? 3.872 8.658 2.535 1.00 92.69 215 ALA A C 1
ATOM 1686 O O . ALA A 1 215 ? 4.477 8.574 1.471 1.00 92.69 215 ALA A O 1
ATOM 1687 N N . VAL A 1 216 ? 3.122 7.662 3.023 1.00 91.31 216 VAL A N 1
ATOM 1688 C CA . VAL A 1 216 ? 2.880 6.391 2.311 1.00 91.31 216 VAL A CA 1
ATOM 1689 C C . VAL A 1 216 ? 2.208 6.665 0.968 1.00 91.31 216 VAL A C 1
ATOM 1691 O O . VAL A 1 216 ? 2.742 6.291 -0.073 1.00 91.31 216 VAL A O 1
ATOM 1694 N N . VAL A 1 217 ? 1.107 7.422 0.982 1.00 91.06 217 VAL A N 1
ATOM 1695 C CA . VAL A 1 217 ? 0.372 7.790 -0.237 1.00 91.06 217 VAL A CA 1
ATOM 1696 C C . VAL A 1 217 ? 1.269 8.544 -1.224 1.00 91.06 217 VAL A C 1
ATOM 1698 O O . VAL A 1 217 ? 1.331 8.208 -2.405 1.00 91.06 217 VAL A O 1
ATOM 1701 N N . ARG A 1 218 ? 2.034 9.533 -0.749 1.00 90.44 218 ARG A N 1
ATOM 1702 C CA . ARG A 1 218 ? 2.946 10.293 -1.615 1.00 90.44 218 ARG A CA 1
ATOM 1703 C C . ARG A 1 218 ? 4.092 9.445 -2.166 1.00 90.44 218 ARG A C 1
ATOM 1705 O O . ARG A 1 218 ? 4.521 9.708 -3.285 1.00 90.44 218 ARG A O 1
ATOM 1712 N N . LEU A 1 219 ? 4.597 8.454 -1.427 1.00 87.31 219 LEU A N 1
ATOM 1713 C CA . LEU A 1 219 ? 5.608 7.519 -1.939 1.00 87.31 219 LEU A CA 1
ATOM 1714 C C . LEU A 1 219 ? 5.049 6.665 -3.078 1.00 87.31 219 LEU A C 1
ATOM 1716 O O . LEU A 1 219 ? 5.710 6.545 -4.106 1.00 87.31 219 LEU A O 1
ATOM 1720 N N . GLU A 1 220 ? 3.822 6.158 -2.953 1.00 84.88 220 GLU A N 1
ATOM 1721 C CA . GLU A 1 220 ? 3.155 5.414 -4.032 1.00 84.88 220 GLU A CA 1
ATOM 1722 C C . GLU A 1 220 ? 2.900 6.257 -5.280 1.00 84.88 220 GLU A C 1
ATOM 1724 O O . GLU A 1 220 ? 3.017 5.780 -6.411 1.00 84.88 220 GLU A O 1
ATOM 1729 N N . GLN A 1 221 ? 2.538 7.522 -5.078 1.00 85.44 221 GLN A N 1
ATOM 1730 C CA . GLN A 1 221 ? 2.269 8.460 -6.161 1.00 85.44 221 GLN A CA 1
ATOM 1731 C C . GLN A 1 221 ? 3.547 9.082 -6.749 1.00 85.44 221 GLN A C 1
ATOM 1733 O O . GLN A 1 221 ? 3.477 9.718 -7.801 1.00 85.44 221 GLN A O 1
ATOM 1738 N N . SER A 1 222 ? 4.711 8.906 -6.112 1.00 82.56 222 SER A N 1
ATOM 1739 C CA . SER A 1 222 ? 5.967 9.538 -6.531 1.00 82.56 222 SER A CA 1
ATOM 1740 C C . SER A 1 222 ? 6.393 9.058 -7.918 1.00 82.56 222 SER A C 1
ATOM 1742 O O . SER A 1 222 ? 6.594 7.866 -8.157 1.00 82.56 222 SER A O 1
ATOM 1744 N N . ARG A 1 223 ? 6.573 10.003 -8.846 1.00 75.00 223 ARG A N 1
ATOM 1745 C CA . ARG A 1 223 ? 7.057 9.728 -10.214 1.00 75.00 223 ARG A CA 1
ATOM 1746 C C . ARG A 1 223 ? 8.390 10.386 -10.504 1.00 75.00 223 ARG A C 1
ATOM 1748 O O . ARG A 1 223 ? 9.054 10.023 -11.473 1.00 75.00 223 ARG A O 1
ATOM 1755 N N . SER A 1 224 ? 8.779 11.343 -9.674 1.00 72.38 224 SER A N 1
ATOM 1756 C CA . SER A 1 224 ? 10.031 12.052 -9.805 1.00 72.38 224 SER A CA 1
ATOM 1757 C C . SER A 1 224 ? 10.859 11.943 -8.531 1.00 72.38 224 SER A C 1
ATOM 1759 O O . SER A 1 224 ? 10.337 11.812 -7.421 1.00 72.38 224 SER A O 1
ATOM 1761 N N . PRO A 1 225 ? 12.177 12.082 -8.657 1.00 70.56 225 PRO A N 1
ATOM 1762 C CA . PRO A 1 225 ? 13.014 12.237 -7.485 1.00 70.56 225 PRO A CA 1
ATOM 1763 C C . PRO A 1 225 ? 12.709 13.459 -6.600 1.00 70.56 225 PRO A C 1
ATOM 1765 O O . PRO A 1 225 ? 13.007 13.444 -5.407 1.00 70.56 225 PRO A O 1
ATOM 1768 N N . ALA A 1 226 ? 12.136 14.524 -7.173 1.00 75.38 226 ALA A N 1
ATOM 1769 C CA . ALA A 1 226 ? 11.716 15.698 -6.411 1.00 75.38 226 ALA A CA 1
ATOM 1770 C C . ALA A 1 226 ? 10.551 15.354 -5.468 1.00 75.38 226 ALA A C 1
ATOM 1772 O O . ALA A 1 226 ? 10.545 15.800 -4.319 1.00 75.38 226 ALA A O 1
ATOM 1773 N N . ASP A 1 227 ? 9.625 14.499 -5.916 1.00 81.00 227 ASP A N 1
ATOM 1774 C CA . ASP A 1 227 ? 8.552 13.966 -5.069 1.00 81.00 227 ASP A CA 1
ATOM 1775 C C . ASP A 1 227 ? 9.141 13.182 -3.897 1.00 81.00 227 ASP A C 1
ATOM 1777 O O . ASP A 1 227 ? 8.800 13.442 -2.743 1.00 81.00 227 ASP A O 1
ATOM 1781 N N . LEU A 1 228 ? 10.101 12.297 -4.183 1.00 78.00 228 LEU A N 1
ATOM 1782 C CA . LEU A 1 228 ? 10.762 11.492 -3.162 1.00 78.00 228 LEU A CA 1
ATOM 1783 C C . LEU A 1 228 ? 11.465 12.362 -2.112 1.00 78.00 228 LEU A C 1
ATOM 1785 O O . LEU A 1 228 ? 11.321 12.127 -0.911 1.00 78.00 228 LEU A O 1
ATOM 1789 N N . LYS A 1 229 ? 12.178 13.406 -2.551 1.00 78.50 229 LYS A N 1
ATOM 1790 C CA . LYS A 1 229 ? 12.807 14.380 -1.653 1.00 78.50 229 LYS A CA 1
ATOM 1791 C C . LYS A 1 229 ? 11.775 15.050 -0.742 1.00 78.50 229 LYS A C 1
ATOM 1793 O O . LYS A 1 229 ? 11.971 15.072 0.472 1.00 78.50 229 LYS A O 1
ATOM 1798 N N . ARG A 1 230 ? 10.659 15.531 -1.302 1.00 84.44 230 ARG A N 1
ATOM 1799 C CA . ARG A 1 230 ? 9.569 16.153 -0.532 1.00 84.44 230 ARG A CA 1
ATOM 1800 C C . ARG A 1 230 ? 9.006 15.191 0.516 1.00 84.44 230 ARG A C 1
ATOM 1802 O O . ARG A 1 230 ? 8.690 15.606 1.630 1.00 84.44 230 ARG A O 1
ATOM 1809 N N . VAL A 1 231 ? 8.869 13.904 0.194 1.00 87.88 231 VAL A N 1
ATOM 1810 C CA . VAL A 1 231 ? 8.406 12.911 1.175 1.00 87.88 231 VAL A CA 1
ATOM 1811 C C . VAL A 1 231 ? 9.429 12.701 2.289 1.00 87.88 231 VAL A C 1
ATOM 1813 O O . VAL A 1 231 ? 9.050 12.708 3.458 1.00 87.88 231 VAL A O 1
ATOM 1816 N N . LEU A 1 232 ? 10.715 12.582 1.962 1.00 85.19 232 LEU A N 1
ATOM 1817 C CA . LEU A 1 232 ? 11.773 12.427 2.964 1.00 85.19 232 LEU A CA 1
ATOM 1818 C C . LEU A 1 232 ? 11.860 13.625 3.918 1.00 85.19 232 LEU A C 1
ATOM 1820 O O . LEU A 1 232 ? 11.994 13.430 5.124 1.00 85.19 232 LEU A O 1
ATOM 1824 N N . GLU A 1 233 ? 11.731 14.850 3.404 1.00 85.25 233 GLU A N 1
ATOM 1825 C CA . GLU A 1 233 ? 11.675 16.070 4.222 1.00 85.25 233 GLU A CA 1
ATOM 1826 C C . GLU A 1 233 ? 10.487 16.042 5.193 1.00 85.25 233 GLU A C 1
ATOM 1828 O O . GLU A 1 233 ? 10.645 16.298 6.391 1.00 85.25 233 GLU A O 1
ATOM 1833 N N . ASN A 1 234 ? 9.309 15.654 4.698 1.00 90.31 234 ASN A N 1
ATOM 1834 C CA . ASN A 1 234 ? 8.116 15.510 5.525 1.00 90.31 234 ASN A CA 1
ATOM 1835 C C . ASN A 1 234 ? 8.310 14.444 6.609 1.00 90.31 234 ASN A C 1
ATOM 1837 O O . ASN A 1 234 ? 8.098 14.739 7.784 1.00 90.31 234 ASN A O 1
ATOM 1841 N N . LEU A 1 235 ? 8.787 13.249 6.251 1.00 90.19 235 LEU A N 1
ATOM 1842 C CA . LEU A 1 235 ? 9.048 12.154 7.189 1.00 90.19 235 LEU A CA 1
ATOM 1843 C C . LEU A 1 235 ? 10.049 12.553 8.279 1.00 90.19 235 LEU A C 1
ATOM 1845 O O . LEU A 1 235 ? 9.777 12.336 9.460 1.00 90.19 235 LEU A O 1
ATOM 1849 N N . ALA A 1 236 ? 11.164 13.192 7.910 1.00 86.50 236 ALA A N 1
ATOM 1850 C CA . ALA A 1 236 ? 12.153 13.680 8.871 1.00 86.50 236 ALA A CA 1
ATOM 1851 C C . ALA A 1 236 ? 11.536 14.685 9.859 1.00 86.50 236 ALA A C 1
ATOM 1853 O O . ALA A 1 236 ? 11.847 14.661 11.055 1.00 86.50 236 ALA A O 1
ATOM 1854 N N . SER A 1 237 ? 10.616 15.527 9.374 1.00 89.12 237 SER A N 1
ATOM 1855 C CA . SER A 1 237 ? 9.914 16.527 10.178 1.00 89.12 237 SER A CA 1
ATOM 1856 C C . SER A 1 237 ? 8.778 15.957 11.041 1.00 89.12 237 SER A C 1
ATOM 1858 O O . SER A 1 237 ? 8.524 16.498 12.119 1.00 89.12 237 SER A O 1
ATOM 1860 N N . TRP A 1 238 ? 8.093 14.899 10.603 1.00 91.62 238 TRP A N 1
ATOM 1861 C CA . TRP A 1 238 ? 6.907 14.354 11.277 1.00 91.62 238 TRP A CA 1
ATOM 1862 C C . TRP A 1 238 ? 7.259 13.270 12.297 1.00 91.62 238 TRP A C 1
ATOM 1864 O O . TRP A 1 238 ? 6.627 13.202 13.346 1.00 91.62 238 TRP A O 1
ATOM 1874 N N . LEU A 1 239 ? 8.302 12.477 12.043 1.00 89.38 239 LEU A N 1
ATOM 1875 C CA . LEU A 1 239 ? 8.681 11.331 12.877 1.00 89.38 239 LEU A CA 1
ATOM 1876 C C . LEU A 1 239 ? 9.670 11.687 14.000 1.00 89.38 239 LEU A C 1
ATOM 1878 O O . LEU A 1 239 ? 10.659 10.996 14.207 1.00 89.38 239 LEU A O 1
ATOM 1882 N N . ARG A 1 240 ? 9.533 12.828 14.678 1.00 85.69 240 ARG A N 1
ATOM 1883 C CA . ARG A 1 240 ? 10.537 13.310 15.662 1.00 85.69 240 ARG A CA 1
ATOM 1884 C C . ARG A 1 240 ? 10.414 12.698 17.065 1.00 85.69 240 ARG A C 1
ATOM 1886 O O . ARG A 1 240 ? 11.191 13.069 17.942 1.00 85.69 240 ARG A O 1
ATOM 1893 N N . GLY A 1 241 ? 9.448 11.813 17.291 1.00 84.56 241 GLY A N 1
ATOM 1894 C CA . GLY A 1 241 ? 9.219 11.193 18.589 1.00 84.56 241 GLY A CA 1
ATOM 1895 C C . GLY A 1 241 ? 10.310 10.183 18.969 1.00 84.56 241 GLY A C 1
ATOM 1896 O O . GLY A 1 241 ? 10.954 9.607 18.090 1.00 84.56 241 GLY A O 1
ATOM 1897 N N . PRO A 1 242 ? 10.509 9.931 20.274 1.00 78.88 242 PRO A N 1
ATOM 1898 C CA . PRO A 1 242 ? 11.481 8.944 20.752 1.00 78.88 242 PRO A CA 1
ATOM 1899 C C . PRO A 1 242 ? 11.170 7.519 20.262 1.00 78.88 242 PRO A C 1
ATOM 1901 O O . PRO A 1 242 ? 12.091 6.750 19.997 1.00 78.88 242 PRO A O 1
ATOM 1904 N N . ASP A 1 243 ? 9.890 7.203 20.054 1.00 83.19 243 ASP A N 1
ATOM 1905 C CA . ASP A 1 243 ? 9.426 5.872 19.642 1.00 83.19 243 ASP A CA 1
ATOM 1906 C C . ASP A 1 243 ? 9.379 5.685 18.112 1.00 83.19 243 ASP A C 1
ATOM 1908 O O . ASP A 1 243 ? 9.107 4.594 17.615 1.00 83.19 243 ASP A O 1
ATOM 1912 N N . ASP A 1 244 ? 9.683 6.727 17.328 1.00 87.62 244 ASP A N 1
ATOM 1913 C CA . ASP A 1 244 ? 9.569 6.683 15.864 1.00 87.62 244 ASP A CA 1
ATOM 1914 C C . ASP A 1 244 ? 10.774 6.001 15.179 1.00 87.62 244 ASP A C 1
ATOM 1916 O O . ASP A 1 244 ? 10.788 5.831 13.958 1.00 87.62 244 ASP A O 1
ATOM 1920 N N . GLY A 1 245 ? 11.809 5.606 15.929 1.00 87.25 245 GLY A N 1
ATOM 1921 C CA . GLY A 1 245 ? 13.077 5.118 15.372 1.00 87.25 245 GLY A CA 1
ATOM 1922 C C . GLY A 1 245 ? 12.948 3.868 14.491 1.00 87.25 245 GLY A C 1
ATOM 1923 O O . GLY A 1 245 ? 13.625 3.751 13.467 1.00 87.25 245 GLY A O 1
ATOM 1924 N N . GLU A 1 246 ? 12.072 2.928 14.844 1.00 89.06 246 GLU A N 1
ATOM 1925 C CA . GLU A 1 246 ? 11.810 1.739 14.020 1.00 89.06 246 GLU A CA 1
ATOM 1926 C C . GLU A 1 246 ? 10.991 2.053 12.771 1.00 89.06 246 GLU A C 1
ATOM 1928 O O . GLU A 1 246 ? 11.326 1.574 11.685 1.00 89.06 246 GLU A O 1
ATOM 1933 N N . LEU A 1 247 ? 9.987 2.921 12.899 1.00 90.25 247 LEU A N 1
ATOM 1934 C CA . LEU A 1 247 ? 9.174 3.368 11.773 1.00 90.25 247 LEU A CA 1
ATOM 1935 C C . LEU A 1 247 ? 10.017 4.159 10.760 1.00 90.25 247 LEU A C 1
ATOM 1937 O O . LEU A 1 247 ? 9.932 3.913 9.558 1.00 90.25 247 LEU A O 1
ATOM 1941 N N . ARG A 1 248 ? 10.918 5.034 11.230 1.00 90.00 248 ARG A N 1
ATOM 1942 C CA . ARG A 1 248 ? 11.910 5.716 10.379 1.00 90.00 248 ARG A CA 1
ATOM 1943 C C . ARG A 1 248 ? 12.757 4.722 9.591 1.00 90.00 248 ARG A C 1
ATOM 1945 O O . ARG A 1 248 ? 12.920 4.891 8.385 1.00 90.00 248 ARG A O 1
ATOM 1952 N N . ARG A 1 249 ? 13.273 3.678 10.251 1.00 87.00 249 ARG A N 1
ATOM 1953 C CA . ARG A 1 249 ? 14.053 2.620 9.586 1.00 87.00 249 ARG A CA 1
ATOM 1954 C C . ARG A 1 249 ? 13.224 1.883 8.534 1.00 87.00 249 ARG A C 1
ATOM 1956 O O . ARG A 1 249 ? 13.728 1.649 7.443 1.00 87.00 249 ARG A O 1
ATOM 1963 N N . ALA A 1 250 ? 11.956 1.585 8.817 1.00 89.06 250 ALA A N 1
ATOM 1964 C CA . ALA A 1 250 ? 11.057 0.968 7.843 1.00 89.06 250 ALA A CA 1
ATOM 1965 C C . ALA A 1 250 ? 10.862 1.840 6.587 1.00 89.06 250 ALA A C 1
ATOM 1967 O O . ALA A 1 250 ? 10.926 1.322 5.474 1.00 89.06 250 ALA A O 1
ATOM 1968 N N . PHE A 1 251 ? 10.715 3.161 6.740 1.00 88.94 251 PHE A N 1
ATOM 1969 C CA . PHE A 1 251 ? 10.667 4.081 5.598 1.00 88.94 251 PHE A CA 1
ATOM 1970 C C . PHE A 1 251 ? 11.993 4.161 4.835 1.00 88.94 251 PHE A C 1
ATOM 1972 O O . PHE A 1 251 ? 11.977 4.196 3.609 1.00 88.94 251 PHE A O 1
ATOM 1979 N N . VAL A 1 252 ? 13.140 4.157 5.522 1.00 84.00 252 VAL A N 1
ATOM 1980 C CA . VAL A 1 252 ? 14.458 4.105 4.860 1.00 84.00 252 VAL A CA 1
ATOM 1981 C C . VAL A 1 252 ? 14.589 2.835 4.019 1.00 84.00 252 VAL A C 1
ATOM 1983 O O . VAL A 1 252 ? 15.000 2.911 2.862 1.00 84.00 252 VAL A O 1
ATOM 1986 N N . ASP A 1 253 ? 14.210 1.679 4.569 1.00 82.62 253 ASP A N 1
ATOM 1987 C CA . ASP A 1 253 ? 14.227 0.402 3.848 1.00 82.62 253 ASP A CA 1
ATOM 1988 C C . ASP A 1 253 ? 13.318 0.446 2.613 1.00 82.62 253 ASP A C 1
ATOM 1990 O O . ASP A 1 253 ? 13.716 -0.000 1.535 1.00 82.62 253 ASP A O 1
ATOM 1994 N N . TRP A 1 254 ? 12.132 1.048 2.736 1.00 84.75 254 TRP A N 1
ATOM 1995 C CA . TRP A 1 254 ? 11.224 1.204 1.605 1.00 84.75 254 TRP A CA 1
ATOM 1996 C C . TRP A 1 254 ? 11.788 2.116 0.522 1.00 84.75 254 TRP A C 1
ATOM 1998 O O . TRP A 1 254 ? 11.802 1.754 -0.655 1.00 84.75 254 TRP A O 1
ATOM 2008 N N . VAL A 1 255 ? 12.305 3.282 0.906 1.00 78.38 255 VAL A N 1
ATOM 2009 C CA . VAL A 1 255 ? 12.871 4.225 -0.056 1.00 78.38 255 VAL A CA 1
ATOM 2010 C C . VAL A 1 255 ? 14.095 3.636 -0.745 1.00 78.38 255 VAL A C 1
ATOM 2012 O O . VAL A 1 255 ? 14.268 3.883 -1.931 1.00 78.38 255 VAL A O 1
ATOM 2015 N N . ARG A 1 256 ? 14.909 2.815 -0.073 1.00 74.56 256 ARG A N 1
ATOM 2016 C CA . ARG A 1 256 ? 15.999 2.074 -0.733 1.00 74.56 256 ARG A CA 1
ATOM 2017 C C . ARG A 1 256 ? 15.470 1.133 -1.814 1.00 74.56 256 ARG A C 1
ATOM 2019 O O . ARG A 1 256 ? 15.987 1.155 -2.924 1.00 74.56 256 ARG A O 1
ATOM 2026 N N . LEU A 1 257 ? 14.406 0.380 -1.531 1.00 72.44 257 LEU A N 1
ATOM 2027 C CA . LEU A 1 257 ? 13.792 -0.488 -2.538 1.00 72.44 257 LEU A CA 1
ATOM 2028 C C . LEU A 1 257 ? 13.212 0.308 -3.718 1.00 72.44 257 LEU A C 1
ATOM 2030 O O . LEU A 1 257 ? 13.324 -0.101 -4.872 1.00 72.44 257 LEU A O 1
ATOM 2034 N N . LEU A 1 258 ? 12.571 1.445 -3.443 1.00 70.44 258 LEU A N 1
ATOM 2035 C CA . LEU A 1 258 ? 12.068 2.330 -4.495 1.00 70.44 258 LEU A CA 1
ATOM 2036 C C . LEU A 1 258 ? 13.217 2.963 -5.282 1.00 70.44 258 LEU A C 1
ATOM 2038 O O . LEU A 1 258 ? 13.129 3.079 -6.502 1.00 70.44 258 LEU A O 1
ATOM 2042 N N . ALA A 1 259 ? 14.308 3.327 -4.609 1.00 65.94 259 ALA A N 1
ATOM 2043 C CA . ALA A 1 259 ? 15.510 3.837 -5.241 1.00 65.94 259 ALA A CA 1
ATOM 2044 C C . ALA A 1 259 ? 16.079 2.796 -6.206 1.00 65.94 259 ALA A C 1
ATOM 2046 O O . ALA A 1 259 ? 16.332 3.162 -7.340 1.00 65.94 259 ALA A O 1
ATOM 2047 N N . ASP A 1 260 ? 16.141 1.507 -5.865 1.00 63.38 260 ASP A N 1
ATOM 2048 C CA . ASP A 1 260 ? 16.568 0.457 -6.810 1.00 63.38 260 ASP A CA 1
ATOM 2049 C C . ASP A 1 260 ? 15.737 0.423 -8.113 1.00 63.38 260 ASP A C 1
ATOM 2051 O O . ASP A 1 260 ? 16.226 -0.029 -9.148 1.00 63.38 260 ASP A O 1
ATOM 2055 N N . ARG A 1 261 ? 14.488 0.915 -8.096 1.00 62.03 261 ARG A N 1
ATOM 2056 C CA . ARG A 1 261 ? 13.631 1.043 -9.292 1.00 62.03 261 ARG A CA 1
ATOM 2057 C C . ARG A 1 261 ? 13.820 2.363 -10.043 1.00 62.03 261 ARG A C 1
ATOM 2059 O O . ARG A 1 261 ? 13.604 2.409 -11.251 1.00 62.03 261 ARG A O 1
ATOM 2066 N N . LEU A 1 262 ? 14.142 3.439 -9.329 1.00 57.56 262 LEU A N 1
ATOM 2067 C CA . LEU A 1 262 ? 14.250 4.803 -9.865 1.00 57.56 262 LEU A CA 1
ATOM 2068 C C . LEU A 1 262 ? 15.686 5.154 -10.299 1.00 57.56 262 LEU A C 1
ATOM 2070 O O . LEU A 1 262 ? 15.892 6.001 -11.172 1.00 57.56 262 LEU A O 1
ATOM 2074 N N . VAL A 1 263 ? 16.670 4.491 -9.693 1.00 60.12 263 VAL A N 1
ATOM 2075 C CA . VAL A 1 263 ? 18.106 4.629 -9.926 1.00 60.12 263 VAL A CA 1
ATOM 2076 C C . VAL A 1 263 ? 18.494 3.833 -11.183 1.00 60.12 263 VAL A C 1
ATOM 2078 O O . VAL A 1 263 ? 18.108 2.670 -11.313 1.00 60.12 263 VAL A O 1
ATOM 2081 N N . PRO A 1 264 ? 19.282 4.414 -12.105 1.00 58.22 264 PRO A N 1
ATOM 2082 C CA . PRO A 1 264 ? 19.796 3.699 -13.271 1.00 58.22 264 PRO A CA 1
ATOM 2083 C C . PRO A 1 264 ? 20.624 2.458 -12.884 1.00 58.22 264 PRO A C 1
ATOM 2085 O O . PRO A 1 264 ? 21.411 2.527 -11.930 1.00 58.22 264 PRO A O 1
ATOM 2088 N N . PRO A 1 265 ? 20.506 1.335 -13.620 1.00 54.78 265 PRO A N 1
ATOM 2089 C CA . PRO A 1 265 ? 21.259 0.115 -13.337 1.00 54.78 265 PRO A CA 1
ATOM 2090 C C . PRO A 1 265 ? 22.770 0.376 -13.227 1.00 54.78 265 PRO A C 1
ATOM 2092 O O . PRO A 1 265 ? 23.373 0.983 -14.105 1.00 54.78 265 PRO A O 1
ATOM 2095 N N . GLY A 1 266 ? 23.398 -0.088 -12.143 1.00 54.22 266 GLY A N 1
ATOM 2096 C CA . GLY A 1 266 ? 24.842 0.075 -11.914 1.00 54.22 266 GLY A CA 1
ATOM 2097 C C . GLY A 1 266 ? 25.251 1.377 -11.214 1.00 54.22 266 GLY A C 1
ATOM 2098 O O . GLY A 1 266 ? 26.415 1.517 -10.836 1.00 54.22 266 GLY A O 1
ATOM 2099 N N . SER A 1 267 ? 24.318 2.298 -10.960 1.00 57.16 267 SER A N 1
ATOM 2100 C CA . SER A 1 267 ? 24.581 3.424 -10.062 1.00 57.16 267 SER A CA 1
ATOM 2101 C C . SER A 1 267 ? 24.606 2.939 -8.606 1.00 57.16 267 SER A C 1
ATOM 2103 O O . SER A 1 267 ? 23.734 2.165 -8.205 1.00 57.16 267 SER A O 1
ATOM 2105 N N . PRO A 1 268 ? 25.580 3.364 -7.782 1.00 55.00 268 PRO A N 1
ATOM 2106 C CA . PRO A 1 268 ? 25.635 2.939 -6.392 1.00 55.00 268 PRO A CA 1
ATOM 2107 C C . PRO A 1 268 ? 24.375 3.415 -5.662 1.00 55.00 268 PRO A C 1
ATOM 2109 O O . PRO A 1 268 ? 24.105 4.611 -5.594 1.00 55.00 268 PRO A O 1
ATOM 2112 N N . VAL A 1 269 ? 23.602 2.496 -5.094 1.00 55.75 269 VAL A N 1
ATOM 2113 C CA . VAL A 1 269 ? 22.476 2.860 -4.228 1.00 55.75 269 VAL A CA 1
ATOM 2114 C C . VAL A 1 269 ? 23.062 3.273 -2.876 1.00 55.75 269 VAL A C 1
ATOM 2116 O O . VAL A 1 269 ? 23.888 2.535 -2.323 1.00 55.75 269 VAL A O 1
ATOM 2119 N N . PRO A 1 270 ? 22.728 4.461 -2.344 1.00 56.44 270 PRO A N 1
ATOM 2120 C CA . PRO A 1 270 ? 23.289 4.921 -1.081 1.00 56.44 270 PRO A CA 1
ATOM 2121 C C . PRO A 1 270 ? 22.982 3.933 0.056 1.00 56.44 270 PRO A C 1
ATOM 2123 O O . PRO A 1 270 ? 21.827 3.705 0.413 1.00 56.44 270 PRO A O 1
ATOM 2126 N N . ARG A 1 271 ? 24.024 3.347 0.660 1.00 57.19 271 ARG A N 1
ATOM 2127 C CA . ARG A 1 271 ? 23.914 2.519 1.876 1.00 57.19 271 ARG A CA 1
ATOM 2128 C C . ARG A 1 271 ? 23.877 3.415 3.115 1.00 57.19 271 ARG A C 1
ATOM 2130 O O . ARG A 1 271 ? 24.796 3.416 3.921 1.00 57.19 271 ARG A O 1
ATOM 2137 N N . VAL A 1 272 ? 22.832 4.219 3.219 1.00 64.81 272 VAL A N 1
ATOM 2138 C CA . VAL A 1 272 ? 22.667 5.269 4.239 1.00 64.81 272 VAL A CA 1
ATOM 2139 C C . VAL A 1 272 ? 21.654 4.849 5.286 1.00 64.81 272 VAL A C 1
ATOM 2141 O O . VAL A 1 272 ? 20.591 4.351 4.924 1.00 64.81 272 VAL A O 1
ATOM 2144 N N . ALA A 1 273 ? 21.985 4.964 6.568 1.00 60.50 273 ALA A N 1
ATOM 2145 C CA . ALA A 1 273 ? 21.219 4.356 7.658 1.00 60.50 273 ALA A CA 1
ATOM 2146 C C . ALA A 1 273 ? 20.026 5.208 8.121 1.00 60.50 273 ALA A C 1
ATOM 2148 O O . ALA A 1 273 ? 19.136 4.690 8.798 1.00 60.50 273 ALA A O 1
ATOM 2149 N N . THR A 1 274 ? 19.995 6.492 7.756 1.00 69.75 274 THR A N 1
ATOM 2150 C CA . THR A 1 274 ? 19.013 7.470 8.246 1.00 69.75 274 THR A CA 1
ATOM 2151 C C . THR A 1 274 ? 18.270 8.173 7.108 1.00 69.75 274 THR A C 1
ATOM 2153 O O . THR A 1 274 ? 18.733 8.207 5.965 1.00 69.75 274 THR A O 1
ATOM 2156 N N . LEU A 1 275 ? 17.099 8.747 7.418 1.00 70.06 275 LEU A N 1
ATOM 2157 C CA . LEU A 1 275 ? 16.313 9.532 6.456 1.00 70.06 275 LEU A CA 1
ATOM 2158 C C . LEU A 1 275 ? 17.093 10.771 5.994 1.00 70.06 275 LEU A C 1
ATOM 2160 O O . LEU A 1 275 ? 17.016 11.166 4.832 1.00 70.06 275 LEU A O 1
ATOM 2164 N N . GLU A 1 276 ? 17.863 11.364 6.902 1.00 69.81 276 GLU A N 1
ATOM 2165 C CA . GLU A 1 276 ? 18.657 12.566 6.686 1.00 69.81 276 GLU A CA 1
ATOM 2166 C C . GLU A 1 276 ? 19.839 12.306 5.739 1.00 69.81 276 GLU A C 1
ATOM 2168 O O . GLU A 1 276 ? 20.049 13.072 4.795 1.00 69.81 276 GLU A O 1
ATOM 2173 N N . GLU A 1 277 ? 20.569 11.205 5.934 1.00 68.06 277 GLU A N 1
ATOM 2174 C CA . GLU A 1 277 ? 21.632 10.775 5.016 1.00 68.06 277 GLU A CA 1
ATOM 2175 C C . GLU A 1 277 ? 21.069 10.397 3.637 1.00 68.06 277 GLU A C 1
ATOM 2177 O O . GLU A 1 277 ? 21.651 10.744 2.606 1.00 68.06 277 GLU A O 1
ATOM 2182 N N . LEU A 1 278 ? 19.908 9.733 3.604 1.00 67.94 278 LEU A N 1
ATOM 2183 C CA . LEU A 1 278 ? 19.221 9.388 2.361 1.00 67.94 278 LEU A CA 1
ATOM 2184 C C . LEU A 1 278 ? 18.824 10.627 1.571 1.00 67.94 278 LEU A C 1
ATOM 2186 O O . LEU A 1 278 ? 19.126 10.698 0.380 1.00 67.94 278 LEU A O 1
ATOM 2190 N N . ARG A 1 279 ? 18.263 11.638 2.240 1.00 65.62 279 ARG A N 1
ATOM 2191 C CA . ARG A 1 279 ? 17.953 12.937 1.632 1.00 65.62 279 ARG A CA 1
ATOM 2192 C C . ARG A 1 279 ? 19.190 13.565 0.984 1.00 65.62 279 ARG A C 1
ATOM 2194 O O . ARG A 1 279 ? 19.133 13.909 -0.192 1.00 65.62 279 ARG A O 1
ATOM 2201 N N . MET A 1 280 ? 20.299 13.672 1.720 1.00 64.44 280 MET A N 1
ATOM 2202 C CA . MET A 1 280 ? 21.544 14.271 1.211 1.00 64.44 280 MET A CA 1
ATOM 2203 C C . MET A 1 280 ? 22.097 13.510 -0.000 1.00 64.44 280 MET A C 1
ATOM 2205 O O . MET A 1 280 ? 22.452 14.109 -1.011 1.00 64.44 280 MET A O 1
ATOM 2209 N N . SER A 1 281 ? 22.120 12.178 0.070 1.00 64.25 281 SER A N 1
ATOM 2210 C CA . SER A 1 281 ? 22.635 11.341 -1.019 1.00 64.25 281 SER A CA 1
ATOM 2211 C C . SER A 1 281 ? 21.781 11.397 -2.291 1.00 64.25 281 SER A C 1
ATOM 2213 O O . SER A 1 281 ? 22.306 11.288 -3.402 1.00 64.25 281 SER A O 1
ATOM 2215 N N . LEU A 1 282 ? 20.464 11.572 -2.140 1.00 63.69 282 LEU A N 1
ATOM 2216 C CA . LEU A 1 282 ? 19.551 11.742 -3.261 1.00 63.69 282 LEU A CA 1
ATOM 2217 C C . LEU A 1 282 ? 19.744 13.117 -3.903 1.00 63.69 282 LEU A C 1
ATOM 2219 O O . LEU A 1 282 ? 19.835 13.182 -5.121 1.00 63.69 282 LEU A O 1
ATOM 2223 N N . GLU A 1 283 ? 19.900 14.194 -3.129 1.00 62.12 283 GLU A N 1
ATOM 2224 C CA . GLU A 1 283 ? 20.100 15.555 -3.658 1.00 62.12 283 GLU A CA 1
ATOM 2225 C C . GLU A 1 283 ? 21.250 15.669 -4.669 1.00 62.12 283 GLU A C 1
ATOM 2227 O O . GLU A 1 283 ? 21.097 16.338 -5.691 1.00 62.12 283 GLU A O 1
ATOM 2232 N N . GLU A 1 284 ? 22.365 14.980 -4.433 1.00 60.97 284 GLU A N 1
ATOM 2233 C CA . GLU A 1 284 ? 23.526 15.011 -5.331 1.00 60.97 284 GLU A CA 1
ATOM 2234 C C . GLU A 1 284 ? 23.317 14.205 -6.625 1.00 60.97 284 GLU A C 1
ATOM 2236 O O . GLU A 1 284 ? 23.819 14.583 -7.681 1.00 60.97 284 GLU A O 1
ATOM 2241 N N . ARG A 1 285 ? 22.574 13.091 -6.569 1.00 59.88 285 ARG A N 1
ATOM 2242 C CA . ARG A 1 285 ? 22.522 12.083 -7.652 1.00 59.88 285 ARG A CA 1
ATOM 2243 C C . ARG A 1 285 ? 21.284 12.183 -8.532 1.00 59.88 285 ARG A C 1
ATOM 2245 O O . ARG A 1 285 ? 21.323 11.881 -9.722 1.00 59.88 285 ARG A O 1
ATOM 2252 N N . VAL A 1 286 ? 20.186 12.651 -7.957 1.00 57.84 286 VAL A N 1
ATOM 2253 C CA . VAL A 1 286 ? 18.874 12.780 -8.596 1.00 57.84 286 VAL A CA 1
ATOM 2254 C C . VAL A 1 286 ? 18.891 13.679 -9.833 1.00 57.84 286 VAL A C 1
ATOM 2256 O O . VAL A 1 286 ? 18.176 13.414 -10.800 1.00 57.84 286 VAL A O 1
ATOM 2259 N N . ALA A 1 287 ? 19.722 14.722 -9.833 1.00 60.59 287 ALA A N 1
ATOM 2260 C CA . ALA A 1 287 ? 19.846 15.635 -10.966 1.00 60.59 287 ALA A CA 1
ATOM 2261 C C . ALA A 1 287 ? 20.431 14.959 -12.224 1.00 60.59 287 ALA A C 1
ATOM 2263 O O . ALA A 1 287 ? 20.236 15.446 -13.342 1.00 60.59 287 ALA A O 1
ATOM 2264 N N . GLU A 1 288 ? 21.141 13.839 -12.064 1.00 62.75 288 GLU A N 1
ATOM 2265 C CA . GLU A 1 288 ? 21.809 13.137 -13.161 1.00 62.75 288 GLU A CA 1
ATOM 2266 C C . GLU A 1 288 ? 20.970 12.001 -13.757 1.00 62.75 288 GLU A C 1
ATOM 2268 O O . GLU A 1 288 ? 21.150 11.665 -14.931 1.00 62.75 288 GLU A O 1
ATOM 2273 N N . TRP A 1 289 ? 20.009 11.449 -13.010 1.00 66.06 289 TRP A N 1
ATOM 2274 C CA . TRP A 1 289 ? 19.223 10.295 -13.463 1.00 66.06 289 TRP A CA 1
ATOM 2275 C C . TRP A 1 289 ? 18.408 10.551 -14.735 1.00 66.06 289 TRP A C 1
ATOM 2277 O O . TRP A 1 289 ? 18.486 9.711 -15.632 1.00 66.06 289 TRP A O 1
ATOM 2287 N N . PRO A 1 290 ? 17.696 11.687 -14.915 1.00 64.44 290 PRO A N 1
ATOM 2288 C CA . PRO A 1 290 ? 16.985 11.949 -16.167 1.00 64.44 290 PRO A CA 1
ATOM 2289 C C . PRO A 1 290 ? 17.922 11.943 -17.380 1.00 64.44 290 PRO A C 1
ATOM 2291 O O . PRO A 1 290 ? 17.562 11.445 -18.443 1.00 64.44 290 PRO A O 1
ATOM 2294 N N . LYS A 1 291 ? 19.154 12.445 -17.214 1.00 69.44 291 LYS A N 1
ATOM 2295 C CA . LYS A 1 291 ? 20.164 12.471 -18.280 1.00 69.44 291 LYS A CA 1
ATOM 2296 C C . LYS A 1 291 ? 20.662 11.065 -18.619 1.00 69.44 291 LYS A C 1
ATOM 2298 O O . LYS A 1 291 ? 20.870 10.771 -19.794 1.00 69.44 291 LYS A O 1
ATOM 2303 N N . GLN A 1 292 ? 20.854 10.210 -17.613 1.00 65.94 292 GLN A N 1
ATOM 2304 C CA . GLN A 1 292 ? 21.272 8.817 -17.805 1.00 65.94 292 GLN A CA 1
ATOM 2305 C C . GLN A 1 292 ? 20.164 7.975 -18.455 1.00 65.94 292 GLN A C 1
ATOM 2307 O O . GLN A 1 292 ? 20.426 7.331 -19.466 1.00 65.94 292 GLN A O 1
ATOM 2312 N N . TRP A 1 293 ? 18.917 8.067 -17.978 1.00 64.56 293 TRP A N 1
ATOM 2313 C CA . TRP A 1 293 ? 17.767 7.384 -18.589 1.00 64.56 293 TRP A CA 1
ATOM 2314 C C . TRP A 1 293 ? 17.515 7.823 -20.035 1.00 64.56 293 TRP A C 1
ATOM 2316 O O . TRP A 1 293 ? 17.243 6.986 -20.892 1.00 64.56 293 TRP A O 1
ATOM 2326 N N . MET A 1 294 ? 17.643 9.122 -20.331 1.00 75.25 294 MET A N 1
ATOM 2327 C CA . MET A 1 294 ? 17.528 9.638 -21.699 1.00 75.25 294 MET A CA 1
ATOM 2328 C C . MET A 1 294 ? 18.615 9.049 -22.607 1.00 75.25 294 MET A C 1
ATOM 2330 O O . MET A 1 294 ? 18.331 8.669 -23.740 1.00 75.25 294 MET A O 1
ATOM 2334 N N . ARG A 1 295 ? 19.853 8.946 -22.103 1.00 78.50 295 ARG A N 1
ATOM 2335 C CA . ARG A 1 295 ? 20.983 8.373 -22.844 1.00 78.50 295 ARG A CA 1
ATOM 2336 C C . ARG A 1 295 ? 20.771 6.887 -23.127 1.00 78.50 295 ARG A C 1
ATOM 2338 O O . ARG A 1 295 ? 20.818 6.495 -24.286 1.00 78.50 295 ARG A O 1
ATOM 2345 N N . GLU A 1 296 ? 20.459 6.090 -22.107 1.00 75.19 296 GLU A N 1
ATOM 2346 C CA . GLU A 1 296 ? 20.177 4.658 -22.277 1.00 75.19 296 GLU A CA 1
ATOM 2347 C C . GLU A 1 296 ? 18.957 4.405 -23.169 1.00 75.19 296 GLU A C 1
ATOM 2349 O O . GLU A 1 296 ? 18.963 3.499 -24.001 1.00 75.19 296 GLU A O 1
ATOM 2354 N N . GLY A 1 297 ? 17.896 5.200 -23.004 1.00 78.69 297 GLY A N 1
ATOM 2355 C CA . GLY A 1 297 ? 16.697 5.115 -23.832 1.00 78.69 297 GLY A CA 1
ATOM 2356 C C . GLY A 1 297 ? 16.999 5.414 -25.299 1.00 78.69 297 GLY A C 1
ATOM 2357 O O . GLY A 1 297 ? 16.498 4.720 -26.183 1.00 78.69 297 GLY A O 1
ATOM 2358 N N . MET A 1 298 ? 17.864 6.396 -25.563 1.00 82.56 298 MET A N 1
ATOM 2359 C CA . MET A 1 298 ? 18.321 6.725 -26.911 1.00 82.56 298 MET A CA 1
ATOM 2360 C C . MET A 1 298 ? 19.210 5.623 -27.496 1.00 82.56 298 MET A C 1
ATOM 2362 O O . MET A 1 298 ? 18.995 5.234 -28.640 1.00 82.56 298 MET A O 1
ATOM 2366 N N . GLU A 1 299 ? 20.150 5.074 -26.725 1.00 81.94 299 GLU A N 1
ATOM 2367 C CA . GLU A 1 299 ? 21.003 3.957 -27.155 1.00 81.94 299 GLU A CA 1
ATOM 2368 C C . GLU A 1 299 ? 20.176 2.713 -27.503 1.00 81.94 299 GLU A C 1
ATOM 2370 O O . GLU A 1 299 ? 20.290 2.197 -28.615 1.00 81.94 299 GLU A O 1
ATOM 2375 N N . LYS A 1 300 ? 19.264 2.292 -26.617 1.00 78.19 300 LYS A N 1
ATOM 2376 C CA . LYS A 1 300 ? 18.337 1.177 -26.880 1.00 78.19 300 LYS A CA 1
ATOM 2377 C C . LYS A 1 300 ? 17.414 1.467 -28.060 1.00 78.19 300 LYS A C 1
ATOM 2379 O O . LYS A 1 300 ? 17.116 0.569 -28.843 1.00 78.19 300 LYS A O 1
ATOM 2384 N N . GLY A 1 301 ? 16.963 2.714 -28.207 1.00 82.50 301 GLY A N 1
ATOM 2385 C CA . GLY A 1 301 ? 16.149 3.149 -29.340 1.00 82.50 301 GLY A CA 1
ATOM 2386 C C . GLY A 1 301 ? 16.895 3.038 -30.671 1.00 82.50 301 GLY A C 1
ATOM 2387 O O . GLY A 1 301 ? 16.338 2.532 -31.644 1.00 82.50 301 GLY A O 1
ATOM 2388 N N . ILE A 1 302 ? 18.165 3.450 -30.705 1.00 85.44 302 ILE A N 1
ATOM 2389 C CA . ILE A 1 302 ? 19.042 3.322 -31.875 1.00 85.44 302 ILE A CA 1
ATOM 2390 C C . ILE A 1 302 ? 19.308 1.849 -32.182 1.00 85.44 302 ILE A C 1
ATOM 2392 O O . ILE A 1 302 ? 19.169 1.438 -33.331 1.00 85.44 302 ILE A O 1
ATOM 2396 N N . GLU A 1 303 ? 19.648 1.044 -31.175 1.00 81.44 303 GLU A N 1
ATOM 2397 C CA . GLU A 1 303 ? 19.903 -0.388 -31.339 1.00 81.44 303 GLU A CA 1
ATOM 2398 C C . GLU A 1 303 ? 18.668 -1.115 -31.887 1.00 81.44 303 GLU A C 1
ATOM 2400 O O . GLU A 1 303 ? 18.755 -1.849 -32.875 1.00 81.44 303 GLU A O 1
ATOM 2405 N N . HIS A 1 304 ? 17.493 -0.849 -31.310 1.00 78.88 304 HIS A N 1
ATOM 2406 C CA . HIS A 1 304 ? 16.237 -1.425 -31.772 1.00 78.88 304 HIS A CA 1
ATOM 2407 C C . HIS A 1 304 ? 15.878 -0.958 -33.188 1.00 78.88 304 HIS A C 1
ATOM 2409 O O . HIS A 1 304 ? 15.496 -1.776 -34.023 1.00 78.88 304 HIS A O 1
ATOM 2415 N N . GLY A 1 305 ? 16.043 0.335 -33.487 1.00 84.69 305 GLY A N 1
ATOM 2416 C CA . GLY A 1 305 ? 15.805 0.892 -34.820 1.00 84.69 305 GLY A CA 1
ATOM 2417 C C . GLY A 1 305 ? 16.735 0.301 -35.881 1.00 84.69 305 GLY A C 1
ATOM 2418 O O . GLY A 1 305 ? 16.288 -0.040 -36.976 1.00 84.69 305 GLY A O 1
ATOM 2419 N N . LEU A 1 306 ? 18.011 0.100 -35.547 1.00 84.62 306 LEU A N 1
ATOM 2420 C CA . LEU A 1 306 ? 18.989 -0.523 -36.435 1.00 84.62 306 LEU A CA 1
ATOM 2421 C C . LEU A 1 306 ? 18.675 -2.009 -36.660 1.00 84.62 306 LEU A C 1
ATOM 2423 O O . LEU A 1 306 ? 18.728 -2.482 -37.795 1.00 84.62 306 LEU A O 1
ATOM 2427 N N . GLY A 1 307 ? 18.274 -2.727 -35.606 1.00 82.75 307 GLY A N 1
ATOM 2428 C CA . GLY A 1 307 ? 17.804 -4.110 -35.697 1.00 82.75 307 GLY A CA 1
ATOM 2429 C C . GLY A 1 307 ? 16.569 -4.253 -36.590 1.00 82.75 307 GLY A C 1
ATOM 2430 O O . GLY A 1 307 ? 16.556 -5.087 -37.497 1.00 82.75 307 GLY A O 1
ATOM 2431 N N . GLN A 1 308 ? 15.560 -3.396 -36.401 1.00 83.00 308 GLN A N 1
ATOM 2432 C CA . GLN A 1 308 ? 14.372 -3.365 -37.257 1.00 83.00 308 GLN A CA 1
ATOM 2433 C C . GLN A 1 308 ? 14.717 -3.018 -38.712 1.00 83.00 308 GLN A C 1
ATOM 2435 O O . GLN A 1 308 ? 14.207 -3.666 -39.624 1.00 83.00 308 GLN A O 1
ATOM 2440 N N . GLY A 1 309 ? 15.601 -2.042 -38.945 1.00 88.00 309 GLY A N 1
ATOM 2441 C CA . GLY A 1 309 ? 16.027 -1.647 -40.290 1.00 88.00 309 GLY A CA 1
ATOM 2442 C C . GLY A 1 309 ? 16.745 -2.771 -41.044 1.00 88.00 309 GLY A C 1
ATOM 2443 O O . GLY A 1 309 ? 16.453 -3.014 -42.215 1.00 88.00 309 GLY A O 1
ATOM 2444 N N . ILE A 1 310 ? 17.625 -3.512 -40.364 1.00 87.88 310 ILE A N 1
ATOM 2445 C CA . ILE A 1 310 ? 18.297 -4.694 -40.924 1.00 87.88 310 ILE A CA 1
ATOM 2446 C C . ILE A 1 310 ? 17.270 -5.761 -41.320 1.00 87.88 310 ILE A C 1
ATOM 2448 O O . ILE A 1 310 ? 17.346 -6.314 -42.419 1.00 87.88 310 ILE A O 1
ATOM 2452 N N . GLU A 1 311 ? 16.286 -6.032 -40.465 1.00 86.19 311 GLU A N 1
ATOM 2453 C CA . GLU A 1 311 ? 15.281 -7.059 -40.747 1.00 86.19 311 GLU A CA 1
ATOM 2454 C C . GLU A 1 311 ? 14.334 -6.648 -41.886 1.00 86.19 311 GLU A C 1
ATOM 2456 O O . GLU A 1 311 ? 14.043 -7.446 -42.780 1.00 86.19 311 GLU A O 1
ATOM 2461 N N . GLN A 1 312 ? 13.936 -5.373 -41.936 1.00 87.25 312 GLN A N 1
ATOM 2462 C CA . GLN A 1 312 ? 13.187 -4.811 -43.063 1.00 87.25 312 GLN A CA 1
ATOM 2463 C C . GLN A 1 312 ? 13.974 -4.909 -44.377 1.00 87.25 312 GLN A C 1
ATOM 2465 O O . GLN A 1 312 ? 13.407 -5.283 -45.407 1.00 87.25 312 GLN A O 1
ATOM 2470 N N . GLN A 1 313 ? 15.282 -4.635 -44.351 1.00 91.19 313 GLN A N 1
ATOM 2471 C CA . GLN A 1 313 ? 16.145 -4.775 -45.522 1.00 91.19 313 GLN A CA 1
ATOM 2472 C C . GLN A 1 313 ? 16.204 -6.234 -45.996 1.00 91.19 313 GLN A C 1
ATOM 2474 O O . GLN A 1 313 ? 16.021 -6.494 -47.183 1.00 91.19 313 GLN A O 1
ATOM 2479 N N . ARG A 1 314 ? 16.371 -7.209 -45.091 1.00 91.69 314 ARG A N 1
ATOM 2480 C CA . ARG A 1 314 ? 16.342 -8.643 -45.443 1.00 91.69 314 ARG A CA 1
ATOM 2481 C C . ARG A 1 314 ? 15.015 -9.057 -46.076 1.00 91.69 314 ARG A C 1
ATOM 2483 O O . ARG A 1 314 ? 15.013 -9.761 -47.089 1.00 91.69 314 ARG A O 1
ATOM 2490 N N . ALA A 1 315 ? 13.896 -8.599 -45.518 1.00 89.88 315 ALA A N 1
ATOM 2491 C CA . ALA A 1 315 ? 12.567 -8.878 -46.053 1.00 89.88 315 ALA A CA 1
ATOM 2492 C C . ALA A 1 315 ? 12.377 -8.290 -47.463 1.00 89.88 315 ALA A C 1
ATOM 2494 O O . ALA A 1 315 ? 11.849 -8.966 -48.351 1.00 89.88 315 ALA A O 1
ATOM 2495 N N . LEU A 1 316 ? 12.857 -7.063 -47.696 1.00 92.25 316 LEU A N 1
ATOM 2496 C CA . LEU A 1 316 ? 12.829 -6.427 -49.013 1.00 92.25 316 LEU A CA 1
ATOM 2497 C C . LEU A 1 316 ? 13.662 -7.210 -50.037 1.00 92.25 316 LEU A C 1
ATOM 2499 O O . LEU A 1 316 ? 13.165 -7.503 -51.124 1.00 92.25 316 LEU A O 1
ATOM 2503 N N . LEU A 1 317 ? 14.889 -7.598 -49.682 1.00 93.00 317 LEU A N 1
ATOM 2504 C CA . LEU A 1 317 ? 15.780 -8.373 -50.552 1.00 93.00 317 LEU A CA 1
ATOM 2505 C C . LEU A 1 317 ? 15.186 -9.738 -50.908 1.00 93.00 317 LEU A C 1
ATOM 2507 O O . LEU A 1 317 ? 15.195 -10.136 -52.072 1.00 93.00 317 LEU A O 1
ATOM 2511 N N . ARG A 1 318 ? 14.595 -10.436 -49.929 1.00 94.38 318 ARG A N 1
ATOM 2512 C CA . ARG A 1 318 ? 13.858 -11.683 -50.173 1.00 94.38 318 ARG A CA 1
ATOM 2513 C C . ARG A 1 318 ? 12.740 -11.464 -51.194 1.00 94.38 318 ARG A C 1
ATOM 2515 O O . ARG A 1 318 ? 12.625 -12.237 -52.142 1.00 94.38 318 ARG A O 1
ATOM 2522 N N . ARG A 1 319 ? 11.936 -10.409 -51.027 1.00 92.81 319 ARG A N 1
ATOM 2523 C CA . ARG A 1 319 ? 10.840 -10.083 -51.952 1.00 92.81 319 ARG A CA 1
ATOM 2524 C C . ARG A 1 319 ? 11.354 -9.778 -53.361 1.00 92.81 319 ARG A C 1
ATOM 2526 O O . ARG A 1 319 ? 10.773 -10.249 -54.332 1.00 92.81 319 ARG A O 1
ATOM 2533 N N . GLN A 1 320 ? 12.443 -9.022 -53.486 1.00 94.00 320 GLN A N 1
ATOM 2534 C CA . GLN A 1 320 ? 13.058 -8.716 -54.782 1.00 94.00 320 GLN A CA 1
ATOM 2535 C C . GLN A 1 320 ? 13.597 -9.974 -55.474 1.00 94.00 320 GLN A C 1
ATOM 2537 O O . GLN A 1 320 ? 13.392 -10.151 -56.675 1.00 94.00 320 GLN A O 1
ATOM 2542 N N . ALA A 1 321 ? 14.230 -10.878 -54.723 1.00 93.38 321 ALA A N 1
ATOM 2543 C CA . ALA A 1 321 ? 14.691 -12.155 -55.255 1.00 93.38 321 ALA A CA 1
ATOM 2544 C C . ALA A 1 321 ? 13.528 -13.055 -55.698 1.00 93.38 321 ALA A C 1
ATOM 2546 O O . ALA A 1 321 ? 13.636 -13.691 -56.744 1.00 93.38 321 ALA A O 1
ATOM 2547 N N . ALA A 1 322 ? 12.408 -13.058 -54.965 1.00 93.88 322 ALA A N 1
ATOM 2548 C CA . ALA A 1 322 ? 11.211 -13.813 -55.342 1.00 93.88 322 ALA A CA 1
ATOM 2549 C C . ALA A 1 322 ? 10.641 -13.332 -56.681 1.00 93.88 322 ALA A C 1
ATOM 2551 O O . ALA A 1 322 ? 10.359 -14.142 -57.561 1.00 93.88 322 ALA A O 1
ATOM 2552 N N . LEU A 1 323 ? 10.551 -12.009 -56.861 1.00 93.75 323 LEU A N 1
ATOM 2553 C CA . LEU A 1 323 ? 10.050 -11.396 -58.094 1.00 93.75 323 LEU A CA 1
ATOM 2554 C C . LEU A 1 323 ? 10.930 -11.691 -59.314 1.00 93.75 323 LEU A C 1
ATOM 2556 O O . LEU A 1 323 ? 10.412 -11.782 -60.422 1.00 93.75 323 LEU A O 1
ATOM 2560 N N . ARG A 1 324 ? 12.250 -11.818 -59.131 1.00 94.31 324 ARG A N 1
ATOM 2561 C CA . ARG A 1 324 ? 13.194 -11.989 -60.245 1.00 94.31 324 ARG A CA 1
ATOM 2562 C C . ARG A 1 324 ? 13.558 -13.442 -60.544 1.00 94.31 324 ARG A C 1
ATOM 2564 O O . ARG A 1 324 ? 13.710 -13.797 -61.707 1.00 94.31 324 ARG A O 1
ATOM 2571 N N . PHE A 1 325 ? 13.745 -14.260 -59.514 1.00 93.38 325 PHE A N 1
ATOM 2572 C CA . PHE A 1 325 ? 14.312 -15.610 -59.621 1.00 93.38 325 PHE A CA 1
ATOM 2573 C C . PHE A 1 325 ? 13.397 -16.704 -59.045 1.00 93.38 325 PHE A C 1
ATOM 2575 O O . PHE A 1 325 ? 13.808 -17.863 -58.971 1.00 93.38 325 PHE A O 1
ATOM 2582 N N . GLY A 1 326 ? 12.179 -16.350 -58.622 1.00 92.31 326 GLY A N 1
ATOM 2583 C CA . GLY A 1 326 ? 11.187 -17.271 -58.070 1.00 92.31 326 GLY A CA 1
ATOM 2584 C C . GLY A 1 326 ? 11.299 -17.500 -56.557 1.00 92.31 326 GLY A C 1
ATOM 2585 O O . GLY A 1 326 ? 12.320 -17.225 -55.921 1.00 92.31 326 GLY A O 1
ATOM 2586 N N . GLU A 1 327 ? 10.217 -18.028 -55.977 1.00 92.75 327 GLU A N 1
ATOM 2587 C CA . GLU A 1 327 ? 10.065 -18.239 -54.527 1.00 92.75 327 GLU A CA 1
ATOM 2588 C C . GLU A 1 327 ? 11.098 -19.209 -53.935 1.00 92.75 327 GLU A C 1
ATOM 2590 O O . GLU A 1 327 ? 11.570 -19.005 -52.817 1.00 92.75 327 GLU A O 1
ATOM 2595 N N . GLU A 1 328 ? 11.519 -20.229 -54.689 1.00 92.19 328 GLU A N 1
ATOM 2596 C CA . GLU A 1 328 ? 12.520 -21.198 -54.223 1.00 92.19 328 GLU A CA 1
ATOM 2597 C C . GLU A 1 328 ? 13.882 -20.529 -53.968 1.00 92.19 328 GLU A C 1
ATOM 2599 O O . GLU A 1 328 ? 14.499 -20.710 -52.913 1.00 92.19 328 GLU A O 1
ATOM 2604 N N . THR A 1 329 ? 14.325 -19.683 -54.904 1.00 91.12 329 THR A N 1
ATOM 2605 C CA . THR A 1 329 ? 15.559 -18.900 -54.764 1.00 91.12 329 THR A CA 1
ATOM 2606 C C . THR A 1 329 ? 15.454 -17.933 -53.584 1.00 91.12 329 THR A C 1
ATOM 2608 O O . THR A 1 329 ? 16.393 -17.810 -52.795 1.00 91.12 329 THR A O 1
ATOM 2611 N N . ALA A 1 330 ? 14.304 -17.276 -53.417 1.00 92.25 330 ALA A N 1
ATOM 2612 C CA . ALA A 1 330 ? 14.067 -16.329 -52.331 1.00 92.25 330 ALA A CA 1
ATOM 2613 C C . ALA A 1 330 ? 14.088 -16.983 -50.944 1.00 92.25 330 ALA A C 1
ATOM 2615 O O . ALA A 1 330 ? 14.665 -16.424 -50.010 1.00 92.25 330 ALA A O 1
ATOM 2616 N N . ALA A 1 331 ? 13.495 -18.172 -50.804 1.00 92.50 331 ALA A N 1
ATOM 2617 C CA . ALA A 1 331 ? 13.499 -18.925 -49.553 1.00 92.50 331 ALA A CA 1
ATOM 2618 C C . ALA A 1 331 ? 14.927 -19.313 -49.138 1.00 92.50 331 ALA A C 1
ATOM 2620 O O . ALA A 1 331 ? 15.322 -19.110 -47.987 1.00 92.50 331 ALA A O 1
ATOM 2621 N N . ARG A 1 332 ? 15.736 -19.794 -50.091 1.00 92.06 332 ARG A N 1
ATOM 2622 C CA . ARG A 1 332 ? 17.152 -20.118 -49.854 1.00 92.06 332 ARG A CA 1
ATOM 2623 C C . ARG A 1 332 ? 17.969 -18.872 -49.515 1.00 92.06 332 ARG A C 1
ATOM 2625 O O . ARG A 1 332 ? 18.783 -18.909 -48.594 1.00 92.06 332 ARG A O 1
ATOM 2632 N N . LEU A 1 333 ? 17.719 -17.761 -50.207 1.00 92.06 333 LEU A N 1
ATOM 2633 C CA . LEU A 1 333 ? 18.376 -16.485 -49.941 1.00 92.06 333 LEU A CA 1
ATOM 2634 C C . LEU A 1 333 ? 18.061 -15.962 -48.533 1.00 92.06 333 LEU A C 1
ATOM 2636 O O . LEU A 1 333 ? 18.967 -15.494 -47.852 1.00 92.06 333 LEU A O 1
ATOM 2640 N N . ALA A 1 334 ? 16.815 -16.076 -48.067 1.00 91.06 334 ALA A N 1
ATOM 2641 C CA . ALA A 1 334 ? 16.416 -15.621 -46.734 1.00 91.06 334 ALA A CA 1
ATOM 2642 C C . ALA A 1 334 ? 17.238 -16.291 -45.616 1.00 91.06 334 ALA A C 1
ATOM 2644 O O . ALA A 1 334 ? 17.714 -15.609 -44.707 1.00 91.06 334 ALA A O 1
ATOM 2645 N N . GLY A 1 335 ? 17.481 -17.603 -45.727 1.00 90.38 335 GLY A N 1
ATOM 2646 C CA . GLY A 1 335 ? 18.330 -18.339 -44.784 1.00 90.38 335 GLY A CA 1
ATOM 2647 C C . GLY A 1 335 ? 19.793 -17.878 -44.786 1.00 90.38 335 GLY A C 1
ATOM 2648 O O . GLY A 1 335 ? 20.450 -17.893 -43.746 1.00 90.38 335 GLY A O 1
ATOM 2649 N N . LEU A 1 336 ? 20.304 -17.419 -45.933 1.00 90.88 336 LEU A N 1
ATOM 2650 C CA . LEU A 1 336 ? 21.654 -16.860 -46.037 1.00 90.88 336 LEU A CA 1
ATOM 2651 C C . LEU A 1 336 ? 21.724 -15.427 -45.496 1.00 90.88 336 LEU A C 1
ATOM 2653 O O . LEU A 1 336 ? 22.640 -15.107 -44.743 1.00 90.88 336 LEU A O 1
ATOM 2657 N N . LEU A 1 337 ? 20.741 -14.581 -45.814 1.00 90.62 337 LEU A N 1
ATOM 2658 C CA . LEU A 1 337 ? 20.676 -13.192 -45.346 1.00 90.62 337 LEU A CA 1
ATOM 2659 C C . LEU A 1 337 ? 20.548 -13.091 -43.820 1.00 90.62 337 LEU A C 1
ATOM 2661 O O . LEU A 1 337 ? 21.080 -12.149 -43.234 1.00 90.62 337 LEU A O 1
ATOM 2665 N N . ALA A 1 338 ? 19.918 -14.073 -43.166 1.00 88.62 338 ALA A N 1
ATOM 2666 C CA . ALA A 1 338 ? 19.872 -14.170 -41.705 1.00 88.62 338 ALA A CA 1
ATOM 2667 C C . ALA A 1 338 ? 21.272 -14.265 -41.066 1.00 88.62 338 ALA A C 1
ATOM 2669 O O . ALA A 1 338 ? 21.471 -13.820 -39.938 1.00 88.62 338 ALA A O 1
ATOM 2670 N N . ARG A 1 339 ? 22.255 -14.804 -41.802 1.00 88.56 339 ARG A N 1
ATOM 2671 C CA . ARG A 1 339 ? 23.659 -14.939 -41.374 1.00 88.56 339 ARG A CA 1
ATOM 2672 C C . ARG A 1 339 ? 24.524 -13.735 -41.754 1.00 88.56 339 ARG A C 1
ATOM 2674 O O . ARG A 1 339 ? 25.671 -13.653 -41.325 1.00 88.56 339 ARG A O 1
ATOM 2681 N N . VAL A 1 340 ? 24.000 -12.814 -42.562 1.00 86.31 340 VAL A N 1
ATOM 2682 C CA . VAL A 1 340 ? 24.704 -11.592 -42.960 1.00 86.31 340 VAL A CA 1
ATOM 2683 C C . VAL A 1 340 ? 24.411 -10.497 -41.938 1.00 86.31 340 VAL A C 1
ATOM 2685 O O . VAL A 1 340 ? 23.260 -10.093 -41.751 1.00 86.31 340 VAL A O 1
ATOM 2688 N N . SER A 1 341 ? 25.468 -10.011 -41.290 1.00 82.00 341 SER A N 1
ATOM 2689 C CA . SER A 1 341 ? 25.411 -8.914 -40.321 1.00 82.00 341 SER A CA 1
ATOM 2690 C C . SER A 1 341 ? 25.895 -7.608 -40.948 1.00 82.00 341 SER A C 1
ATOM 2692 O O . SER A 1 341 ? 26.954 -7.570 -41.577 1.00 82.00 341 SER A O 1
ATOM 2694 N N . GLY A 1 342 ? 25.140 -6.530 -40.729 1.00 82.75 342 GLY A N 1
ATOM 2695 C CA . GLY A 1 342 ? 25.486 -5.175 -41.160 1.00 82.75 342 GLY A CA 1
ATOM 2696 C C . GLY A 1 342 ? 24.786 -4.728 -42.447 1.00 82.75 342 GLY A C 1
ATOM 2697 O O . GLY A 1 342 ? 24.722 -5.455 -43.438 1.00 82.75 342 GLY A O 1
ATOM 2698 N N . ALA A 1 343 ? 24.294 -3.487 -42.435 1.00 84.00 343 ALA A N 1
ATOM 2699 C CA . ALA A 1 343 ? 23.512 -2.902 -43.527 1.00 84.00 343 ALA A CA 1
ATOM 2700 C C . ALA A 1 343 ? 24.284 -2.809 -44.858 1.00 84.00 343 ALA A C 1
ATOM 2702 O O . ALA A 1 343 ? 23.704 -3.036 -45.919 1.00 84.00 343 ALA A O 1
ATOM 2703 N N . ALA A 1 344 ? 25.596 -2.540 -44.813 1.00 85.50 344 ALA A N 1
ATOM 2704 C CA . ALA A 1 344 ? 26.440 -2.436 -46.008 1.00 85.50 344 ALA A CA 1
ATOM 2705 C C . ALA A 1 344 ? 26.536 -3.767 -46.775 1.00 85.50 344 ALA A C 1
ATOM 2707 O O . ALA A 1 344 ? 26.318 -3.807 -47.981 1.00 85.50 344 ALA A O 1
ATOM 2708 N N . ARG A 1 345 ? 26.749 -4.881 -46.064 1.00 87.25 345 ARG A N 1
ATOM 2709 C CA . ARG A 1 345 ? 26.796 -6.216 -46.682 1.00 87.25 345 ARG A CA 1
ATOM 2710 C C . ARG A 1 345 ? 25.435 -6.631 -47.238 1.00 87.25 345 ARG A C 1
ATOM 2712 O O . ARG A 1 345 ? 25.350 -7.230 -48.303 1.00 87.25 345 ARG A O 1
ATOM 2719 N N . LEU A 1 346 ? 24.348 -6.282 -46.550 1.00 89.56 346 LEU A N 1
ATOM 2720 C CA . LEU A 1 346 ? 23.006 -6.498 -47.092 1.00 89.56 346 LEU A CA 1
ATOM 2721 C C . LEU A 1 346 ? 22.754 -5.652 -48.351 1.00 89.56 346 LEU A C 1
ATOM 2723 O O . LEU A 1 346 ? 22.080 -6.118 -49.266 1.00 89.56 346 LEU A O 1
ATOM 2727 N N . ALA A 1 347 ? 23.314 -4.443 -48.439 1.00 89.38 347 ALA A N 1
ATOM 2728 C CA . ALA A 1 347 ? 23.224 -3.625 -49.647 1.00 89.38 347 ALA A CA 1
ATOM 2729 C C . ALA A 1 347 ? 23.972 -4.275 -50.825 1.00 89.38 347 ALA A C 1
ATOM 2731 O O . ALA A 1 347 ? 23.408 -4.363 -51.915 1.00 89.38 347 ALA A O 1
ATOM 2732 N N . GLU A 1 348 ? 25.166 -4.833 -50.592 1.00 89.75 348 GLU A N 1
ATOM 2733 C CA . GLU A 1 348 ? 25.910 -5.610 -51.600 1.00 89.75 348 GLU A CA 1
ATOM 2734 C C . GLU A 1 348 ? 25.104 -6.813 -52.117 1.00 89.75 348 GLU A C 1
ATOM 2736 O O . GLU A 1 348 ? 25.031 -7.048 -53.326 1.00 89.75 348 GLU A O 1
ATOM 2741 N N . ALA A 1 349 ? 24.428 -7.543 -51.222 1.00 88.94 349 ALA A N 1
ATOM 2742 C CA . ALA A 1 349 ? 23.536 -8.630 -51.623 1.00 88.94 349 ALA A CA 1
ATOM 2743 C C . ALA A 1 349 ? 22.385 -8.129 -52.518 1.00 88.94 349 ALA A C 1
ATOM 2745 O O . ALA A 1 349 ? 22.019 -8.801 -53.483 1.00 88.94 349 ALA A O 1
ATOM 2746 N N . GLY A 1 350 ? 21.852 -6.933 -52.246 1.00 89.62 350 GLY A N 1
ATOM 2747 C CA . GLY A 1 350 ? 20.870 -6.266 -53.104 1.00 89.62 350 GLY A CA 1
ATOM 2748 C C . GLY A 1 350 ? 21.394 -5.925 -54.495 1.00 89.62 350 GLY A C 1
ATOM 2749 O O . GLY A 1 350 ? 20.690 -6.148 -55.481 1.00 89.62 350 GLY A O 1
ATOM 2750 N N . GLU A 1 351 ? 22.643 -5.474 -54.616 1.00 91.69 351 GLU A N 1
ATOM 2751 C CA . GLU A 1 351 ? 23.258 -5.236 -55.927 1.00 91.69 351 GLU A CA 1
ATOM 2752 C C . GLU A 1 351 ? 23.372 -6.522 -56.755 1.00 91.69 351 GLU A C 1
ATOM 2754 O O . GLU A 1 351 ? 23.155 -6.505 -57.970 1.00 91.69 351 GLU A O 1
ATOM 2759 N N . TRP A 1 352 ? 23.675 -7.658 -56.123 1.00 92.81 352 TRP A N 1
ATOM 2760 C CA . TRP A 1 352 ? 23.754 -8.941 -56.825 1.00 92.81 352 TRP A CA 1
ATOM 2761 C C . TRP A 1 352 ? 22.398 -9.444 -57.300 1.00 92.81 352 TRP A C 1
ATOM 2763 O O . TRP A 1 352 ? 22.337 -10.040 -58.374 1.00 92.81 352 TRP A O 1
ATOM 2773 N N . ILE A 1 353 ? 21.305 -9.137 -56.592 1.00 91.56 353 ILE A N 1
ATOM 2774 C CA . ILE A 1 353 ? 19.954 -9.415 -57.107 1.00 91.56 353 ILE A CA 1
ATOM 2775 C C . ILE A 1 353 ? 19.758 -8.713 -58.455 1.00 91.56 353 ILE A C 1
ATOM 2777 O O . ILE A 1 353 ? 19.129 -9.272 -59.350 1.00 91.56 353 ILE A O 1
ATOM 2781 N N . VAL A 1 354 ? 20.325 -7.515 -58.631 1.00 90.38 354 VAL A N 1
ATOM 2782 C CA . VAL A 1 354 ? 20.227 -6.753 -59.882 1.00 90.38 354 VAL A CA 1
ATOM 2783 C C . VAL A 1 354 ? 21.201 -7.258 -60.956 1.00 90.38 354 VAL A C 1
ATOM 2785 O O . VAL A 1 354 ? 20.835 -7.319 -62.132 1.00 90.38 354 VAL A O 1
ATOM 2788 N N . ARG A 1 355 ? 22.432 -7.619 -60.582 1.00 90.50 355 ARG A N 1
ATOM 2789 C CA . ARG A 1 355 ? 23.512 -7.931 -61.537 1.00 90.50 355 ARG A CA 1
ATOM 2790 C C . ARG A 1 355 ? 23.596 -9.399 -61.962 1.00 90.50 355 ARG A C 1
ATOM 2792 O O . ARG A 1 355 ? 24.076 -9.667 -63.057 1.00 90.50 355 ARG A O 1
ATOM 2799 N N . CYS A 1 356 ? 23.166 -10.348 -61.135 1.00 91.62 356 CYS A N 1
ATOM 2800 C CA . CYS A 1 356 ? 23.278 -11.772 -61.460 1.00 91.62 356 CYS A CA 1
ATOM 2801 C C . CYS A 1 356 ? 22.293 -12.187 -62.565 1.00 91.62 356 CYS A C 1
ATOM 2803 O O . CYS A 1 356 ? 21.123 -11.795 -62.554 1.00 91.62 356 CYS A O 1
ATOM 2805 N N . GLY A 1 357 ? 22.761 -13.008 -63.510 1.00 86.31 357 GLY A N 1
ATOM 2806 C CA . GLY A 1 357 ? 21.932 -13.548 -64.591 1.00 86.31 357 GLY A CA 1
ATOM 2807 C C . GLY A 1 357 ? 20.980 -14.649 -64.121 1.00 86.31 357 GLY A C 1
ATOM 2808 O O . GLY A 1 357 ? 19.860 -14.742 -64.617 1.00 86.31 357 GLY A O 1
ATOM 2809 N N . THR A 1 358 ? 21.385 -15.440 -63.121 1.00 91.62 358 THR A N 1
ATOM 2810 C CA . THR A 1 358 ? 20.586 -16.545 -62.573 1.00 91.62 358 THR A CA 1
ATOM 2811 C C . THR A 1 358 ? 20.492 -16.501 -61.045 1.00 91.62 358 THR A C 1
ATOM 2813 O O . THR A 1 358 ? 21.331 -15.906 -60.362 1.00 91.62 358 THR A O 1
ATOM 2816 N N . GLY A 1 359 ? 19.478 -17.177 -60.489 1.00 87.00 359 GLY A N 1
ATOM 2817 C CA . GLY A 1 359 ? 19.323 -17.331 -59.039 1.00 87.00 359 GLY A CA 1
ATOM 2818 C C . GLY A 1 359 ? 20.441 -18.160 -58.392 1.00 87.00 359 GLY A C 1
ATOM 2819 O O . GLY A 1 359 ? 20.789 -17.922 -57.238 1.00 87.00 359 GLY A O 1
ATOM 2820 N N . ALA A 1 360 ? 21.052 -19.089 -59.137 1.00 90.44 360 ALA A N 1
ATOM 2821 C CA . ALA A 1 360 ? 22.174 -19.897 -58.658 1.00 90.44 360 ALA A CA 1
ATOM 2822 C C . ALA A 1 360 ? 23.432 -19.042 -58.416 1.00 90.44 360 ALA A C 1
ATOM 2824 O O . ALA A 1 360 ? 24.054 -19.164 -57.358 1.00 90.44 360 ALA A O 1
ATOM 2825 N N . ASP A 1 361 ? 23.745 -18.123 -59.336 1.00 91.38 361 ASP A N 1
ATOM 2826 C CA . ASP A 1 361 ? 24.891 -17.208 -59.211 1.00 91.38 361 ASP A CA 1
ATOM 2827 C C . ASP A 1 361 ? 24.734 -16.260 -58.018 1.00 91.38 361 ASP A C 1
ATOM 2829 O O . ASP A 1 361 ? 25.687 -16.007 -57.277 1.00 91.38 361 ASP A O 1
ATOM 2833 N N . LEU A 1 362 ? 23.511 -15.757 -57.807 1.00 91.44 362 LEU A N 1
ATOM 2834 C CA . LEU A 1 362 ? 23.168 -14.927 -56.654 1.00 91.44 362 LEU A CA 1
ATOM 2835 C C . LEU A 1 362 ? 23.429 -15.678 -55.343 1.00 91.44 362 LEU A C 1
ATOM 2837 O O . LEU A 1 362 ? 24.119 -15.166 -54.462 1.00 91.44 362 LEU A O 1
ATOM 2841 N N . LEU A 1 363 ? 22.893 -16.896 -55.213 1.00 91.69 363 LEU A N 1
ATOM 2842 C CA . LEU A 1 363 ? 23.046 -17.694 -53.997 1.00 91.69 363 LEU A CA 1
ATOM 2843 C C . LEU A 1 363 ? 24.520 -18.009 -53.716 1.00 91.69 363 LEU A C 1
ATOM 2845 O O . LEU A 1 363 ? 24.948 -17.872 -52.574 1.00 91.69 363 LEU A O 1
ATOM 2849 N N . ALA A 1 364 ? 25.312 -18.354 -54.736 1.00 90.12 364 ALA A N 1
ATOM 2850 C CA . ALA A 1 364 ? 26.741 -18.625 -54.576 1.00 90.12 364 ALA A CA 1
ATOM 2851 C C . ALA A 1 364 ? 27.513 -17.409 -54.026 1.00 90.12 364 ALA A C 1
ATOM 2853 O O . ALA A 1 364 ? 28.312 -17.546 -53.096 1.00 90.12 364 ALA A O 1
ATOM 2854 N N . ARG A 1 365 ? 27.230 -16.203 -54.537 1.00 89.88 365 ARG A N 1
ATOM 2855 C CA . ARG A 1 365 ? 27.867 -14.964 -54.055 1.00 89.88 365 ARG A CA 1
ATOM 2856 C C . ARG A 1 365 ? 27.454 -14.613 -52.625 1.00 89.88 365 ARG A C 1
ATOM 2858 O O . ARG A 1 365 ? 28.304 -14.257 -51.812 1.00 89.88 365 ARG A O 1
ATOM 2865 N N . VAL A 1 366 ? 26.173 -14.771 -52.279 1.00 88.44 366 VAL A N 1
ATOM 2866 C CA . VAL A 1 366 ? 25.685 -14.500 -50.913 1.00 88.44 366 VAL A CA 1
ATOM 2867 C C . VAL A 1 366 ? 26.193 -15.539 -49.908 1.00 88.44 366 VAL A C 1
ATOM 2869 O O . VAL A 1 366 ? 26.452 -15.185 -48.759 1.00 88.44 366 VAL A O 1
ATOM 2872 N N . VAL A 1 367 ? 26.427 -16.792 -50.321 1.00 90.25 367 VAL A N 1
ATOM 2873 C CA . VAL A 1 367 ? 27.118 -17.792 -49.484 1.00 90.25 367 VAL A CA 1
ATOM 2874 C C . VAL A 1 367 ? 28.530 -17.322 -49.127 1.00 90.25 367 VAL A C 1
ATOM 2876 O O . VAL A 1 367 ? 28.887 -17.354 -47.950 1.00 90.25 367 VAL A O 1
ATOM 2879 N N . ALA A 1 368 ? 29.311 -16.844 -50.102 1.00 84.38 368 ALA A N 1
ATOM 2880 C CA . ALA A 1 368 ? 30.658 -16.320 -49.848 1.00 84.38 368 ALA A CA 1
ATOM 2881 C C . ALA A 1 368 ? 30.633 -15.104 -48.902 1.00 84.38 368 ALA A C 1
ATOM 2883 O O . ALA A 1 368 ? 31.411 -15.033 -47.948 1.00 84.38 368 ALA A O 1
ATOM 2884 N N . LEU A 1 369 ? 29.664 -14.202 -49.097 1.00 84.62 369 LEU A N 1
ATOM 2885 C CA . LEU A 1 369 ? 29.451 -13.036 -48.237 1.00 84.62 369 LEU A CA 1
ATOM 2886 C C . LEU A 1 369 ? 29.090 -13.422 -46.792 1.00 84.62 369 LEU A C 1
ATOM 2888 O O . LEU A 1 369 ? 29.606 -12.833 -45.841 1.00 84.62 369 LEU A O 1
ATOM 2892 N N . ALA A 1 370 ? 28.229 -14.427 -46.615 1.00 80.69 370 ALA A N 1
ATOM 2893 C CA . ALA A 1 370 ? 27.833 -14.940 -45.305 1.00 80.69 370 ALA A CA 1
ATOM 2894 C C . ALA A 1 370 ? 28.954 -15.734 -44.606 1.00 80.69 370 ALA A C 1
ATOM 2896 O O . ALA A 1 370 ? 28.947 -15.848 -43.381 1.00 80.69 370 ALA A O 1
ATOM 2897 N N . ALA A 1 371 ? 29.920 -16.267 -45.361 1.00 77.94 371 ALA A N 1
ATOM 2898 C CA . ALA A 1 371 ? 31.110 -16.940 -44.840 1.00 77.94 371 ALA A CA 1
ATOM 2899 C C . ALA A 1 371 ? 32.240 -15.968 -44.436 1.00 77.94 371 ALA A C 1
ATOM 2901 O O . ALA A 1 371 ? 33.232 -16.397 -43.851 1.00 77.94 371 ALA A O 1
ATOM 2902 N N . GLY A 1 372 ? 32.101 -14.664 -44.712 1.00 64.75 372 GLY A N 1
ATOM 2903 C CA . GLY A 1 372 ? 33.113 -13.650 -44.390 1.00 64.75 372 GLY A CA 1
ATOM 2904 C C . GLY A 1 372 ? 34.309 -13.620 -45.347 1.00 64.75 372 GLY A C 1
ATOM 2905 O O . GLY A 1 372 ? 35.288 -12.930 -45.072 1.00 64.75 372 GLY A O 1
ATOM 2906 N N . SER A 1 373 ? 34.242 -14.335 -46.470 1.00 47.59 373 SER A N 1
ATOM 2907 C CA . SER A 1 373 ? 35.282 -14.329 -47.497 1.00 47.59 373 SER A CA 1
ATOM 2908 C C . SER A 1 373 ? 34.988 -13.213 -48.499 1.00 47.59 373 SER A C 1
ATOM 2910 O O . SER A 1 373 ? 33.991 -13.265 -49.217 1.00 47.59 373 SER A O 1
ATOM 2912 N N . ALA A 1 374 ? 35.838 -12.185 -48.541 1.00 33.44 374 ALA A N 1
ATOM 2913 C CA . ALA A 1 374 ? 35.798 -11.197 -49.615 1.00 33.44 374 ALA A CA 1
ATOM 2914 C C . ALA A 1 374 ? 35.931 -11.919 -50.971 1.00 33.44 374 ALA A C 1
ATOM 2916 O O . ALA A 1 374 ? 36.791 -12.797 -51.090 1.00 33.44 374 ALA A O 1
ATOM 2917 N N . PRO A 1 375 ? 35.125 -11.587 -51.994 1.00 37.75 375 PRO A N 1
ATOM 2918 C CA . PRO A 1 375 ? 35.352 -12.144 -53.312 1.00 37.75 375 PRO A CA 1
ATOM 2919 C C . PRO A 1 375 ? 36.650 -11.541 -53.853 1.00 37.75 375 PRO A C 1
ATOM 2921 O O . PRO A 1 375 ? 36.795 -10.319 -53.943 1.00 37.75 375 PRO A O 1
ATOM 2924 N N . THR A 1 376 ? 37.604 -12.401 -54.201 1.00 36.97 376 THR A N 1
ATOM 2925 C CA . THR A 1 376 ? 38.711 -12.041 -55.083 1.00 36.97 376 THR A CA 1
ATOM 2926 C C . THR A 1 376 ? 38.116 -11.374 -56.320 1.00 36.97 376 THR A C 1
ATOM 2928 O O . THR A 1 376 ? 37.279 -11.960 -57.007 1.00 36.97 376 THR A O 1
ATOM 2931 N N . ARG A 1 377 ? 38.504 -10.117 -56.575 1.00 38.41 377 ARG A N 1
ATOM 2932 C CA . ARG A 1 377 ? 38.299 -9.486 -57.880 1.00 38.41 377 ARG A CA 1
ATOM 2933 C C . ARG A 1 377 ? 38.977 -10.396 -58.902 1.00 38.41 377 ARG A C 1
ATOM 2935 O O . ARG A 1 377 ? 40.200 -10.469 -58.922 1.00 38.41 377 ARG A O 1
ATOM 2942 N N . GLY A 1 378 ? 38.180 -11.150 -59.650 1.00 32.62 378 GLY A N 1
ATOM 2943 C CA . GLY A 1 378 ? 38.640 -11.809 -60.859 1.00 32.62 378 GLY A CA 1
ATOM 2944 C C . GLY A 1 378 ? 38.748 -10.748 -61.940 1.00 32.62 378 GLY A C 1
ATOM 2945 O O . GLY A 1 378 ? 37.761 -10.064 -62.211 1.00 32.62 378 GLY A O 1
ATOM 2946 N N . ASP A 1 379 ? 39.959 -10.592 -62.464 1.00 33.72 379 ASP A N 1
ATOM 2947 C CA . ASP A 1 379 ? 40.212 -9.995 -63.767 1.00 33.72 379 ASP A CA 1
ATOM 2948 C C . ASP A 1 379 ? 39.359 -10.702 -64.827 1.00 33.72 379 ASP A C 1
ATOM 2950 O O . ASP A 1 379 ? 39.383 -11.931 -64.908 1.00 33.72 379 ASP A O 1
ATOM 2954 N N . GLU A 1 380 ? 38.615 -9.911 -65.600 1.00 32.50 380 GLU A N 1
ATOM 2955 C CA . GLU A 1 380 ? 38.492 -9.996 -67.064 1.00 32.50 380 GLU A CA 1
ATOM 2956 C C . GLU A 1 380 ? 37.876 -8.700 -67.610 1.00 32.50 380 GLU A C 1
ATOM 2958 O O . GLU A 1 380 ? 36.802 -8.280 -67.111 1.00 32.50 380 GLU A O 1
#

pLDDT: mean 75.24, std 21.07, range [20.83, 96.06]

Sequence (380 aa):
MQDGTDEGDVVALAGWRPGHASCFRIGRTPGTPVPVRPECCLVHDEIYKKLFSFPRLVQDLLRGFVAGPRSKAIDLKTLEKLPAEYVSDDLSTRRGDAVWRVRLSGEPWLYLLVLLEFQARDEPRMARRILTYTSLLYEELVRNGEVAAHEALPPVLPVVLYNGESAWRAASEVGDLIAPVGPSLAPYQPTQRYCVVDERHLGEDDLPSGNVMTAVVRLEQSRSPADLKRVLENLASWLRGPDDGELRRAFVDWVRLLADRLVPPGSPVPRVATLEELRMSLEERVAEWPKQWMREGMEKGIEHGLGQGIEQQRALLRRQAALRFGEETAARLAGLLARVSGAARLAEAGEWIVRCGTGADLLARVVALAAGSAPTRGDE

Nearest PDB structures (foldseek):
  7r2e-assembly2_B  TM=4.854E-01  e=5.677E+00  Homo sapiens

Solvent-accessible surface area (backbone atoms only — not comparable to full-atom values): 22604 Å² total; per-residue (Å²): 143,82,86,84,82,84,80,79,81,77,81,72,87,83,76,91,72,88,80,89,79,86,82,84,87,85,82,89,83,88,74,85,82,75,84,79,60,71,72,63,52,58,59,49,38,55,48,49,39,57,49,69,66,38,62,70,39,54,47,28,37,40,51,54,76,68,40,50,97,58,42,82,47,48,40,66,88,57,50,43,74,57,59,69,85,60,37,50,71,80,51,54,71,46,78,44,55,42,48,34,36,28,34,29,70,94,52,69,56,36,34,34,42,40,36,59,42,81,45,70,59,70,60,74,54,48,28,57,49,54,53,52,51,52,52,52,40,53,55,41,35,41,72,72,60,78,37,55,92,88,53,82,81,66,56,74,48,41,34,36,42,31,61,27,82,55,80,84,74,47,53,56,32,30,49,75,76,51,79,92,67,60,80,90,54,48,86,79,54,69,77,51,69,51,48,75,45,50,43,66,73,61,52,78,91,68,47,53,84,88,35,64,38,40,44,55,35,50,58,74,61,43,84,46,66,68,47,49,46,55,38,42,55,49,48,64,69,58,53,70,55,91,82,30,62,64,60,52,44,53,50,44,54,48,50,51,59,52,40,70,73,72,47,62,92,89,59,85,74,81,94,52,90,41,57,69,52,43,46,56,58,42,68,75,49,54,80,48,44,66,58,50,53,51,49,54,51,48,51,53,48,50,52,51,51,51,53,51,50,48,51,52,50,49,54,52,46,28,52,52,32,26,77,74,51,35,61,70,45,15,57,57,43,45,65,41,49,72,58,48,76,58,67,68,59,55,49,53,51,48,52,34,66,71,69,42,93,45,51,67,59,35,49,55,53,44,50,38,58,43,69,71,49,78,78,77,84,73,91,130

Radius of gyration: 32.65 Å; Cα contacts (8 Å, |Δi|>4): 403; chains: 1; bounding box: 81×40×120 Å

Foldseek 3Di:
DDDDDDPDDPPDPPDDDDDDDDDDDDDDDDDDDDDDDPVVLVVVLVLLLLLVQDLQQVLLCCDQANQDVNCLQWPSVQKDWDDCLLQPPVRVVQRHWTKIWTDGDVHDIEIETEAEDEDQAADLCVQVVVVVRLVSNQVSCCVVVVAPPPHDGHHYAYEYEAAHPDPDDHDQWQVVVDDDDDPVCVVVGDTDGYHYDHLQPDDPVSQDQLRLNSLVSLLSNDPALVSVLVSLVSCVVNQPDPPSLSVQQSVVVVVLVVCVVQPPPPDDRDPDRGSVVNSVVSVVPRVCSVVVCVVVVVVVVVVVVQVVVLVVLLVVLLVLLCVQANNVLSVLSSVLSV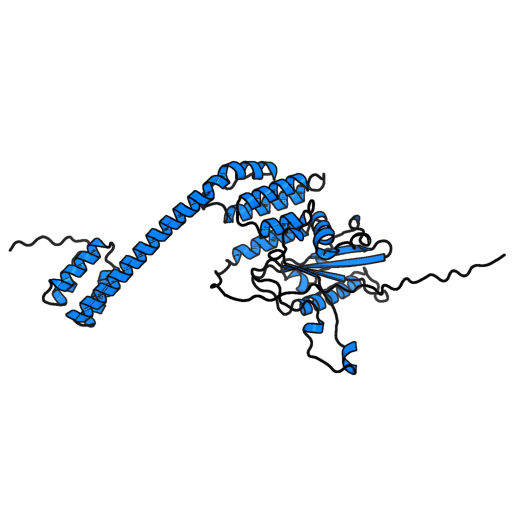LADDPVLSVVLSVCSVVPPHSVVSSVVSNCRSVVHDDDPDDD